Protein AF-0000000081276015 (afdb_homodimer)

Solvent-accessible surface area (backbone atoms only — not comparable to full-atom values): 34656 Å² total; per-residue (Å²): 127,83,74,73,75,74,72,57,68,90,77,46,70,68,63,41,54,57,50,50,51,34,27,65,74,57,31,23,57,62,52,21,9,62,74,68,71,44,52,52,68,58,43,51,49,40,49,52,52,48,20,60,74,66,72,40,74,43,52,42,81,52,90,97,33,41,40,67,33,74,64,36,63,61,42,46,40,56,51,32,27,49,52,47,51,48,51,44,58,66,38,69,76,47,82,76,44,51,66,76,32,69,53,72,45,29,36,27,42,53,72,72,46,42,55,56,35,43,36,53,36,52,43,51,34,60,74,50,18,65,51,44,28,42,34,45,38,78,68,55,80,91,44,43,66,56,33,32,52,24,55,76,24,60,32,34,48,40,59,89,68,95,70,56,87,57,48,42,70,44,87,59,47,74,30,49,57,25,30,39,33,18,71,85,40,75,68,72,78,50,82,53,41,57,68,60,56,49,71,40,42,24,45,40,72,37,83,56,93,66,82,77,53,72,64,48,54,44,32,45,77,70,75,42,78,70,49,68,41,31,36,32,58,45,62,53,27,50,41,52,30,20,48,67,42,84,32,33,36,70,44,41,45,72,50,46,61,61,50,28,59,76,65,58,45,44,78,38,71,54,57,61,86,55,80,49,52,49,31,25,39,33,36,34,55,82,40,71,79,32,62,60,51,43,51,50,52,53,44,54,52,50,23,43,52,48,53,51,46,52,46,54,50,47,54,52,52,58,67,73,95,127,84,75,72,75,74,72,57,67,89,76,46,70,68,64,41,54,57,51,50,50,34,27,66,74,57,32,23,57,61,53,21,10,63,74,67,72,46,51,53,67,57,44,51,50,41,48,51,52,49,21,61,74,64,70,41,74,43,51,41,80,51,91,95,31,41,41,68,34,73,64,36,63,61,42,48,37,56,51,32,28,49,51,47,50,50,50,45,57,67,38,69,76,48,81,77,45,53,66,74,32,70,55,73,45,30,36,25,42,53,72,71,46,41,56,57,36,44,36,52,37,51,44,51,34,57,74,50,16,66,52,43,29,43,34,45,39,79,69,54,79,89,44,43,66,55,32,32,54,26,54,75,24,60,32,34,46,41,58,90,67,96,69,59,86,58,47,41,70,42,87,57,45,77,31,49,57,25,30,37,30,17,70,87,39,74,68,71,78,50,84,55,40,58,67,59,57,50,72,40,42,24,44,41,71,38,83,56,93,68,83,78,53,72,65,49,53,44,32,45,77,70,75,43,77,70,49,69,42,32,38,32,56,45,63,53,28,51,43,50,30,20,50,67,40,84,31,32,37,70,44,39,46,71,51,46,62,61,51,29,60,77,64,59,43,43,77,39,72,54,56,62,86,56,81,49,52,48,30,26,40,33,36,34,54,83,38,71,80,33,60,63,51,45,53,51,52,53,43,55,54,50,23,42,50,49,53,52,47,54,46,54,49,47,52,52,53,58,67,73,96

Structure (mmCIF, N/CA/C/O backbone):
data_AF-0000000081276015-model_v1
#
loop_
_entity.id
_entity.type
_entity.pdbx_description
1 polymer 'LysR family transcriptional regulator'
#
loop_
_atom_site.group_PDB
_atom_site.id
_atom_site.type_symbol
_atom_site.label_atom_id
_atom_site.label_alt_id
_atom_site.label_comp_id
_atom_site.label_asym_id
_atom_site.label_entity_id
_atom_site.label_seq_id
_atom_site.pdbx_PDB_ins_code
_atom_site.Cartn_x
_atom_site.Cartn_y
_atom_site.Cartn_z
_atom_site.occupancy
_atom_site.B_iso_or_equiv
_atom_site.auth_seq_id
_atom_site.auth_comp_id
_atom_site.auth_asym_id
_atom_site.auth_atom_id
_atom_site.pdbx_PDB_model_num
ATOM 1 N N . MET A 1 1 ? -45.362 -15.702 2.653 1 25.21 1 MET A N 1
ATOM 2 C CA . MET A 1 1 ? -44.076 -16.394 2.668 1 25.21 1 MET A CA 1
ATOM 3 C C . MET A 1 1 ? -43.526 -16.55 1.254 1 25.21 1 MET A C 1
ATOM 5 O O . MET A 1 1 ? -44.147 -17.198 0.41 1 25.21 1 MET A O 1
ATOM 9 N N . PRO A 1 2 ? -42.978 -15.5 0.617 1 33.45 2 PRO A N 1
ATOM 10 C CA . PRO A 1 2 ? -42.654 -15.586 -0.809 1 33.45 2 PRO A CA 1
ATOM 11 C C . PRO A 1 2 ? -41.892 -16.86 -1.166 1 33.45 2 PRO A C 1
ATOM 13 O O . PRO A 1 2 ? -41.145 -17.389 -0.338 1 33.45 2 PRO A O 1
ATOM 16 N N . SER A 1 3 ? -42.501 -17.798 -1.791 1 33.56 3 SER A N 1
ATOM 17 C CA . SER A 1 3 ? -41.973 -19.067 -2.281 1 33.56 3 SER A CA 1
ATOM 18 C C . SER A 1 3 ? -40.591 -18.888 -2.902 1 33.56 3 SER A C 1
ATOM 20 O O . SER A 1 3 ? -40.435 -18.156 -3.881 1 33.56 3 SER A O 1
ATOM 22 N N . ILE A 1 4 ? -39.548 -18.787 -2.102 1 37.58 4 ILE A N 1
ATOM 23 C CA . ILE A 1 4 ? -38.206 -18.935 -2.655 1 37.58 4 ILE A CA 1
ATOM 24 C C . ILE A 1 4 ? -38.199 -20.049 -3.699 1 37.58 4 ILE A C 1
ATOM 26 O O . ILE A 1 4 ? -38.48 -21.208 -3.382 1 37.58 4 ILE A O 1
ATOM 30 N N . ASN A 1 5 ? -38.732 -19.887 -4.791 1 40.41 5 ASN A N 1
ATOM 31 C CA . ASN A 1 5 ? -38.587 -20.845 -5.882 1 40.41 5 ASN A CA 1
ATOM 32 C C . ASN A 1 5 ? -37.222 -21.527 -5.851 1 40.41 5 ASN A C 1
ATOM 34 O O . ASN A 1 5 ? -36.197 -20.886 -6.091 1 40.41 5 ASN A O 1
ATOM 38 N N . ILE A 1 6 ? -37.006 -22.489 -4.969 1 41.81 6 ILE A N 1
ATOM 39 C CA . ILE A 1 6 ? -35.841 -23.364 -4.906 1 41.81 6 ILE A CA 1
ATOM 40 C C . ILE A 1 6 ? -35.51 -23.884 -6.304 1 41.81 6 ILE A C 1
ATOM 42 O O . ILE A 1 6 ? -36.234 -24.719 -6.85 1 41.81 6 ILE A O 1
ATOM 46 N N . VAL A 1 7 ? -35.129 -23.106 -7.181 1 53.01 7 VAL A N 1
ATOM 47 C CA . VAL A 1 7 ? -34.622 -23.62 -8.449 1 53.01 7 VAL A CA 1
ATOM 48 C C . VAL A 1 7 ? -33.649 -24.767 -8.19 1 53.01 7 VAL A C 1
ATOM 50 O O . VAL A 1 7 ? -32.719 -24.632 -7.39 1 53.01 7 VAL A O 1
ATOM 53 N N . HIS A 1 8 ? -34.152 -26.016 -8.399 1 57.62 8 HIS A N 1
ATOM 54 C CA . HIS A 1 8 ? -33.285 -27.186 -8.319 1 57.62 8 HIS A CA 1
ATOM 55 C C . HIS A 1 8 ? -32.051 -27.019 -9.199 1 57.62 8 HIS A C 1
ATOM 57 O O . HIS A 1 8 ? -32.16 -26.612 -10.358 1 57.62 8 HIS A O 1
ATOM 63 N N . ILE A 1 9 ? -30.878 -27.195 -8.717 1 62.31 9 ILE A N 1
ATOM 64 C CA . ILE A 1 9 ? -29.576 -27 -9.345 1 62.31 9 ILE A CA 1
ATOM 65 C C . ILE A 1 9 ? -29.524 -27.756 -10.671 1 62.31 9 ILE A C 1
ATOM 67 O O . ILE A 1 9 ? -28.839 -27.335 -11.606 1 62.31 9 ILE A O 1
ATOM 71 N N . SER A 1 10 ? -30.286 -28.911 -10.752 1 61.94 10 SER A N 1
ATOM 72 C CA . SER A 1 10 ? -30.282 -29.722 -11.965 1 61.94 10 SER A CA 1
ATOM 73 C C . SER A 1 10 ? -30.896 -28.966 -13.138 1 61.94 10 SER A C 1
ATOM 75 O O . SER A 1 10 ? -30.69 -29.334 -14.296 1 61.94 10 SER A O 1
ATOM 77 N N . ARG A 1 11 ? -31.543 -27.985 -12.88 1 66.08 11 ARG A N 1
ATOM 78 C CA . ARG A 1 11 ? -32.232 -27.246 -13.933 1 66.08 11 ARG A CA 1
ATOM 79 C C . ARG A 1 11 ? -31.469 -25.977 -14.3 1 66.08 11 ARG A C 1
ATOM 81 O O . ARG A 1 11 ? -31.879 -25.237 -15.196 1 66.08 11 ARG A O 1
ATOM 88 N N . VAL A 1 12 ? -30.442 -25.812 -13.543 1 70.11 12 VAL A N 1
ATOM 89 C CA . VAL A 1 12 ? -29.697 -24.578 -13.769 1 70.11 12 VAL A CA 1
ATOM 90 C C . VAL A 1 12 ? -28.388 -24.889 -14.49 1 70.11 12 VAL A C 1
ATOM 92 O O . VAL A 1 12 ? -27.674 -25.824 -14.119 1 70.11 12 VAL A O 1
ATOM 95 N N . ASP A 1 13 ? -28.172 -24.295 -15.648 1 75.65 13 ASP A N 1
ATOM 96 C CA . ASP A 1 13 ? -26.86 -24.323 -16.288 1 75.65 13 ASP A CA 1
ATOM 97 C C . ASP A 1 13 ? -25.814 -23.616 -15.428 1 75.65 13 ASP A C 1
ATOM 99 O O . ASP A 1 13 ? -25.759 -22.385 -15.394 1 75.65 13 ASP A O 1
ATOM 103 N N . LEU A 1 14 ? -25.01 -24.376 -14.825 1 77.77 14 LEU A N 1
ATOM 104 C CA . LEU A 1 14 ? -24.046 -23.875 -13.851 1 77.77 14 LEU A CA 1
ATOM 105 C C . LEU A 1 14 ? -22.99 -23.008 -14.529 1 77.77 14 LEU A C 1
ATOM 107 O O . LEU A 1 14 ? -22.309 -22.221 -13.867 1 77.77 14 LEU A O 1
ATOM 111 N N . ASN A 1 15 ? -22.972 -23.125 -15.816 1 80.42 15 ASN A N 1
ATOM 112 C CA . ASN A 1 15 ? -22.012 -22.31 -16.553 1 80.42 15 ASN A CA 1
ATOM 113 C C . ASN A 1 15 ? -22.383 -20.83 -16.51 1 80.42 15 ASN A C 1
ATOM 115 O O . ASN A 1 15 ? -21.538 -19.967 -16.752 1 80.42 15 ASN A O 1
ATOM 119 N N . LEU A 1 16 ? -23.578 -20.694 -16.133 1 87.44 16 LEU A N 1
ATOM 120 C CA . LEU A 1 16 ? -24.044 -19.319 -15.997 1 87.44 16 LEU A CA 1
ATOM 121 C C . LEU A 1 16 ? -23.266 -18.586 -14.909 1 87.44 16 LEU A C 1
ATOM 123 O O . LEU A 1 16 ? -23.021 -17.383 -15.019 1 87.44 16 LEU A O 1
ATOM 127 N N . PHE A 1 17 ? -22.854 -19.377 -13.97 1 86.99 17 PHE A N 1
ATOM 128 C CA . PHE A 1 17 ? -22.176 -18.763 -12.835 1 86.99 17 PHE A CA 1
ATOM 129 C C . PHE A 1 17 ? -20.728 -18.438 -13.181 1 86.99 17 PHE A C 1
ATOM 131 O O . PHE A 1 17 ? -20.14 -17.516 -12.611 1 86.99 17 PHE A O 1
ATOM 138 N N . VAL A 1 18 ? -20.184 -19.134 -14.086 1 88.96 18 VAL A N 1
ATOM 139 C CA . VAL A 1 18 ? -18.869 -18.797 -14.624 1 88.96 18 VAL A CA 1
ATOM 140 C C . VAL A 1 18 ? -18.937 -17.457 -15.352 1 88.96 18 VAL A C 1
ATOM 142 O O . VAL A 1 18 ? -18.057 -16.608 -15.186 1 88.96 18 VAL A O 1
ATOM 145 N N . VAL A 1 19 ? -20.012 -17.282 -16.06 1 89.85 19 VAL A N 1
ATOM 146 C CA . VAL A 1 19 ? -20.241 -16.043 -16.795 1 89.85 19 VAL A CA 1
ATOM 147 C C . VAL A 1 19 ? -20.466 -14.894 -15.814 1 89.85 19 VAL A C 1
ATOM 149 O O . VAL A 1 19 ? -19.908 -13.808 -15.983 1 89.85 19 VAL A O 1
ATOM 152 N N . PHE A 1 20 ? -21.25 -15.205 -14.796 1 91.56 20 PHE A N 1
ATOM 153 C CA . PHE A 1 20 ? -21.523 -14.232 -13.744 1 91.56 20 PHE A CA 1
ATOM 154 C C . PHE A 1 20 ? -20.225 -13.713 -13.137 1 91.56 20 PHE A C 1
ATOM 156 O O . PHE A 1 20 ? -20.022 -12.502 -13.034 1 91.56 20 PHE A O 1
ATOM 163 N N . ASP A 1 21 ? -19.376 -14.588 -12.763 1 89.29 21 ASP A N 1
ATOM 164 C CA . ASP A 1 21 ? -18.116 -14.245 -12.111 1 89.29 21 ASP A CA 1
ATOM 165 C C . ASP A 1 21 ? -17.211 -13.45 -13.049 1 89.29 21 ASP A C 1
ATOM 167 O O . ASP A 1 21 ? -16.539 -12.508 -12.622 1 89.29 21 ASP A O 1
ATOM 171 N N . ALA A 1 22 ? -17.201 -13.788 -14.286 1 89.56 22 ALA A N 1
ATOM 172 C CA . ALA A 1 22 ? -16.38 -13.101 -15.28 1 89.56 22 ALA A CA 1
ATOM 173 C C . ALA A 1 22 ? -16.845 -11.661 -15.475 1 89.56 22 ALA A C 1
ATOM 175 O O . ALA A 1 22 ? -16.026 -10.741 -15.542 1 89.56 22 ALA A O 1
ATOM 176 N N . ILE A 1 23 ? -18.128 -11.505 -15.516 1 90.96 23 ILE A N 1
ATOM 177 C CA . ILE A 1 23 ? -18.661 -10.158 -15.683 1 90.96 23 ILE A CA 1
ATOM 178 C C . ILE A 1 23 ? -18.326 -9.314 -14.455 1 90.96 23 ILE A C 1
ATOM 180 O O . ILE A 1 23 ? -17.928 -8.154 -14.581 1 90.96 23 ILE A O 1
ATOM 184 N N . TYR A 1 24 ? -18.494 -9.954 -13.327 1 88.25 24 TYR A N 1
ATOM 185 C CA . TYR A 1 24 ? -18.211 -9.263 -12.074 1 88.25 24 TYR A CA 1
ATOM 186 C C . TYR A 1 24 ? -16.756 -8.813 -12.015 1 88.25 24 TYR A C 1
ATOM 188 O O . TYR A 1 24 ? -16.465 -7.686 -11.609 1 88.25 24 TYR A O 1
ATOM 196 N N . SER A 1 25 ? -15.942 -9.638 -12.4 1 85.42 25 SER A N 1
ATOM 197 C CA . SER A 1 25 ? -14.504 -9.413 -12.297 1 85.42 25 SER A CA 1
ATOM 198 C C . SER A 1 25 ? -14.023 -8.423 -13.353 1 85.42 25 SER A C 1
ATOM 200 O O . SER A 1 25 ? -13.186 -7.564 -13.069 1 85.42 25 SER A O 1
ATOM 202 N N . GLU A 1 26 ? -14.595 -8.5 -14.573 1 83.11 26 GLU A N 1
ATOM 203 C CA . GLU A 1 26 ? -14.084 -7.743 -15.711 1 83.11 26 GLU A CA 1
ATOM 204 C C . GLU A 1 26 ? -14.812 -6.41 -15.859 1 83.11 26 GLU A C 1
ATOM 206 O O . GLU A 1 26 ? -14.345 -5.517 -16.57 1 83.11 26 GLU A O 1
ATOM 211 N N . GLY A 1 27 ? -15.986 -6.344 -15.187 1 84.66 27 GLY A N 1
ATOM 212 C CA . GLY A 1 27 ? -16.742 -5.102 -15.177 1 84.66 27 GLY A CA 1
ATOM 213 C C . GLY A 1 27 ? -17.504 -4.858 -16.466 1 84.66 27 GLY A C 1
ATOM 214 O O . GLY A 1 27 ? -17.824 -3.714 -16.797 1 84.66 27 GLY A O 1
ATOM 215 N N . GLY A 1 28 ? -17.639 -5.952 -17.251 1 89.1 28 GLY A N 1
ATOM 216 C CA . GLY A 1 28 ? -18.359 -5.754 -18.498 1 89.1 28 GLY A CA 1
ATOM 217 C C . GLY A 1 28 ? -18.554 -7.037 -19.284 1 89.1 28 GLY A C 1
ATOM 218 O O . GLY A 1 28 ? -17.852 -8.024 -19.055 1 89.1 28 GLY A O 1
ATOM 219 N N . ILE A 1 29 ? -19.503 -7.011 -20.235 1 90.62 29 ILE A N 1
ATOM 220 C CA . ILE A 1 29 ? -19.885 -8.179 -21.02 1 90.62 29 ILE A CA 1
ATOM 221 C C . ILE A 1 29 ? -18.801 -8.483 -22.052 1 90.62 29 ILE A C 1
ATOM 223 O O . ILE A 1 29 ? -18.397 -9.637 -22.217 1 90.62 29 ILE A O 1
ATOM 227 N N . THR A 1 30 ? -18.283 -7.418 -22.571 1 89.04 30 THR A N 1
ATOM 228 C CA . THR A 1 30 ? -17.286 -7.593 -23.622 1 89.04 30 THR A CA 1
ATOM 229 C C . THR A 1 30 ? -15.994 -8.169 -23.051 1 89.04 30 THR A C 1
ATOM 231 O O . THR A 1 30 ? -15.429 -9.112 -23.609 1 89.04 30 THR A O 1
ATOM 234 N N . ALA A 1 31 ? -15.618 -7.644 -22.03 1 87.13 31 ALA A N 1
ATOM 235 C CA . ALA A 1 31 ? -14.398 -8.123 -21.384 1 87.13 31 ALA A CA 1
ATOM 236 C C . ALA A 1 31 ? -14.569 -9.553 -20.881 1 87.13 31 ALA A C 1
ATOM 238 O O . ALA A 1 31 ? -13.659 -10.376 -21.01 1 87.13 31 ALA A O 1
ATOM 239 N N . ALA A 1 32 ? -15.675 -9.817 -20.379 1 90.84 32 ALA A N 1
ATOM 240 C CA . ALA A 1 32 ? -15.976 -11.169 -19.917 1 90.84 32 ALA A CA 1
ATOM 241 C C . ALA A 1 32 ? -15.968 -12.16 -21.077 1 90.84 32 ALA A C 1
ATOM 243 O O . ALA A 1 32 ? -15.467 -13.279 -20.942 1 90.84 32 ALA A O 1
ATOM 244 N N . ALA A 1 33 ? -16.478 -11.734 -22.2 1 90.42 33 ALA A N 1
ATOM 245 C CA . ALA A 1 33 ? -16.508 -12.585 -23.387 1 90.42 33 ALA A CA 1
ATOM 246 C C . ALA A 1 33 ? -15.096 -12.95 -23.837 1 90.42 33 ALA A C 1
ATOM 248 O O . ALA A 1 33 ? -14.812 -14.113 -24.13 1 90.42 33 ALA A O 1
ATOM 249 N N . ARG A 1 34 ? -14.281 -12.009 -23.791 1 85.63 34 ARG A N 1
ATOM 250 C CA . ARG A 1 34 ? -12.888 -12.229 -24.165 1 85.63 34 ARG A CA 1
ATOM 251 C C . ARG A 1 34 ? -12.209 -13.2 -23.204 1 85.63 34 ARG A C 1
ATOM 253 O O . ARG A 1 34 ? -11.551 -14.149 -23.635 1 85.63 34 ARG A O 1
ATOM 260 N N . THR A 1 35 ? -12.516 -12.979 -21.973 1 83.15 35 THR A N 1
ATOM 261 C CA . THR A 1 35 ? -11.876 -13.779 -20.934 1 83.15 35 THR A CA 1
ATOM 262 C C . THR A 1 35 ? -12.352 -15.227 -20.996 1 83.15 35 THR A C 1
ATOM 264 O O . THR A 1 35 ? -11.573 -16.153 -20.759 1 83.15 35 THR A O 1
ATOM 267 N N . LEU A 1 36 ? -13.588 -15.418 -21.363 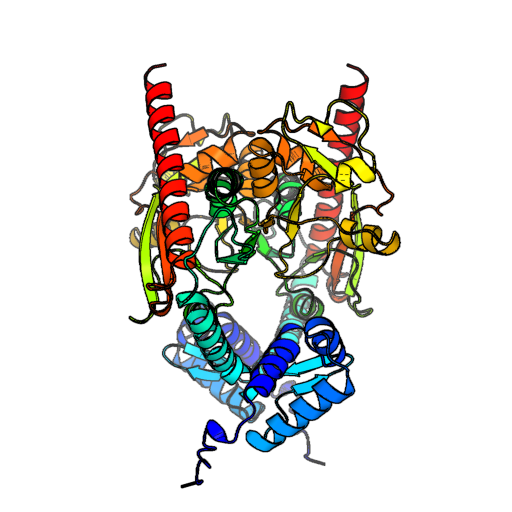1 87.37 36 LEU A N 1
ATOM 268 C CA . LEU A 1 36 ? -14.19 -16.747 -21.356 1 87.37 36 LEU A CA 1
ATOM 269 C C . LEU A 1 36 ? -14.107 -17.388 -22.738 1 87.37 36 LEU A C 1
ATOM 271 O O . LEU A 1 36 ? -14.515 -18.537 -22.919 1 87.37 36 LEU A O 1
ATOM 275 N N . ASN A 1 37 ? -13.559 -16.562 -23.653 1 86.37 37 ASN A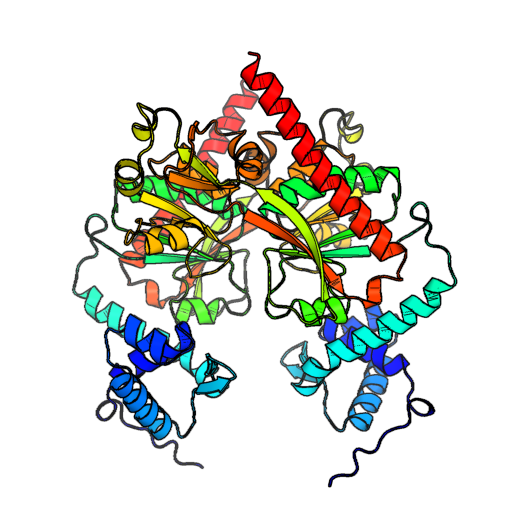 N 1
ATOM 276 C CA . ASN A 1 37 ? -13.54 -17.016 -25.04 1 86.37 37 ASN A CA 1
ATOM 277 C C . ASN A 1 37 ? -14.942 -17.36 -25.537 1 86.37 37 ASN A C 1
ATOM 279 O O . ASN A 1 37 ? -15.163 -18.443 -26.082 1 86.37 37 ASN A O 1
ATOM 283 N N . LEU A 1 38 ? -15.874 -16.548 -25.237 1 87.99 38 LEU A N 1
ATOM 284 C CA . LEU A 1 38 ? -17.257 -16.617 -25.695 1 87.99 38 LEU A CA 1
ATOM 285 C C . LEU A 1 38 ? -17.616 -15.391 -26.528 1 87.99 38 LEU A C 1
ATOM 287 O O . LEU A 1 38 ? -16.894 -14.392 -26.512 1 87.99 38 LEU A O 1
ATOM 291 N N . THR A 1 39 ? -18.609 -15.56 -27.313 1 89.02 39 THR A N 1
ATOM 292 C CA . THR A 1 39 ? -19.1 -14.39 -28.033 1 89.02 39 THR A CA 1
ATOM 293 C C . THR A 1 39 ? -19.874 -13.465 -27.098 1 89.02 39 THR A C 1
ATOM 295 O O . THR A 1 39 ? -20.401 -13.908 -26.075 1 89.02 39 THR A O 1
ATOM 298 N N . GLN A 1 40 ? -19.858 -12.2 -27.451 1 90.65 40 GLN A N 1
ATOM 299 C CA . GLN A 1 40 ? -20.584 -11.216 -26.656 1 90.65 40 GLN A CA 1
ATOM 300 C C . GLN A 1 40 ? -22.066 -11.567 -26.565 1 90.65 40 GLN A C 1
ATOM 302 O O . GLN A 1 40 ? -22.664 -11.484 -25.49 1 90.65 40 GLN A O 1
ATOM 307 N N . PRO A 1 41 ? -22.751 -12.038 -27.62 1 91.84 41 PRO A N 1
ATOM 308 C CA . PRO A 1 41 ? -24.155 -12.438 -27.497 1 91.84 41 PRO A CA 1
ATOM 309 C C . PRO A 1 41 ? -24.354 -13.605 -26.532 1 91.84 41 PRO A C 1
ATOM 311 O O . PRO A 1 41 ? -25.346 -13.642 -25.799 1 91.84 41 PRO A O 1
ATOM 314 N N . ALA A 1 42 ? -23.386 -14.533 -26.55 1 90.11 42 ALA A N 1
ATOM 315 C CA . ALA A 1 42 ? -23.473 -15.687 -25.659 1 90.11 42 ALA A CA 1
ATOM 316 C C . ALA A 1 42 ? -23.423 -15.256 -24.196 1 90.11 42 ALA A C 1
ATOM 318 O O . ALA A 1 42 ? -24.202 -15.741 -23.372 1 90.11 42 ALA A O 1
ATOM 319 N N . VAL A 1 43 ? -22.517 -14.356 -23.922 1 92.62 43 VAL A N 1
ATOM 320 C CA . VAL A 1 43 ? -22.39 -13.837 -22.564 1 92.62 43 VAL A CA 1
ATOM 321 C C . VAL A 1 43 ? -23.642 -13.044 -22.195 1 92.62 43 VAL A C 1
ATOM 323 O O . VAL A 1 43 ? -24.154 -13.165 -21.08 1 92.62 43 VAL A O 1
ATOM 326 N N . SER A 1 44 ? -24.153 -12.247 -23.068 1 92.77 44 SER A N 1
ATOM 327 C CA . SER A 1 44 ? -25.364 -11.465 -22.841 1 92.77 44 SER A CA 1
ATOM 328 C C . SER A 1 44 ? -26.564 -12.369 -22.578 1 92.77 44 SER A C 1
ATOM 330 O O . SER A 1 44 ? -27.369 -12.096 -21.685 1 92.77 44 SER A O 1
ATOM 332 N N . HIS A 1 45 ? -26.654 -13.429 -23.34 1 91.63 45 HIS A N 1
ATOM 333 C CA . HIS A 1 45 ? -27.738 -14.389 -23.167 1 91.63 45 HIS A CA 1
ATOM 334 C C . HIS A 1 45 ? -27.649 -15.083 -21.812 1 91.63 45 HIS A C 1
ATOM 336 O O . HIS A 1 45 ? -28.662 -15.255 -21.13 1 91.63 45 HIS A O 1
ATOM 342 N N . ALA A 1 46 ? -26.469 -15.486 -21.548 1 92.18 46 ALA A N 1
ATOM 343 C CA . ALA A 1 46 ? -26.246 -16.114 -20.249 1 92.18 46 ALA A CA 1
ATOM 344 C C . ALA A 1 46 ? -26.658 -15.184 -19.112 1 92.18 46 ALA A C 1
ATOM 346 O O . ALA A 1 46 ? -27.305 -15.614 -18.154 1 92.18 46 ALA A O 1
ATOM 347 N N . LEU A 1 47 ? -26.3 -13.922 -19.234 1 92.91 47 LEU A N 1
ATOM 348 C CA . LEU A 1 47 ? -26.682 -12.933 -18.232 1 92.91 47 LEU A CA 1
ATOM 349 C C . LEU A 1 47 ? -28.198 -12.788 -18.162 1 92.91 47 LEU A C 1
ATOM 351 O O . LEU A 1 47 ? -28.763 -12.643 -17.075 1 92.91 47 LEU A O 1
ATOM 355 N N . GLY A 1 48 ? -28.803 -12.768 -19.323 1 92.7 48 GLY A N 1
ATOM 356 C CA . GLY A 1 48 ? -30.257 -12.735 -19.356 1 92.7 48 GLY A CA 1
ATOM 357 C C . GLY A 1 48 ? -30.897 -13.865 -18.572 1 92.7 48 GLY A C 1
ATOM 358 O O . GLY A 1 48 ? -31.831 -13.641 -17.8 1 92.7 48 GLY A O 1
ATOM 359 N N . ARG A 1 49 ? -30.359 -15.073 -18.748 1 90.02 49 ARG A N 1
ATOM 360 C CA . ARG A 1 49 ? -30.867 -16.244 -18.039 1 90.02 49 ARG A CA 1
ATOM 361 C C . ARG A 1 49 ? -30.674 -16.099 -16.534 1 90.02 49 ARG A C 1
ATOM 363 O O . ARG A 1 49 ? -31.546 -16.483 -15.751 1 90.02 49 ARG A O 1
ATOM 370 N N . LEU A 1 50 ? -29.575 -15.583 -16.119 1 91.17 50 LEU A N 1
ATOM 371 C CA . LEU A 1 50 ? -29.293 -15.357 -14.705 1 91.17 50 LEU A CA 1
ATOM 372 C C . LEU A 1 50 ? -30.252 -14.327 -14.118 1 91.17 50 LEU A C 1
ATOM 374 O O . LEU A 1 50 ? -30.73 -14.489 -12.992 1 91.17 50 LEU A O 1
ATOM 378 N N . ARG A 1 51 ? -30.437 -13.295 -14.91 1 92.33 51 ARG A N 1
ATOM 379 C CA . ARG A 1 51 ? -31.368 -12.258 -14.474 1 92.33 51 ARG A CA 1
ATOM 380 C C . ARG A 1 51 ? -32.753 -12.84 -14.215 1 92.33 51 ARG A C 1
ATOM 382 O O . ARG A 1 51 ? -33.409 -12.483 -13.234 1 92.33 51 ARG A O 1
ATOM 389 N N . GLU A 1 52 ? -33.086 -13.727 -15.085 1 89.69 52 GLU A N 1
ATOM 390 C CA . GLU A 1 52 ? -34.378 -14.39 -14.937 1 89.69 52 GLU A CA 1
ATOM 391 C C . GLU A 1 52 ? -34.399 -15.29 -13.705 1 89.69 52 GLU A C 1
ATOM 393 O O . GLU A 1 52 ? -35.377 -15.302 -12.955 1 89.69 52 GLU A O 1
ATOM 398 N N . LEU A 1 53 ? -33.384 -15.991 -13.565 1 85.31 53 LEU A N 1
ATOM 399 C CA . LEU A 1 53 ? -33.274 -16.939 -12.462 1 85.31 53 LEU A CA 1
ATOM 400 C C . LEU A 1 53 ? -33.366 -16.223 -11.119 1 85.31 53 LEU A C 1
ATOM 402 O O . LEU A 1 53 ? -33.993 -16.725 -10.184 1 85.31 53 LEU A O 1
ATOM 406 N N . PHE A 1 54 ? -32.779 -15.036 -10.99 1 88.5 54 PHE A N 1
ATOM 407 C CA . PHE A 1 54 ? -32.682 -14.348 -9.708 1 88.5 54 PHE A CA 1
ATOM 408 C C . PHE A 1 54 ? -33.708 -13.226 -9.617 1 88.5 54 PHE A C 1
ATOM 410 O O . PHE A 1 54 ? -33.848 -12.588 -8.571 1 88.5 54 PHE A O 1
ATOM 417 N N . ASP A 1 55 ? -34.354 -12.992 -10.704 1 90.99 55 ASP A N 1
ATOM 418 C CA . ASP A 1 55 ? -35.299 -11.882 -10.771 1 90.99 55 ASP A CA 1
ATOM 419 C C . ASP A 1 55 ? -34.643 -10.575 -10.333 1 90.99 55 ASP A C 1
ATOM 421 O O . ASP A 1 55 ? -35.156 -9.881 -9.452 1 90.99 55 ASP A O 1
ATOM 425 N N . ASP A 1 56 ? -33.494 -10.315 -10.789 1 91.36 56 ASP A N 1
ATOM 426 C CA . ASP A 1 56 ? -32.642 -9.156 -10.538 1 91.36 56 ASP A CA 1
ATOM 427 C C . ASP A 1 56 ? -31.778 -8.836 -11.756 1 91.36 56 ASP A C 1
ATOM 429 O O . ASP A 1 56 ? -31.281 -9.743 -12.427 1 91.36 56 ASP A O 1
ATOM 433 N N . PRO A 1 57 ? -31.57 -7.601 -12.046 1 93.97 57 PRO A N 1
ATOM 434 C CA . PRO A 1 57 ? -30.71 -7.249 -13.178 1 93.97 57 PRO A CA 1
ATOM 435 C C . PRO A 1 57 ? -29.273 -7.735 -13.001 1 93.97 57 PRO A C 1
ATOM 437 O O . PRO A 1 57 ? -28.541 -7.879 -13.983 1 93.97 57 PRO A O 1
ATOM 440 N N . LEU A 1 58 ? -28.77 -7.966 -11.736 1 92.74 58 LEU A N 1
ATOM 441 C CA . LEU A 1 58 ? -27.451 -8.408 -11.296 1 92.74 58 LEU A CA 1
ATOM 442 C C . LEU A 1 58 ? -26.385 -7.379 -11.658 1 92.74 58 LEU A C 1
ATOM 444 O O . LEU A 1 58 ? -25.554 -7.019 -10.821 1 92.74 58 LEU A O 1
ATOM 448 N N . PHE A 1 59 ? -26.467 -6.844 -12.916 1 93.68 59 PHE A N 1
ATOM 449 C CA . PHE A 1 59 ? -25.561 -5.799 -13.377 1 93.68 59 PHE A CA 1
ATOM 450 C C . PHE A 1 59 ? -26.325 -4.71 -14.12 1 93.68 59 PHE A C 1
ATOM 452 O O . PHE A 1 59 ? -27.229 -5.003 -14.905 1 93.68 59 PHE A O 1
ATOM 459 N N . GLU A 1 60 ? -25.925 -3.488 -13.7 1 91.38 60 GLU A N 1
ATOM 460 C CA . GLU A 1 60 ? -26.534 -2.334 -14.352 1 91.38 60 GLU A CA 1
ATOM 461 C C . GLU A 1 60 ? -25.495 -1.521 -15.12 1 91.38 60 GLU A C 1
ATOM 463 O O . GLU A 1 60 ? -24.336 -1.438 -14.708 1 91.38 60 GLU A O 1
ATOM 468 N N . ARG A 1 61 ? -25.901 -0.977 -16.183 1 83.33 61 ARG A N 1
ATOM 469 C CA . ARG A 1 61 ? -25.002 -0.179 -17.011 1 83.33 61 ARG A CA 1
ATOM 470 C C . ARG A 1 61 ? -24.725 1.176 -16.369 1 83.33 61 ARG A C 1
ATOM 472 O O . ARG A 1 61 ? -25.64 1.826 -15.859 1 83.33 61 ARG A O 1
ATOM 479 N N . ARG A 1 62 ? -23.584 1.421 -16.161 1 75.34 62 ARG A N 1
ATOM 480 C CA . ARG A 1 62 ? -23.135 2.738 -15.722 1 75.34 62 ARG A CA 1
ATOM 481 C C . ARG A 1 62 ? -21.983 3.241 -16.585 1 75.34 62 ARG A C 1
ATOM 483 O O . ARG A 1 62 ? -20.856 2.755 -16.47 1 75.34 62 ARG A O 1
ATOM 490 N N . GLY A 1 63 ? -22.204 4.26 -17.407 1 7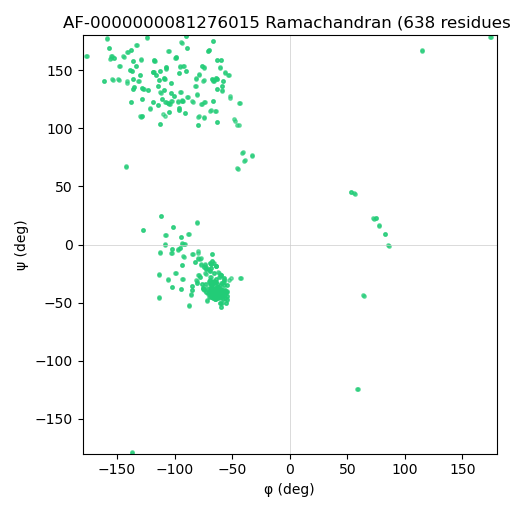0.04 63 GLY A N 1
ATOM 491 C CA . GLY A 1 63 ? -21.214 4.682 -18.385 1 70.04 63 GLY A CA 1
ATOM 492 C C . GLY A 1 63 ? -20.835 3.584 -19.361 1 70.04 63 GLY A C 1
ATOM 493 O O . GLY A 1 63 ? -21.699 3.025 -20.041 1 70.04 63 GLY A O 1
ATOM 494 N N . GLN A 1 64 ? -19.56 3.325 -19.419 1 66.46 64 GLN A N 1
ATOM 495 C CA . GLN A 1 64 ? -19.053 2.325 -20.354 1 66.46 64 GLN A CA 1
ATOM 496 C C . GLN A 1 64 ? -18.917 0.962 -19.681 1 66.46 64 GLN A C 1
ATOM 498 O O . GLN A 1 64 ? -18.521 -0.015 -20.321 1 66.46 64 GLN A O 1
ATOM 503 N N . GLY A 1 65 ? -19.412 0.921 -18.451 1 76.82 65 GLY A N 1
ATOM 504 C CA . GLY A 1 65 ? -19.223 -0.34 -17.753 1 76.82 65 GLY A CA 1
ATOM 505 C C . GLY A 1 65 ? -20.482 -0.839 -17.069 1 76.82 65 GLY A C 1
ATOM 506 O O . GLY A 1 65 ? -21.56 -0.27 -17.251 1 76.82 65 GLY A O 1
ATOM 507 N N . MET A 1 66 ? -20.35 -2.143 -16.558 1 85.6 66 MET A N 1
ATOM 508 C CA . MET A 1 66 ? -21.422 -2.753 -15.776 1 85.6 66 MET A CA 1
ATOM 509 C C . MET A 1 66 ? -21.092 -2.728 -14.287 1 85.6 66 MET A C 1
ATOM 511 O O . MET A 1 66 ? -19.968 -3.041 -13.891 1 85.6 66 MET A O 1
ATOM 515 N N . VAL A 1 67 ? -22.068 -2.25 -13.503 1 87.21 67 VAL A N 1
ATOM 516 C CA . VAL A 1 67 ? -21.903 -2.226 -12.053 1 87.21 67 VAL A CA 1
ATOM 517 C C . VAL A 1 67 ? -22.821 -3.263 -11.412 1 87.21 67 VAL A C 1
ATOM 519 O O . VAL A 1 67 ? -23.994 -3.375 -11.778 1 87.21 67 VAL A O 1
ATOM 522 N N . PRO A 1 68 ? -22.262 -4.028 -10.5 1 89.42 68 PRO A N 1
ATOM 523 C CA . PRO A 1 68 ? -23.083 -5.046 -9.84 1 89.42 68 PRO A CA 1
ATOM 524 C C . PRO A 1 68 ? -24.171 -4.445 -8.955 1 89.42 68 PRO A C 1
ATOM 526 O O . PRO A 1 68 ? -23.954 -3.408 -8.322 1 89.42 68 PRO A O 1
ATOM 529 N N . THR A 1 69 ? -25.309 -5.056 -8.971 1 87.78 69 THR A N 1
ATOM 530 C CA . THR A 1 69 ? -26.368 -4.726 -8.024 1 87.78 69 THR A CA 1
ATOM 531 C C . THR A 1 69 ? -25.998 -5.187 -6.617 1 87.78 69 THR A C 1
ATOM 533 O O . THR A 1 69 ? -25.037 -5.937 -6.437 1 87.78 69 THR A O 1
ATOM 536 N N . PRO A 1 70 ? -26.677 -4.778 -5.656 1 79.46 70 PRO A N 1
ATOM 537 C CA . PRO A 1 70 ? -26.45 -5.272 -4.296 1 79.46 70 PRO A CA 1
ATOM 538 C C . PRO A 1 70 ? -26.553 -6.793 -4.197 1 79.46 70 PRO A C 1
ATOM 540 O O . PRO A 1 70 ? -25.75 -7.425 -3.505 1 79.46 70 PRO A O 1
ATOM 543 N N . LEU A 1 71 ? -27.47 -7.317 -4.898 1 85.52 71 LEU A N 1
ATOM 544 C CA . LEU A 1 71 ? -27.609 -8.769 -4.883 1 85.52 71 LEU A CA 1
ATOM 545 C C . LEU A 1 71 ? -26.376 -9.44 -5.479 1 85.52 71 LEU A C 1
ATOM 547 O O . LEU A 1 71 ? -25.86 -10.41 -4.919 1 85.52 71 LEU A O 1
ATOM 551 N N . ALA A 1 72 ? -25.912 -8.899 -6.588 1 89.7 72 ALA A N 1
ATOM 552 C CA . ALA A 1 72 ? -24.728 -9.458 -7.237 1 89.7 72 ALA A CA 1
ATOM 553 C C . ALA A 1 72 ? -23.518 -9.405 -6.309 1 89.7 72 ALA A C 1
ATOM 555 O O . ALA A 1 72 ? -22.728 -10.351 -6.254 1 89.7 72 ALA A O 1
ATOM 556 N N . ARG A 1 73 ? -23.415 -8.438 -5.53 1 82.07 73 ARG A N 1
ATOM 557 C CA . ARG A 1 73 ? -22.306 -8.262 -4.599 1 82.07 73 ARG A CA 1
ATOM 558 C C . ARG A 1 73 ? -22.365 -9.291 -3.475 1 82.07 73 ARG A C 1
ATOM 560 O O . ARG A 1 73 ? -21.328 -9.757 -2.998 1 82.07 73 ARG A O 1
ATOM 567 N N . THR A 1 74 ? -23.53 -9.606 -3.195 1 79.64 74 THR A N 1
ATOM 568 C CA . THR A 1 74 ? -23.698 -10.589 -2.129 1 79.64 74 THR A CA 1
ATOM 569 C C . THR A 1 74 ? -23.48 -12.003 -2.659 1 79.64 74 THR A C 1
ATOM 571 O O . THR A 1 74 ? -22.926 -12.854 -1.961 1 79.64 74 THR A O 1
ATOM 574 N N . LEU A 1 75 ? -23.855 -12.177 -3.873 1 86.02 75 LEU A N 1
ATOM 575 C CA . LEU A 1 75 ? -23.848 -13.512 -4.46 1 86.02 75 LEU A CA 1
ATOM 576 C C . LEU A 1 75 ? -22.435 -13.923 -4.859 1 86.02 75 LEU A C 1
ATOM 578 O O . LEU A 1 75 ? -22.112 -15.113 -4.881 1 86.02 75 LEU A O 1
ATOM 582 N N . VAL A 1 76 ? -21.67 -12.951 -5.147 1 88.09 76 VAL A N 1
ATOM 583 C CA . VAL A 1 76 ? -20.415 -13.247 -5.829 1 88.09 76 VAL A CA 1
ATOM 584 C C . VAL A 1 76 ? -19.536 -14.122 -4.938 1 88.09 76 VAL A C 1
ATOM 586 O O . VAL A 1 76 ? -18.889 -15.055 -5.418 1 88.09 76 VAL A O 1
ATOM 589 N N . ALA A 1 77 ? -19.597 -13.852 -3.735 1 80.4 77 ALA A N 1
ATOM 590 C CA . ALA A 1 77 ? -18.763 -14.637 -2.829 1 80.4 77 ALA A CA 1
ATOM 591 C C . ALA A 1 77 ? -19.203 -16.098 -2.806 1 80.4 77 ALA A C 1
ATOM 593 O O . ALA A 1 77 ? -18.368 -17.005 -2.844 1 80.4 77 ALA A O 1
ATOM 594 N N . GLU A 1 78 ? -20.408 -16.291 -2.802 1 81.47 78 GLU A N 1
ATOM 595 C CA . GLU A 1 78 ? -20.959 -17.642 -2.755 1 81.47 78 GLU A CA 1
ATOM 596 C C . GLU A 1 78 ? -20.728 -18.378 -4.072 1 81.47 78 GLU A C 1
ATOM 598 O O . GLU A 1 78 ? -20.404 -19.568 -4.076 1 81.47 78 GLU A O 1
ATOM 603 N N . VAL A 1 79 ? -20.929 -17.678 -5.124 1 85.64 79 VAL A N 1
ATOM 604 C CA . VAL A 1 79 ? -20.733 -18.26 -6.448 1 85.64 79 VAL A CA 1
ATOM 605 C C . VAL A 1 79 ? -19.274 -18.674 -6.62 1 85.64 79 VAL A C 1
ATOM 607 O O . VAL A 1 79 ? -18.987 -19.793 -7.053 1 85.64 79 VAL A O 1
ATOM 610 N N . ARG A 1 80 ? -18.464 -17.806 -6.228 1 84.93 80 ARG A N 1
ATOM 611 C CA . ARG A 1 80 ? -17.042 -18.108 -6.348 1 84.93 80 ARG A CA 1
ATOM 612 C C . ARG A 1 80 ? -16.66 -19.303 -5.482 1 84.93 80 ARG A C 1
ATOM 614 O O . ARG A 1 80 ? -15.899 -20.172 -5.913 1 84.93 80 ARG A O 1
ATOM 621 N N . ALA A 1 81 ? -17.211 -19.342 -4.348 1 79.59 81 ALA A N 1
ATOM 622 C CA . ALA A 1 81 ? -16.947 -20.473 -3.461 1 79.59 81 ALA A CA 1
ATOM 623 C C . ALA A 1 81 ? -17.405 -21.784 -4.093 1 79.59 81 ALA A C 1
ATOM 625 O O . ALA A 1 81 ? -16.695 -22.79 -4.033 1 79.59 81 ALA A O 1
ATOM 626 N N . ALA A 1 82 ? -18.505 -21.704 -4.688 1 80.8 82 ALA A N 1
ATOM 627 C CA . ALA A 1 82 ? -19.046 -22.895 -5.338 1 80.8 82 ALA A CA 1
ATOM 628 C C . ALA A 1 82 ? -18.191 -23.303 -6.534 1 80.8 82 ALA A C 1
ATOM 630 O O . ALA A 1 82 ? -17.875 -24.483 -6.705 1 80.8 82 ALA A O 1
ATOM 631 N N . LEU A 1 83 ? -17.85 -22.346 -7.297 1 81.19 83 LEU A N 1
ATOM 632 C CA . LEU A 1 83 ? -17.019 -22.625 -8.463 1 81.19 83 LEU A CA 1
ATOM 633 C C . LEU A 1 83 ? -15.668 -23.194 -8.045 1 81.19 83 LEU A C 1
ATOM 635 O O . LEU A 1 83 ? -15.168 -24.137 -8.663 1 81.19 83 LEU A O 1
ATOM 639 N N . GLN A 1 84 ? -15.174 -22.623 -7.024 1 76.39 84 GLN A N 1
ATOM 640 C CA . GLN A 1 84 ? -13.906 -23.121 -6.5 1 76.39 84 GLN A CA 1
ATOM 641 C C . GLN A 1 84 ? -14.052 -24.542 -5.963 1 76.39 84 GLN A C 1
ATOM 643 O O . GLN A 1 84 ? -13.142 -25.361 -6.103 1 76.39 84 GLN A O 1
ATOM 648 N N . GLY A 1 85 ? -15.145 -24.732 -5.336 1 72.83 85 GLY A N 1
ATOM 649 C CA . GLY A 1 85 ? -15.428 -26.087 -4.891 1 72.83 85 GLY A CA 1
ATOM 650 C C . GLY A 1 85 ? -15.444 -27.096 -6.025 1 72.83 85 GLY A C 1
ATOM 651 O O . GLY A 1 85 ? -14.867 -28.178 -5.907 1 72.83 85 GLY A O 1
ATOM 652 N N . PHE A 1 86 ? -16.014 -26.669 -7.121 1 73.67 86 PHE A N 1
ATOM 653 C CA . PHE A 1 86 ? -16.037 -27.528 -8.299 1 73.67 86 PHE A CA 1
ATOM 654 C C . PHE A 1 86 ? -14.628 -27.743 -8.84 1 73.67 86 PHE A C 1
ATOM 656 O O . PHE A 1 86 ? -14.25 -28.868 -9.171 1 73.67 86 PHE A O 1
ATOM 663 N N . GLU A 1 87 ? -13.951 -26.692 -8.918 1 72.64 87 GLU A N 1
ATOM 664 C CA . GLU A 1 87 ? -12.584 -26.781 -9.424 1 72.64 87 GLU A CA 1
ATOM 665 C C . GLU A 1 87 ? -11.735 -27.707 -8.558 1 72.64 87 GLU A C 1
ATOM 667 O O . GLU A 1 87 ? -10.953 -28.507 -9.077 1 72.64 87 GLU A O 1
ATOM 672 N N . ARG A 1 88 ? -11.937 -27.558 -7.346 1 68.64 88 ARG A N 1
ATOM 673 C CA . ARG A 1 88 ? -11.213 -28.406 -6.405 1 68.64 88 ARG A CA 1
ATOM 674 C C . ARG A 1 88 ? -11.558 -29.877 -6.615 1 68.64 88 ARG A C 1
ATOM 676 O O . ARG A 1 88 ? -10.671 -30.733 -6.618 1 68.64 88 ARG A O 1
ATOM 683 N N . THR A 1 89 ? -12.782 -30.126 -6.759 1 65.65 89 THR A N 1
ATOM 684 C CA . THR A 1 89 ? -13.24 -31.493 -6.981 1 65.65 89 THR A CA 1
ATOM 685 C C . THR A 1 89 ? -12.636 -32.065 -8.261 1 65.65 89 THR A C 1
ATOM 687 O O . THR A 1 89 ? -12.211 -33.221 -8.29 1 65.65 89 THR A O 1
ATOM 690 N N . LEU A 1 90 ? -12.619 -31.238 -9.218 1 66.57 90 LEU A N 1
ATOM 691 C CA . LEU A 1 90 ? -12.078 -31.671 -10.502 1 66.57 90 LEU A CA 1
ATOM 692 C C . LEU A 1 90 ? -10.574 -31.902 -10.407 1 66.57 90 LEU A C 1
ATOM 694 O O . LEU A 1 90 ? -10.026 -32.753 -11.112 1 66.57 90 LEU A O 1
ATOM 698 N N . ARG A 1 91 ? -9.988 -31.167 -9.497 1 64.53 91 ARG A N 1
ATOM 699 C CA . ARG A 1 91 ? -8.544 -31.279 -9.32 1 64.53 91 ARG A CA 1
ATOM 700 C C . ARG A 1 91 ? -8.195 -32.419 -8.37 1 64.53 91 ARG A C 1
ATOM 702 O O . ARG A 1 91 ? -7.11 -32.998 -8.457 1 64.53 91 ARG A O 1
ATOM 709 N N . GLU A 1 92 ? -8.984 -32.524 -7.226 1 59.04 92 GLU A N 1
ATOM 710 C CA . GLU A 1 92 ? -8.743 -33.594 -6.262 1 59.04 92 GLU A CA 1
ATOM 711 C C . GLU A 1 92 ? -8.483 -34.923 -6.966 1 59.04 92 GLU A C 1
ATOM 713 O O . GLU A 1 92 ? -7.694 -35.741 -6.488 1 59.04 92 GLU A O 1
ATOM 718 N N . GLY A 1 93 ? -9.024 -35.111 -8.094 1 58.3 93 GLY A N 1
ATOM 719 C CA . GLY A 1 93 ? -8.678 -36.344 -8.783 1 58.3 93 GLY A CA 1
ATOM 720 C C . GLY A 1 93 ? -7.277 -36.33 -9.364 1 58.3 93 GLY A C 1
ATOM 721 O O . GLY A 1 93 ? -6.738 -37.379 -9.724 1 58.3 93 GLY A O 1
ATOM 722 N N . THR A 1 94 ? -6.712 -35.119 -9.48 1 62.81 94 THR A N 1
ATOM 723 C CA . THR A 1 94 ? -5.379 -35.065 -10.07 1 62.81 94 THR A CA 1
ATOM 724 C C . THR A 1 94 ? -4.335 -34.705 -9.016 1 62.81 94 THR A C 1
ATOM 726 O O . THR A 1 94 ? -4.589 -33.872 -8.143 1 62.81 94 THR A O 1
ATOM 729 N N . ARG A 1 95 ? -3.452 -35.611 -8.66 1 79.1 95 ARG A N 1
ATOM 730 C CA . ARG A 1 95 ? -2.335 -35.384 -7.749 1 79.1 95 ARG A CA 1
ATOM 731 C C . ARG A 1 95 ? -1.63 -34.069 -8.064 1 79.1 95 ARG A C 1
ATOM 733 O O . ARG A 1 95 ? -1.332 -33.782 -9.225 1 79.1 95 ARG A O 1
ATOM 740 N N . PHE A 1 96 ? -1.559 -33.168 -7.108 1 87.86 96 PHE A N 1
ATOM 741 C CA . PHE A 1 96 ? -0.818 -31.922 -7.263 1 87.86 96 PHE A CA 1
ATOM 742 C C . PHE A 1 96 ? 0.673 -32.195 -7.419 1 87.86 96 PHE A C 1
ATOM 744 O O . PHE A 1 96 ? 1.299 -32.774 -6.529 1 87.86 96 PHE A O 1
ATOM 751 N N . ASP A 1 97 ? 1.146 -31.871 -8.543 1 92.22 97 ASP A N 1
ATOM 752 C CA . ASP A 1 97 ? 2.575 -31.921 -8.837 1 92.22 97 ASP A CA 1
ATOM 753 C C . ASP A 1 97 ? 3.141 -30.519 -9.05 1 92.22 97 ASP A C 1
ATOM 755 O O . ASP A 1 97 ? 2.924 -29.909 -10.099 1 92.22 97 ASP A O 1
ATOM 759 N N . PRO A 1 98 ? 3.865 -30.032 -8.01 1 93.62 98 PRO A N 1
ATOM 760 C CA . PRO A 1 98 ? 4.374 -28.663 -8.118 1 93.62 98 PRO A CA 1
ATOM 761 C C . PRO A 1 98 ? 5.2 -28.439 -9.383 1 93.62 98 PRO A C 1
ATOM 763 O O . PRO A 1 98 ? 5.148 -27.358 -9.975 1 93.62 98 PRO A O 1
ATOM 766 N N . ALA A 1 99 ? 5.894 -29.422 -9.76 1 94.35 99 ALA A N 1
ATOM 767 C CA . ALA A 1 99 ? 6.785 -29.28 -10.908 1 94.35 99 ALA A CA 1
ATOM 768 C C . ALA A 1 99 ? 5.994 -29.048 -12.192 1 94.35 99 ALA A C 1
ATOM 770 O O . ALA A 1 99 ? 6.496 -28.434 -13.136 1 94.35 99 ALA A O 1
ATOM 771 N N . ALA A 1 100 ? 4.765 -29.493 -12.203 1 92.7 100 ALA A N 1
ATOM 772 C CA . ALA A 1 100 ? 3.968 -29.423 -13.425 1 92.7 100 ALA A CA 1
ATOM 773 C C . ALA A 1 100 ? 2.809 -28.444 -13.269 1 92.7 100 ALA A C 1
ATOM 775 O O . ALA A 1 100 ? 2.141 -28.101 -14.247 1 92.7 100 ALA A O 1
ATOM 776 N N . SER A 1 101 ? 2.608 -27.943 -12.091 1 92.88 101 SER A N 1
ATOM 777 C CA . SER A 1 101 ? 1.433 -27.127 -11.807 1 92.88 101 SER A CA 1
ATOM 778 C C . SER A 1 101 ? 1.567 -25.735 -12.414 1 92.88 101 SER A C 1
ATOM 780 O O . SER A 1 101 ? 2.64 -25.131 -12.365 1 92.88 101 SER A O 1
ATOM 782 N N . GLU A 1 102 ? 0.467 -25.215 -12.938 1 91.68 102 GLU A N 1
ATOM 783 C CA . GLU A 1 102 ? 0.398 -23.855 -13.465 1 91.68 102 GLU A CA 1
ATOM 784 C C . GLU A 1 102 ? -0.502 -22.975 -12.604 1 91.68 102 GLU A C 1
ATOM 786 O O . GLU A 1 102 ? -1.058 -21.985 -13.087 1 91.68 102 GLU A O 1
ATOM 791 N N . ARG A 1 103 ? -0.625 -23.37 -11.376 1 90.38 103 ARG A N 1
ATOM 792 C CA . ARG A 1 103 ? -1.481 -22.673 -10.421 1 90.38 103 ARG A CA 1
ATOM 793 C C . ARG A 1 103 ? -0.986 -21.251 -10.179 1 90.38 103 ARG A C 1
ATOM 795 O O . ARG A 1 103 ? 0.222 -21.005 -10.148 1 90.38 103 ARG A O 1
ATOM 802 N N . ARG A 1 104 ? -1.971 -20.361 -10.04 1 93.13 104 ARG A N 1
ATOM 803 C CA . ARG A 1 104 ? -1.691 -18.998 -9.6 1 93.13 104 ARG A CA 1
ATOM 804 C C . ARG A 1 104 ? -2.172 -18.775 -8.17 1 93.13 104 ARG A C 1
ATOM 806 O O . ARG A 1 104 ? -3.345 -18.996 -7.862 1 93.13 104 ARG A O 1
ATOM 813 N N . PHE A 1 105 ? -1.304 -18.401 -7.338 1 96.13 105 PHE A N 1
ATOM 814 C CA . PHE A 1 105 ? -1.659 -18.148 -5.946 1 96.13 105 PHE A CA 1
ATOM 815 C C . PHE A 1 105 ? -1.766 -16.652 -5.678 1 96.13 105 PHE A C 1
ATOM 817 O O . PHE A 1 105 ? -0.953 -15.868 -6.171 1 96.13 105 PHE A O 1
ATOM 824 N N . THR A 1 106 ? -2.764 -16.262 -4.916 1 96.72 106 THR A N 1
ATOM 825 C CA . THR A 1 106 ? -2.929 -14.895 -4.438 1 96.72 106 THR A CA 1
ATOM 826 C C . THR A 1 106 ? -2.785 -14.831 -2.92 1 96.72 106 THR A C 1
ATOM 828 O O . THR A 1 106 ? -3.543 -15.476 -2.192 1 96.72 106 THR A O 1
ATOM 831 N N . LEU A 1 107 ? -1.826 -14.07 -2.494 1 97.44 107 LEU A N 1
ATOM 832 C CA . LEU A 1 107 ? -1.557 -13.881 -1.073 1 97.44 107 LEU A CA 1
ATOM 833 C C . LEU A 1 107 ? -1.872 -12.451 -0.646 1 97.44 107 LEU A C 1
ATOM 835 O O . LEU A 1 107 ? -1.466 -11.496 -1.311 1 97.44 107 LEU A O 1
ATOM 839 N N . SER A 1 108 ? -2.616 -12.352 0.433 1 97.12 108 SER A N 1
ATOM 840 C CA . SER A 1 108 ? -2.823 -11.03 1.014 1 97.12 108 SER A CA 1
ATOM 841 C C . SER A 1 108 ? -1.8 -10.741 2.108 1 97.12 108 SER A C 1
ATOM 843 O O . SER A 1 108 ? -1.648 -11.526 3.046 1 97.12 108 SER A O 1
ATOM 845 N N . MET A 1 109 ? -1.083 -9.642 1.928 1 94.04 109 MET A N 1
ATOM 846 C CA . MET A 1 109 ? -0.097 -9.274 2.941 1 94.04 109 MET A CA 1
ATOM 847 C C . MET A 1 109 ? 0.211 -7.782 2.884 1 94.04 109 MET A C 1
ATOM 849 O O . MET A 1 109 ? -0.173 -7.1 1.932 1 94.04 109 MET A O 1
ATOM 853 N N . ARG A 1 110 ? 0.906 -7.381 3.911 1 88.69 110 ARG A N 1
ATOM 854 C CA . ARG A 1 110 ? 1.323 -5.986 4.005 1 88.69 110 ARG A CA 1
ATOM 855 C C . ARG A 1 110 ? 2.722 -5.793 3.43 1 88.69 110 ARG A C 1
ATOM 857 O O . ARG A 1 110 ? 3.4 -6.765 3.093 1 88.69 110 ARG A O 1
ATOM 864 N N . ASP A 1 111 ? 3.15 -4.589 3.337 1 84.33 111 ASP A N 1
ATOM 865 C CA . ASP A 1 111 ? 4.377 -4.21 2.642 1 84.33 111 ASP A CA 1
ATOM 866 C C . ASP A 1 111 ? 5.595 -4.883 3.271 1 84.33 111 ASP A C 1
ATOM 868 O O . ASP A 1 111 ? 6.406 -5.491 2.57 1 84.33 111 ASP A O 1
ATOM 872 N N . ALA A 1 112 ? 5.752 -4.801 4.578 1 84.49 112 ALA A N 1
ATOM 873 C CA . ALA A 1 112 ? 6.919 -5.355 5.259 1 84.49 112 ALA A CA 1
ATOM 874 C C . ALA A 1 112 ? 7.066 -6.847 4.971 1 84.49 112 ALA A C 1
ATOM 876 O O . ALA A 1 112 ? 8.184 -7.354 4.849 1 84.49 112 ALA A O 1
ATOM 877 N N . LEU A 1 113 ? 5.969 -7.462 4.741 1 90.05 113 LEU A N 1
ATOM 878 C CA . LEU A 1 113 ? 5.996 -8.905 4.527 1 90.05 113 LEU A CA 1
ATOM 879 C C . LEU A 1 113 ? 6.401 -9.235 3.095 1 90.05 113 LEU A C 1
ATOM 881 O O . LEU A 1 113 ? 7.025 -10.268 2.844 1 90.05 113 LEU A O 1
ATOM 885 N N . GLU A 1 114 ? 6.085 -8.41 2.161 1 92.04 114 GLU A N 1
ATOM 886 C CA . GLU A 1 114 ? 6.545 -8.67 0.801 1 92.04 114 GLU A CA 1
ATOM 887 C C . GLU A 1 114 ? 8.068 -8.746 0.738 1 92.04 114 GLU A C 1
ATOM 889 O O . GLU A 1 114 ? 8.625 -9.68 0.159 1 92.04 114 GLU A O 1
ATOM 894 N N . ALA A 1 115 ? 8.667 -7.81 1.422 1 88.11 115 ALA A N 1
ATOM 895 C CA . ALA A 1 115 ? 10.123 -7.712 1.356 1 88.11 115 ALA A CA 1
ATOM 896 C C . ALA A 1 115 ? 10.786 -8.852 2.123 1 88.11 115 ALA A C 1
ATOM 898 O O . ALA A 1 115 ? 11.956 -9.165 1.894 1 88.11 115 ALA A O 1
ATOM 899 N N . THR A 1 116 ? 10.062 -9.459 2.995 1 89.84 116 THR A N 1
ATOM 900 C CA . THR A 1 116 ? 10.668 -10.481 3.841 1 89.84 116 THR A CA 1
ATOM 901 C C . THR A 1 116 ? 10.308 -11.878 3.344 1 89.84 116 THR A C 1
ATOM 903 O O . THR A 1 116 ? 11.153 -12.775 3.331 1 89.84 116 THR A O 1
ATOM 906 N N . LEU A 1 117 ? 9.139 -12.04 2.881 1 94.31 117 LEU A N 1
ATOM 907 C CA . LEU A 1 117 ? 8.612 -13.366 2.574 1 94.31 117 LEU A CA 1
ATOM 908 C C . LEU A 1 117 ? 8.835 -13.713 1.106 1 94.31 117 LEU A C 1
ATOM 910 O O . LEU A 1 117 ? 9.161 -14.856 0.777 1 94.31 117 LEU A O 1
ATOM 914 N N . LEU A 1 118 ? 8.704 -12.798 0.211 1 95.95 118 LEU A N 1
ATOM 915 C CA . LEU A 1 118 ? 8.647 -13.111 -1.212 1 95.95 118 LEU A CA 1
ATOM 916 C C . LEU A 1 118 ? 9.992 -13.63 -1.709 1 95.95 118 LEU A C 1
ATOM 918 O O . LEU A 1 118 ? 10.044 -14.577 -2.498 1 95.95 118 LEU A O 1
ATOM 922 N N . PRO A 1 119 ? 11.084 -13.023 -1.23 1 94.3 119 PRO A N 1
ATOM 923 C CA . PRO A 1 119 ? 12.358 -13.485 -1.786 1 94.3 119 PRO A CA 1
ATOM 924 C C . PRO A 1 119 ? 12.603 -14.972 -1.543 1 94.3 119 PRO A C 1
ATOM 926 O O . PRO A 1 119 ? 12.771 -15.738 -2.495 1 94.3 119 PRO A O 1
ATOM 929 N N . PRO A 1 120 ? 12.527 -15.42 -0.335 1 94.6 120 PRO A N 1
ATOM 930 C CA . PRO A 1 120 ? 12.739 -16.857 -0.149 1 94.6 120 PRO A CA 1
ATOM 931 C C . PRO A 1 120 ? 11.622 -17.702 -0.758 1 94.6 120 PRO A C 1
ATOM 933 O O . PRO A 1 120 ? 11.87 -18.818 -1.223 1 94.6 120 PRO A O 1
ATOM 936 N N . LEU A 1 121 ? 10.438 -17.236 -0.769 1 96.74 121 LEU A N 1
ATOM 937 C CA . LEU A 1 121 ? 9.322 -17.974 -1.352 1 96.74 121 LEU A CA 1
ATOM 938 C C . LEU A 1 121 ? 9.51 -18.143 -2.856 1 96.74 121 LEU A C 1
ATOM 940 O O . LEU A 1 121 ? 9.361 -19.247 -3.384 1 96.74 121 LEU A O 1
ATOM 944 N N . MET A 1 122 ? 9.853 -17.079 -3.528 1 97.03 122 MET A N 1
ATOM 945 C CA . MET A 1 122 ? 10.019 -17.122 -4.978 1 97.03 122 MET A CA 1
ATOM 946 C C . MET A 1 122 ? 11.232 -17.962 -5.363 1 97.03 122 MET A C 1
ATOM 948 O O . MET A 1 122 ? 11.232 -18.621 -6.404 1 97.03 122 MET A O 1
ATOM 952 N N . ALA A 1 123 ? 12.244 -17.917 -4.522 1 94.02 123 ALA A N 1
ATOM 953 C CA . ALA A 1 123 ? 13.397 -18.781 -4.763 1 94.02 123 ALA A CA 1
ATOM 954 C C . ALA A 1 123 ? 13 -20.254 -4.703 1 94.02 123 ALA A C 1
ATOM 956 O O . ALA A 1 123 ? 13.398 -21.046 -5.56 1 94.02 123 ALA A O 1
ATOM 957 N N . ALA A 1 124 ? 12.233 -20.6 -3.722 1 94.65 124 ALA A N 1
ATOM 958 C CA . ALA A 1 124 ? 11.772 -21.978 -3.572 1 94.65 124 ALA A CA 1
ATOM 959 C C . ALA A 1 124 ? 10.873 -22.385 -4.735 1 94.65 124 ALA A C 1
ATOM 961 O O . ALA A 1 124 ? 11.002 -23.488 -5.271 1 94.65 124 ALA A O 1
ATOM 962 N N . ILE A 1 125 ? 10.005 -21.532 -5.112 1 95.7 125 ILE A N 1
ATOM 963 C CA . ILE A 1 125 ? 9.067 -21.817 -6.192 1 95.7 125 ILE A CA 1
ATOM 964 C C . ILE A 1 125 ? 9.828 -21.992 -7.504 1 95.7 125 ILE A C 1
ATOM 966 O O . ILE A 1 125 ? 9.509 -22.879 -8.301 1 95.7 125 ILE A O 1
ATOM 970 N N . ALA A 1 126 ? 10.808 -21.144 -7.717 1 93.57 126 ALA A N 1
ATOM 971 C CA . ALA A 1 126 ? 11.615 -21.248 -8.93 1 93.57 126 ALA A CA 1
ATOM 972 C C . ALA A 1 126 ? 12.259 -22.627 -9.044 1 93.57 126 ALA A C 1
ATOM 974 O O . ALA A 1 126 ? 12.395 -23.165 -10.145 1 93.57 126 ALA A O 1
ATOM 975 N N . ARG A 1 127 ? 12.575 -23.224 -7.965 1 93.95 127 ARG A N 1
ATOM 976 C CA . ARG A 1 127 ? 13.255 -24.515 -7.932 1 93.95 127 ARG A CA 1
ATOM 977 C C . ARG A 1 127 ? 12.257 -25.663 -8.046 1 93.95 127 ARG A C 1
ATOM 979 O O . ARG A 1 127 ? 12.482 -26.615 -8.795 1 93.95 127 ARG A O 1
ATOM 986 N N . GLU A 1 128 ? 11.133 -25.52 -7.401 1 95.82 128 GLU A N 1
ATOM 987 C CA . GLU A 1 128 ? 10.261 -26.672 -7.196 1 95.82 128 GLU A CA 1
ATOM 988 C C . GLU A 1 128 ? 9.039 -26.608 -8.109 1 95.82 128 GLU A C 1
ATOM 990 O O . GLU A 1 128 ? 8.462 -27.641 -8.455 1 95.82 128 GLU A O 1
ATOM 995 N N . ALA A 1 129 ? 8.618 -25.421 -8.429 1 96.1 129 ALA A N 1
ATOM 996 C CA . ALA A 1 129 ? 7.36 -25.209 -9.14 1 96.1 129 ALA A CA 1
ATOM 997 C C . ALA A 1 129 ? 7.485 -24.072 -10.15 1 96.1 129 ALA A C 1
ATOM 999 O O . ALA A 1 129 ? 6.777 -23.067 -10.054 1 96.1 129 ALA A O 1
ATOM 1000 N N . PRO A 1 130 ? 8.25 -24.307 -11.11 1 94.33 130 PRO A N 1
ATOM 1001 C CA . PRO A 1 130 ? 8.693 -23.223 -11.989 1 94.33 130 PRO A CA 1
ATOM 1002 C C . PRO A 1 130 ? 7.555 -22.638 -12.823 1 94.33 130 PRO A C 1
ATOM 1004 O O . PRO A 1 130 ? 7.72 -21.588 -13.449 1 94.33 130 PRO A O 1
ATOM 1007 N N . ARG A 1 131 ? 6.39 -23.223 -12.803 1 95.17 131 ARG A N 1
ATOM 1008 C CA . ARG A 1 131 ? 5.295 -22.711 -13.62 1 95.17 131 ARG A CA 1
ATOM 1009 C C . ARG A 1 131 ? 4.234 -22.038 -12.755 1 95.17 131 ARG A C 1
ATOM 1011 O O . ARG A 1 131 ? 3.234 -21.533 -13.27 1 95.17 131 ARG A O 1
ATOM 1018 N N . ILE A 1 132 ? 4.407 -21.999 -11.478 1 95.89 132 ILE A N 1
ATOM 1019 C CA . ILE A 1 132 ? 3.47 -21.373 -10.551 1 95.89 132 ILE A CA 1
ATOM 1020 C C . ILE A 1 132 ? 3.709 -19.866 -10.515 1 95.89 132 ILE A C 1
ATOM 1022 O O . ILE A 1 132 ? 4.856 -19.413 -10.491 1 95.89 132 ILE A O 1
ATOM 1026 N N . ASP A 1 133 ? 2.604 -19.136 -10.538 1 96.71 133 ASP A N 1
ATOM 1027 C CA . ASP A 1 133 ? 2.649 -17.682 -10.413 1 96.71 133 ASP A CA 1
ATOM 1028 C C . ASP A 1 133 ? 2.134 -17.233 -9.048 1 96.71 133 ASP A C 1
ATOM 1030 O O . ASP A 1 133 ? 1.282 -17.895 -8.451 1 96.71 133 ASP A O 1
ATOM 1034 N N . VAL A 1 134 ? 2.641 -16.11 -8.604 1 97.76 134 VAL A N 1
ATOM 1035 C CA . VAL A 1 134 ? 2.235 -15.568 -7.312 1 97.76 134 VAL A CA 1
ATOM 1036 C C . VAL A 1 134 ? 1.809 -14.111 -7.473 1 97.76 134 VAL A C 1
ATOM 1038 O O . VAL A 1 134 ? 2.464 -13.34 -8.179 1 97.76 134 VAL A O 1
ATOM 1041 N N . THR A 1 135 ? 0.723 -13.75 -6.877 1 97.6 135 THR A N 1
ATOM 1042 C CA . THR A 1 135 ? 0.253 -12.374 -6.764 1 97.6 135 THR A CA 1
ATOM 1043 C C . THR A 1 135 ? 0.052 -11.989 -5.301 1 97.6 135 THR A C 1
ATOM 1045 O O . THR A 1 135 ? -0.489 -12.772 -4.517 1 97.6 135 THR A O 1
ATOM 1048 N N . THR A 1 136 ? 0.557 -10.826 -4.94 1 97.03 136 THR A N 1
ATOM 1049 C CA . THR A 1 136 ? 0.26 -10.308 -3.609 1 97.03 136 THR A CA 1
ATOM 1050 C C . THR A 1 136 ? -0.675 -9.105 -3.694 1 97.03 136 THR A C 1
ATOM 1052 O O . THR A 1 136 ? -0.564 -8.289 -4.611 1 97.03 136 THR A O 1
ATOM 1055 N N . VAL A 1 137 ? -1.574 -9.036 -2.714 1 94.75 137 VAL A N 1
ATOM 1056 C CA . VAL A 1 137 ? -2.544 -7.947 -2.668 1 94.75 137 VAL A CA 1
ATOM 1057 C C . VAL A 1 137 ? -2.659 -7.416 -1.241 1 94.75 137 VAL A C 1
ATOM 1059 O O . VAL A 1 137 ? -2.273 -8.095 -0.286 1 94.75 137 VAL A O 1
ATOM 1062 N N . ARG A 1 138 ? -3.122 -6.193 -1.217 1 89.84 138 ARG A N 1
ATOM 1063 C CA . ARG A 1 138 ? -3.524 -5.661 0.081 1 89.84 138 ARG A CA 1
ATOM 1064 C C . ARG A 1 138 ? -5 -5.934 0.352 1 89.84 138 ARG A C 1
ATOM 1066 O O . ARG A 1 138 ? -5.873 -5.341 -0.284 1 89.84 138 ARG A O 1
ATOM 1073 N N . GLY A 1 139 ? -5.272 -6.711 1.253 1 87.01 139 GLY A N 1
ATOM 1074 C CA . GLY A 1 139 ? -6.648 -7.055 1.575 1 87.01 139 GLY A CA 1
ATOM 1075 C C . GLY A 1 139 ? -7.25 -6.167 2.648 1 87.01 139 GLY A C 1
ATOM 1076 O O . GLY A 1 139 ? -6.525 -5.573 3.448 1 87.01 139 GLY A O 1
ATOM 1077 N N . ASP A 1 140 ? -8.522 -6.056 2.585 1 86.99 140 ASP A N 1
ATOM 1078 C CA . ASP A 1 140 ? -9.293 -5.451 3.667 1 86.99 140 ASP A CA 1
ATOM 1079 C C . ASP A 1 140 ? -9.595 -6.471 4.762 1 86.99 140 ASP A C 1
ATOM 1081 O O . ASP A 1 140 ? -10.256 -7.481 4.512 1 86.99 140 ASP A O 1
ATOM 1085 N N . ARG A 1 141 ? -9.207 -6.183 5.92 1 89.3 141 ARG A N 1
ATOM 1086 C CA . ARG A 1 141 ? -9.395 -7.098 7.042 1 89.3 141 ARG A CA 1
ATOM 1087 C C . ARG A 1 141 ? -10.868 -7.447 7.222 1 89.3 141 ARG A C 1
ATOM 1089 O O . ARG A 1 141 ? -11.203 -8.57 7.607 1 89.3 141 ARG A O 1
ATOM 1096 N N . ARG A 1 142 ? -11.708 -6.531 6.879 1 85.95 142 ARG A N 1
ATOM 1097 C CA . ARG A 1 142 ? -13.143 -6.736 7.051 1 85.95 142 ARG A CA 1
ATOM 1098 C C . ARG A 1 142 ? -13.681 -7.728 6.024 1 85.95 142 ARG A C 1
ATOM 1100 O O . ARG A 1 142 ? -14.755 -8.302 6.212 1 85.95 142 ARG A O 1
ATOM 1107 N N . GLN A 1 143 ? -12.943 -7.885 4.966 1 89.39 143 GLN A N 1
ATOM 1108 C CA . GLN A 1 143 ? -13.4 -8.753 3.886 1 89.39 143 GLN A CA 1
ATOM 1109 C C . GLN A 1 143 ? -12.583 -10.041 3.832 1 89.39 143 GLN A C 1
ATOM 1111 O O . GLN A 1 143 ? -12.728 -10.836 2.901 1 89.39 143 GLN A O 1
ATOM 1116 N N . LEU A 1 144 ? -11.784 -10.253 4.771 1 93.31 144 LEU A N 1
ATOM 1117 C CA . LEU A 1 144 ? -10.83 -11.356 4.729 1 93.31 144 LEU A CA 1
ATOM 1118 C C . LEU A 1 144 ? -11.549 -12.691 4.572 1 93.31 144 LEU A C 1
ATOM 1120 O O . LEU A 1 144 ? -11.212 -13.483 3.689 1 93.31 144 LEU A O 1
ATOM 1124 N N . GLU A 1 145 ? -12.567 -12.895 5.359 1 92.3 145 GLU A N 1
ATOM 1125 C CA . GLU A 1 145 ? -13.274 -14.172 5.339 1 92.3 145 GLU A CA 1
ATOM 1126 C C . GLU A 1 145 ? -13.973 -14.395 4.001 1 92.3 145 GLU A C 1
ATOM 1128 O O . GLU A 1 145 ? -13.886 -15.48 3.423 1 92.3 145 GLU A O 1
ATOM 1133 N N . ALA A 1 146 ? -14.604 -13.383 3.569 1 88.1 146 ALA A N 1
ATOM 1134 C CA . ALA A 1 146 ? -15.321 -13.474 2.3 1 88.1 146 ALA A CA 1
ATOM 1135 C C . ALA A 1 146 ? -14.362 -13.749 1.146 1 88.1 146 ALA A C 1
ATOM 1137 O O . ALA A 1 146 ? -14.669 -14.539 0.25 1 88.1 146 ALA A O 1
ATOM 1138 N N . GLU A 1 147 ? -13.211 -13.136 1.162 1 92.31 147 GLU A N 1
ATOM 1139 C CA . GLU A 1 147 ? -12.235 -13.3 0.089 1 92.31 147 GLU A CA 1
ATOM 1140 C C . GLU A 1 147 ? -11.599 -14.686 0.128 1 92.31 147 GLU A C 1
ATOM 1142 O O . GLU A 1 147 ? -11.363 -15.297 -0.916 1 92.31 147 GLU A O 1
ATOM 1147 N N . LEU A 1 148 ? -11.361 -15.174 1.308 1 93.17 148 LEU A N 1
ATOM 1148 C CA . LEU A 1 148 ? -10.816 -16.519 1.457 1 93.17 148 LEU A CA 1
ATOM 1149 C C . LEU A 1 148 ? -11.834 -17.568 1.021 1 93.17 148 LEU A C 1
ATOM 1151 O O . LEU A 1 148 ? -11.48 -18.542 0.352 1 93.17 148 LEU A O 1
ATOM 1155 N N . LEU A 1 149 ? -13.047 -17.321 1.38 1 87.8 149 LEU A N 1
ATOM 1156 C CA . LEU A 1 149 ? -14.117 -18.228 0.98 1 87.8 149 LEU A CA 1
ATOM 1157 C C . LEU A 1 149 ? -14.275 -18.247 -0.537 1 87.8 149 LEU A C 1
ATOM 1159 O O . LEU A 1 149 ? -14.388 -19.317 -1.14 1 87.8 149 LEU A O 1
ATOM 1163 N N . ALA A 1 150 ? -14.216 -17.034 -1.093 1 83.63 150 ALA A N 1
ATOM 1164 C CA . ALA A 1 150 ? -14.43 -16.875 -2.529 1 83.63 150 ALA A CA 1
ATOM 1165 C C . ALA A 1 150 ? -13.217 -17.354 -3.321 1 83.63 150 ALA A C 1
ATOM 1167 O O . ALA A 1 150 ? -13.296 -17.541 -4.538 1 83.63 150 ALA A O 1
ATOM 1168 N N . GLY A 1 151 ? -12.088 -17.455 -2.674 1 85.89 151 GLY A N 1
ATOM 1169 C CA . GLY A 1 151 ? -10.874 -17.896 -3.343 1 85.89 151 GLY A CA 1
ATOM 1170 C C . GLY A 1 151 ? -10.169 -16.783 -4.095 1 85.89 151 GLY A C 1
ATOM 1171 O O . GLY A 1 151 ? -9.264 -17.041 -4.891 1 85.89 151 GLY A O 1
ATOM 1172 N N . THR A 1 152 ? -10.65 -15.566 -3.881 1 89.96 152 THR A N 1
ATOM 1173 C CA . THR A 1 152 ? -9.945 -14.44 -4.484 1 89.96 152 THR A CA 1
ATOM 1174 C C . THR A 1 152 ? -8.6 -14.216 -3.799 1 89.96 152 THR A C 1
ATOM 1176 O O . THR A 1 152 ? -7.711 -13.573 -4.361 1 89.96 152 THR A O 1
ATOM 1179 N N . ILE A 1 153 ? -8.499 -14.726 -2.597 1 94.49 153 ILE A N 1
ATOM 1180 C CA . ILE A 1 153 ? -7.235 -14.873 -1.883 1 94.49 153 ILE A CA 1
ATOM 1181 C C . ILE A 1 153 ? -7.078 -16.314 -1.403 1 94.49 153 ILE A C 1
ATOM 1183 O O . ILE A 1 153 ? -8.03 -16.915 -0.901 1 94.49 153 ILE A O 1
ATOM 1187 N N . ASP A 1 154 ? -5.915 -16.868 -1.616 1 94.59 154 ASP A N 1
ATOM 1188 C CA . ASP A 1 154 ? -5.664 -18.244 -1.199 1 94.59 154 ASP A CA 1
ATOM 1189 C C . ASP A 1 154 ? -5.231 -18.304 0.264 1 94.59 154 ASP A C 1
ATOM 1191 O O . ASP A 1 154 ? -5.505 -19.286 0.957 1 94.59 154 ASP A O 1
ATOM 1195 N N . ALA A 1 155 ? -4.479 -17.31 0.668 1 97.16 155 ALA A N 1
ATOM 1196 C CA . ALA A 1 155 ? -4.007 -17.166 2.043 1 97.16 155 ALA A CA 1
ATOM 1197 C C . ALA A 1 155 ? -3.699 -15.708 2.368 1 97.16 155 ALA A C 1
ATOM 1199 O O . ALA A 1 155 ? -3.553 -14.881 1.464 1 97.16 155 ALA A O 1
ATOM 1200 N N . ALA A 1 156 ? -3.671 -15.434 3.646 1 97.66 156 ALA A N 1
ATOM 1201 C CA . ALA A 1 156 ? -3.389 -14.071 4.088 1 97.66 156 ALA A CA 1
ATOM 1202 C C . ALA A 1 156 ? -2.453 -14.067 5.293 1 97.66 156 ALA A C 1
ATOM 1204 O O . ALA A 1 156 ? -2.44 -15.017 6.08 1 97.66 156 ALA A O 1
ATOM 1205 N N . VAL A 1 157 ? -1.702 -13.067 5.396 1 96.62 157 VAL A N 1
ATOM 1206 C CA . VAL A 1 157 ? -0.87 -12.836 6.572 1 96.62 157 VAL A CA 1
ATOM 1207 C C . VAL A 1 157 ? -1.269 -11.52 7.238 1 96.62 157 VAL A C 1
ATOM 1209 O O . VAL A 1 157 ? -1.239 -10.463 6.604 1 96.62 157 VAL A O 1
ATOM 1212 N N . ASP A 1 158 ? -1.626 -11.636 8.493 1 94.8 158 ASP A N 1
ATOM 1213 C CA . ASP A 1 158 ? -2.048 -10.452 9.235 1 94.8 158 ASP A CA 1
ATOM 1214 C C . ASP A 1 158 ? -1.911 -10.67 10.74 1 94.8 158 ASP A C 1
ATOM 1216 O O . ASP A 1 158 ? -1.473 -11.734 11.181 1 94.8 158 ASP A O 1
ATOM 1220 N N . ILE A 1 159 ? -2.205 -9.649 11.48 1 93.15 159 ILE A N 1
ATOM 1221 C CA . ILE A 1 159 ? -2.275 -9.772 12.932 1 93.15 159 ILE A CA 1
ATOM 1222 C C . ILE A 1 159 ? -3.441 -10.679 13.319 1 93.15 159 ILE A C 1
ATOM 1224 O O . ILE A 1 159 ? -4.19 -11.14 12.454 1 93.15 159 ILE A O 1
ATOM 1228 N N . LEU A 1 160 ? -3.528 -10.936 14.588 1 94.03 160 LEU A N 1
ATOM 1229 C CA . LEU A 1 160 ? -4.639 -11.772 15.027 1 94.03 160 LEU A CA 1
ATOM 1230 C C . LEU A 1 160 ? -5.971 -11.055 14.83 1 94.03 160 LEU A C 1
ATOM 1232 O O . LEU A 1 160 ? -6.16 -9.942 15.327 1 94.03 160 LEU A O 1
ATOM 1236 N N . LEU A 1 161 ? -6.834 -11.652 14.125 1 94 161 LEU A N 1
ATOM 1237 C CA . LEU A 1 161 ? -8.145 -11.102 13.797 1 94 161 LEU A CA 1
ATOM 1238 C C . LEU A 1 161 ? -9.258 -11.994 14.337 1 94 161 LEU A C 1
ATOM 1240 O O . LEU A 1 161 ? -9.085 -13.209 14.452 1 94 161 LEU A O 1
ATOM 1244 N N . PRO A 1 162 ? -10.312 -11.337 14.659 1 93.56 162 PRO A N 1
ATOM 1245 C CA . PRO A 1 162 ? -11.484 -12.154 14.98 1 93.56 162 PRO A CA 1
ATOM 1246 C C . PRO A 1 162 ? -12.132 -12.769 13.741 1 93.56 162 PRO A C 1
ATOM 1248 O O . PRO A 1 162 ? -12.701 -12.05 12.916 1 93.56 162 PRO A O 1
ATOM 1251 N N . VAL A 1 163 ? -11.991 -14.04 13.601 1 93.88 163 VAL A N 1
ATOM 1252 C CA . VAL A 1 163 ? -12.511 -14.724 12.422 1 93.88 163 VAL A CA 1
ATOM 1253 C C . VAL A 1 163 ? -13.358 -15.92 12.85 1 93.88 163 VAL A C 1
ATOM 1255 O O . VAL A 1 163 ? -13.257 -16.385 13.987 1 93.88 163 VAL A O 1
ATOM 1258 N N . SER A 1 164 ? -14.222 -16.389 12.003 1 94.55 164 SER A N 1
ATOM 1259 C CA . SER A 1 164 ? -15.065 -17.55 12.265 1 94.55 164 SER A CA 1
ATOM 1260 C C . SER A 1 164 ? -14.247 -18.837 12.273 1 94.55 164 SER A C 1
ATOM 1262 O O . SER A 1 164 ? -13.11 -18.859 11.798 1 94.55 164 SER A O 1
ATOM 1264 N N . PRO A 1 165 ? -14.798 -19.878 12.749 1 94.28 165 PRO A N 1
ATOM 1265 C CA . PRO A 1 165 ? -14.101 -21.166 12.781 1 94.28 165 PRO A CA 1
ATOM 1266 C C . PRO A 1 165 ? -13.795 -21.707 11.386 1 94.28 165 PRO A C 1
ATOM 1268 O O . PRO A 1 165 ? -12.991 -22.631 11.241 1 94.28 165 PRO A O 1
ATOM 1271 N N . ALA A 1 166 ? -14.483 -21.178 10.462 1 93.58 166 ALA A N 1
ATOM 1272 C CA . ALA A 1 166 ? -14.244 -21.609 9.087 1 93.58 166 ALA A CA 1
ATOM 1273 C C . ALA A 1 166 ? -12.881 -21.135 8.592 1 93.58 166 ALA A C 1
ATOM 1275 O O . ALA A 1 166 ? -12.364 -21.644 7.595 1 93.58 166 ALA A O 1
ATOM 1276 N N . ILE A 1 167 ? -12.417 -20.098 9.255 1 96.55 167 ILE A N 1
ATOM 1277 C CA . ILE A 1 167 ? -11.1 -19.573 8.915 1 96.55 167 ILE A CA 1
ATOM 1278 C C . ILE A 1 167 ? -10.056 -20.134 9.878 1 96.55 167 ILE A C 1
ATOM 1280 O O . ILE A 1 167 ? -10.184 -19.987 11.096 1 96.55 167 ILE A O 1
ATOM 1284 N N . ARG A 1 168 ? -9.103 -20.751 9.319 1 97.07 168 ARG A N 1
ATOM 1285 C CA . ARG A 1 168 ? -7.985 -21.278 10.095 1 97.07 168 ARG A CA 1
ATOM 1286 C C . ARG A 1 168 ? -6.819 -20.295 10.113 1 97.07 168 ARG A C 1
ATOM 1288 O O . ARG A 1 168 ? -6.704 -19.445 9.228 1 97.07 168 ARG A O 1
ATOM 1295 N N . HIS A 1 169 ? -6.067 -20.371 11.105 1 96.76 169 HIS A N 1
ATOM 1296 C CA . HIS A 1 169 ? -4.863 -19.549 11.156 1 96.76 169 HIS A CA 1
ATOM 1297 C C . HIS A 1 169 ? -3.748 -20.251 11.923 1 96.76 169 HIS A C 1
ATOM 1299 O O . HIS A 1 169 ? -4.013 -21.131 12.746 1 96.76 169 HIS A O 1
ATOM 1305 N N . ALA A 1 170 ? -2.526 -19.966 11.665 1 96.54 170 ALA A N 1
ATOM 1306 C CA . ALA A 1 170 ? -1.326 -20.461 12.334 1 96.54 170 ALA A CA 1
ATOM 1307 C C . ALA A 1 170 ? -0.331 -19.33 12.584 1 96.54 170 ALA A C 1
ATOM 1309 O O . ALA A 1 170 ? -0.221 -18.403 11.779 1 96.54 170 ALA A O 1
ATOM 1310 N N . PRO A 1 171 ? 0.337 -19.408 13.747 1 96.33 171 PRO A N 1
ATOM 1311 C CA . PRO A 1 171 ? 1.374 -18.399 13.973 1 96.33 171 PRO A CA 1
ATOM 1312 C C . PRO A 1 171 ? 2.462 -18.42 12.902 1 96.33 171 PRO A C 1
ATOM 1314 O O . PRO A 1 171 ? 2.903 -19.494 12.485 1 96.33 171 PRO A O 1
ATOM 1317 N N . LEU A 1 172 ? 2.825 -17.29 12.482 1 95.09 172 LEU A N 1
ATOM 1318 C CA . LEU A 1 172 ? 3.827 -17.178 11.428 1 95.09 172 LEU A CA 1
ATOM 1319 C C . LEU A 1 172 ? 5.102 -16.53 11.956 1 95.09 172 LEU A C 1
ATOM 1321 O O . LEU A 1 172 ? 6.207 -16.984 11.65 1 95.09 172 LEU A O 1
ATOM 1325 N N . LEU A 1 173 ? 4.894 -15.447 12.71 1 91.76 173 LEU A N 1
ATOM 1326 C CA . LEU A 1 173 ? 6.044 -14.648 13.118 1 91.76 173 LEU A CA 1
ATOM 1327 C C . LEU A 1 173 ? 5.748 -13.886 14.405 1 91.76 173 LEU A C 1
ATOM 1329 O O . LEU A 1 173 ? 4.611 -13.468 14.637 1 91.76 173 LEU A O 1
ATOM 1333 N N . SER A 1 174 ? 6.642 -13.749 15.273 1 93.09 174 SER A N 1
ATOM 1334 C CA . SER A 1 174 ? 6.688 -12.86 16.429 1 93.09 174 SER A CA 1
ATOM 1335 C C . SER A 1 174 ? 7.899 -11.935 16.368 1 93.09 174 SER A C 1
ATOM 1337 O O . SER A 1 174 ? 9.041 -12.397 16.394 1 93.09 174 SER A O 1
ATOM 1339 N N . ASP A 1 175 ? 7.636 -10.692 16.292 1 92.41 175 ASP A N 1
ATOM 1340 C CA . ASP A 1 175 ? 8.69 -9.742 15.951 1 92.41 175 ASP A CA 1
ATOM 1341 C C . ASP A 1 175 ? 8.75 -8.6 16.962 1 92.41 175 ASP A C 1
ATOM 1343 O O . ASP A 1 175 ? 7.891 -7.715 16.959 1 92.41 175 ASP A O 1
ATOM 1347 N N . PRO A 1 176 ? 9.8 -8.552 17.773 1 94.92 176 PRO A N 1
ATOM 1348 C CA . PRO A 1 176 ? 9.923 -7.452 18.732 1 94.92 176 PRO A CA 1
ATOM 1349 C C . PRO A 1 176 ? 10.044 -6.089 18.055 1 94.92 176 PRO A C 1
ATOM 1351 O O . PRO A 1 176 ? 10.449 -6.006 16.893 1 94.92 176 PRO A O 1
ATOM 1354 N N . MET A 1 177 ? 9.691 -5.064 18.882 1 96.1 177 MET A N 1
ATOM 1355 C CA . MET A 1 177 ? 9.747 -3.699 18.365 1 96.1 177 MET A CA 1
ATOM 1356 C C . MET A 1 177 ? 11.064 -3.029 18.739 1 96.1 177 MET A C 1
ATOM 1358 O O . MET A 1 177 ? 11.601 -3.267 19.823 1 96.1 177 MET A O 1
ATOM 1362 N N . VAL A 1 178 ? 11.553 -2.147 17.887 1 97.27 178 VAL A N 1
ATOM 1363 C CA . VAL A 1 178 ? 12.76 -1.359 18.119 1 97.27 178 VAL A CA 1
ATOM 1364 C C . VAL A 1 178 ? 12.534 0.079 17.659 1 97.27 178 VAL A C 1
ATOM 1366 O O . VAL A 1 178 ? 11.532 0.379 17.005 1 97.27 178 VAL A O 1
ATOM 1369 N N . VAL A 1 179 ? 13.422 0.918 18.047 1 98.51 179 VAL A N 1
ATOM 1370 C CA . VAL A 1 179 ? 13.38 2.324 17.66 1 98.51 179 VAL A CA 1
ATOM 1371 C C . VAL A 1 179 ? 14.577 2.652 16.771 1 98.51 179 VAL A C 1
ATOM 1373 O O . VAL A 1 179 ? 15.699 2.219 17.045 1 98.51 179 VAL A O 1
ATOM 1376 N N . LEU A 1 180 ? 14.336 3.395 15.71 1 98.4 180 LEU A N 1
ATOM 1377 C CA . LEU A 1 180 ? 15.43 3.866 14.868 1 98.4 180 LEU A CA 1
ATOM 1378 C C . LEU A 1 180 ? 15.634 5.368 15.032 1 98.4 180 LEU A C 1
ATOM 1380 O O . LEU A 1 180 ? 14.664 6.123 15.131 1 98.4 180 LEU A O 1
ATOM 1384 N N . ALA A 1 181 ? 16.834 5.746 15.019 1 98.62 181 ALA A N 1
ATOM 1385 C CA . ALA A 1 181 ? 17.281 7.135 14.98 1 98.62 181 ALA A CA 1
ATOM 1386 C C . ALA A 1 181 ? 18.434 7.313 13.996 1 98.62 181 ALA A C 1
ATOM 1388 O O . ALA A 1 181 ? 19.22 6.387 13.777 1 98.62 181 ALA A O 1
ATOM 1389 N N . ARG A 1 182 ? 18.505 8.507 13.406 1 97.65 182 ARG A N 1
ATOM 1390 C CA . ARG A 1 182 ? 19.585 8.746 12.454 1 97.65 182 ARG A CA 1
ATOM 1391 C C . ARG A 1 182 ? 20.948 8.579 13.118 1 97.65 182 ARG A C 1
ATOM 1393 O O . ARG A 1 182 ? 21.069 8.704 14.339 1 97.65 182 ARG A O 1
ATOM 1400 N N . PRO A 1 183 ? 22.012 8.33 12.295 1 95.92 183 PRO A N 1
ATOM 1401 C CA . PRO A 1 183 ? 23.363 8.374 12.859 1 95.92 183 PRO A CA 1
ATOM 1402 C C . PRO A 1 183 ? 23.701 9.73 13.474 1 95.92 183 PRO A C 1
ATOM 1404 O O . PRO A 1 183 ? 23.367 10.772 12.904 1 95.92 183 PRO A O 1
ATOM 1407 N N . GLY A 1 184 ? 24.258 9.708 14.679 1 96.36 184 GLY A N 1
ATOM 1408 C CA . GLY A 1 184 ? 24.668 10.944 15.327 1 96.36 184 GLY A CA 1
ATOM 1409 C C . GLY A 1 184 ? 23.543 11.624 16.083 1 96.36 184 GLY A C 1
ATOM 1410 O O . GLY A 1 184 ? 23.736 12.692 16.666 1 96.36 184 GLY A O 1
ATOM 1411 N N . HIS A 1 185 ? 22.41 11.062 16.05 1 97.27 185 HIS A N 1
ATOM 1412 C CA . HIS A 1 185 ? 21.281 11.619 16.786 1 97.27 185 HIS A CA 1
ATOM 1413 C C . HIS A 1 185 ? 21.594 11.727 18.275 1 97.27 185 HIS A C 1
ATOM 1415 O O . HIS A 1 185 ? 22.134 10.792 18.87 1 97.27 185 HIS A O 1
ATOM 1421 N N . PRO A 1 186 ? 21.181 12.76 18.912 1 96.86 186 PRO A N 1
ATOM 1422 C CA . PRO A 1 186 ? 21.462 12.945 20.337 1 96.86 186 PRO A CA 1
ATOM 1423 C C . PRO A 1 186 ? 20.89 11.824 21.203 1 96.86 186 PRO A C 1
ATOM 1425 O O . PRO A 1 186 ? 21.448 11.507 22.256 1 96.86 186 PRO A O 1
ATOM 1428 N N . VAL A 1 187 ? 19.904 11.236 20.736 1 96.95 187 VAL A N 1
ATOM 1429 C CA . VAL A 1 187 ? 19.22 10.209 21.515 1 96.95 187 VAL A CA 1
ATOM 1430 C C . VAL A 1 187 ? 20.123 8.988 21.667 1 96.95 187 VAL A C 1
ATOM 1432 O O . VAL A 1 187 ? 19.911 8.158 22.555 1 96.95 187 VAL A O 1
ATOM 1435 N N . THR A 1 188 ? 21.091 8.894 20.793 1 95.62 188 THR A N 1
ATOM 1436 C CA . THR A 1 188 ? 21.957 7.72 20.782 1 95.62 188 THR A CA 1
ATOM 1437 C C . THR A 1 188 ? 23.088 7.872 21.795 1 95.62 188 THR A C 1
ATOM 1439 O O . THR A 1 188 ? 23.85 6.932 22.028 1 95.62 188 THR A O 1
ATOM 1442 N N . GLN A 1 189 ? 23.217 9.036 22.373 1 94.6 189 GLN A N 1
ATOM 1443 C CA . GLN A 1 189 ? 24.297 9.328 23.311 1 94.6 189 GLN A CA 1
ATOM 1444 C C . GLN A 1 189 ? 23.978 8.786 24.702 1 94.6 189 GLN A C 1
ATOM 1446 O O . GLN A 1 189 ? 24.685 9.084 25.666 1 94.6 189 GLN A O 1
ATOM 1451 N N . GLY A 1 190 ? 23.136 7.927 24.912 1 92.58 190 GLY A N 1
ATOM 1452 C CA . GLY A 1 190 ? 22.724 7.3 26.158 1 92.58 190 GLY A CA 1
ATOM 1453 C C . GLY A 1 190 ? 21.546 6.359 25.992 1 92.58 190 GLY A C 1
ATOM 1454 O O . GLY A 1 190 ? 21.022 6.201 24.887 1 92.58 190 GLY A O 1
ATOM 1455 N N . PRO A 1 191 ? 21.225 5.801 27.123 1 95.48 191 PRO A N 1
ATOM 1456 C CA . PRO A 1 191 ? 20.081 4.892 27.032 1 95.48 191 PRO A CA 1
ATOM 1457 C C . PRO A 1 191 ? 18.781 5.612 26.682 1 95.48 191 PRO A C 1
ATOM 1459 O O . PRO A 1 191 ? 18.555 6.738 27.133 1 95.48 191 PRO A O 1
ATOM 1462 N N . LEU A 1 192 ? 18.014 5.027 25.904 1 97.68 192 LEU A N 1
ATOM 1463 C CA . LEU A 1 192 ? 16.704 5.573 25.569 1 97.68 192 LEU A CA 1
ATOM 1464 C C . LEU A 1 192 ? 15.695 5.283 26.675 1 97.68 192 LEU A C 1
ATOM 1466 O O . LEU A 1 192 ? 15.218 4.154 26.806 1 97.68 192 LEU A O 1
ATOM 1470 N N . THR A 1 193 ? 15.383 6.222 27.468 1 97.92 193 THR A N 1
ATOM 1471 C CA . THR A 1 193 ? 14.339 6.117 28.482 1 97.92 193 THR A CA 1
ATOM 1472 C C . THR A 1 193 ? 12.988 6.54 27.913 1 97.92 193 THR A C 1
ATOM 1474 O O . THR A 1 193 ? 12.918 7.105 26.819 1 97.92 193 THR A O 1
ATOM 1477 N N . LEU A 1 194 ? 11.955 6.249 28.707 1 98.19 194 LEU A N 1
ATOM 1478 C CA . LEU A 1 194 ? 10.618 6.653 28.286 1 98.19 194 LEU A CA 1
ATOM 1479 C C . LEU A 1 194 ? 10.531 8.167 28.131 1 98.19 194 LEU A C 1
ATOM 1481 O O . LEU A 1 194 ? 9.952 8.665 27.163 1 98.19 194 LEU A O 1
ATOM 1485 N N . GLU A 1 195 ? 11.102 8.888 29.019 1 97.63 195 GLU A N 1
ATOM 1486 C CA . GLU A 1 195 ? 11.082 10.347 29 1 97.63 195 GLU A CA 1
ATOM 1487 C C . GLU A 1 195 ? 11.789 10.893 27.763 1 97.63 195 GLU A C 1
ATOM 1489 O O . GLU A 1 195 ? 11.286 11.808 27.107 1 97.63 195 GLU A O 1
ATOM 1494 N N . ARG A 1 196 ? 12.974 10.288 27.477 1 97.77 196 ARG A N 1
ATOM 1495 C CA . ARG A 1 196 ? 13.725 10.725 26.305 1 97.77 196 ARG A CA 1
ATOM 1496 C C . ARG A 1 196 ? 12.985 10.373 25.018 1 97.77 196 ARG A C 1
ATOM 1498 O O . ARG A 1 196 ? 12.971 11.159 24.069 1 97.77 196 ARG A O 1
ATOM 1505 N N . TYR A 1 197 ? 12.346 9.229 24.993 1 98.38 197 TYR A N 1
ATOM 1506 C CA . TYR A 1 197 ? 11.538 8.786 23.862 1 98.38 197 TYR A CA 1
ATOM 1507 C C . TYR A 1 197 ? 10.411 9.772 23.579 1 98.38 197 TYR A C 1
ATOM 1509 O O . TYR A 1 197 ? 10.158 10.121 22.424 1 98.38 197 TYR A O 1
ATOM 1517 N N . LEU A 1 198 ? 9.786 10.26 24.653 1 98.33 198 LEU A N 1
ATOM 1518 C CA . LEU A 1 198 ? 8.614 11.121 24.53 1 98.33 198 LEU A CA 1
ATOM 1519 C C . LEU A 1 198 ? 9.026 12.564 24.259 1 98.33 198 LEU A C 1
ATOM 1521 O O . LEU A 1 198 ? 8.197 13.386 23.86 1 98.33 198 LEU A O 1
ATOM 1525 N N . ALA A 1 199 ? 10.306 12.865 24.477 1 97.82 199 ALA A N 1
ATOM 1526 C CA . ALA A 1 199 ? 10.811 14.217 24.253 1 97.82 199 ALA A CA 1
ATOM 1527 C C . ALA A 1 199 ? 11.01 14.49 22.765 1 97.82 199 ALA A C 1
ATOM 1529 O O . ALA A 1 199 ? 11.123 15.645 22.349 1 97.82 199 ALA A O 1
ATOM 1530 N N . TYR A 1 200 ? 11.043 13.427 21.98 1 97.55 200 TYR A N 1
ATOM 1531 C CA . TYR A 1 200 ? 11.237 13.566 20.541 1 97.55 200 TYR A CA 1
ATOM 1532 C C . TYR A 1 200 ? 9.934 13.323 19.789 1 97.55 200 TYR A C 1
ATOM 1534 O O . TYR A 1 200 ? 8.951 12.86 20.372 1 97.55 200 TYR A O 1
ATOM 1542 N N . GLU A 1 201 ? 9.954 13.706 18.514 1 97.92 201 GLU A N 1
ATOM 1543 C CA . GLU A 1 201 ? 8.813 13.517 17.623 1 97.92 201 GLU A CA 1
ATOM 1544 C C . GLU A 1 201 ? 8.99 12.274 16.755 1 97.92 201 GLU A C 1
ATOM 1546 O O . GLU A 1 201 ? 10.106 11.777 16.594 1 97.92 201 GLU A O 1
ATOM 1551 N N . HIS A 1 202 ? 7.829 11.802 16.197 1 98.42 202 HIS A N 1
ATOM 1552 C CA . HIS A 1 202 ? 7.877 10.436 15.686 1 98.42 202 HIS A CA 1
ATOM 1553 C C . HIS A 1 202 ? 7.264 10.347 14.293 1 98.42 202 HIS A C 1
ATOM 1555 O O . HIS A 1 202 ? 6.402 11.154 13.936 1 98.42 202 HIS A O 1
ATOM 1561 N N . VAL A 1 203 ? 7.742 9.346 13.585 1 98.4 203 VAL A N 1
ATOM 1562 C CA . VAL A 1 203 ? 7.061 8.819 12.407 1 98.4 203 VAL A CA 1
ATOM 1563 C C . VAL A 1 203 ? 6.2 7.621 12.8 1 98.4 203 VAL A C 1
ATOM 1565 O O . VAL A 1 203 ? 6.648 6.744 13.543 1 98.4 203 VAL A O 1
ATOM 1568 N N . HIS A 1 204 ? 4.971 7.632 12.367 1 98.12 204 HIS A N 1
ATOM 1569 C CA . HIS A 1 204 ? 4.069 6.498 12.537 1 98.12 204 HIS A CA 1
ATOM 1570 C C . HIS A 1 204 ? 3.772 5.825 11.201 1 98.12 204 HIS A C 1
ATOM 1572 O O . HIS A 1 204 ? 3.328 6.481 10.255 1 98.12 204 HIS A O 1
ATOM 1578 N N . VAL A 1 205 ? 4.038 4.501 11.157 1 96.34 205 VAL A N 1
ATOM 1579 C CA . VAL A 1 205 ? 3.816 3.781 9.907 1 96.34 205 VAL A CA 1
ATOM 1580 C C . VAL A 1 205 ? 2.54 2.949 10.009 1 96.34 205 VAL A C 1
ATOM 1582 O O . VAL A 1 205 ? 2.425 2.081 10.878 1 96.34 205 VAL A O 1
ATOM 1585 N N . SER A 1 206 ? 1.631 3.283 9.079 1 92.53 206 SER A N 1
ATOM 1586 C CA . SER A 1 206 ? 0.38 2.534 9.039 1 92.53 206 SER A CA 1
ATOM 1587 C C . SER A 1 206 ? -0.323 2.702 7.696 1 92.53 206 SER A C 1
ATOM 1589 O O . SER A 1 206 ? -0.344 3.799 7.134 1 92.53 206 SER A O 1
ATOM 1591 N N . SER A 1 207 ? -0.866 1.619 7.266 1 87.48 207 SER A N 1
ATOM 1592 C CA . SER A 1 207 ? -1.682 1.717 6.06 1 87.48 207 SER A CA 1
ATOM 1593 C C . SER A 1 207 ? -3.07 2.264 6.375 1 87.48 207 SER A C 1
ATOM 1595 O O . SER A 1 207 ? -3.823 2.621 5.467 1 87.48 207 SER A O 1
ATOM 1597 N N . ARG A 1 208 ? -3.418 2.328 7.644 1 86.1 208 ARG A N 1
ATOM 1598 C CA . ARG A 1 208 ? -4.679 2.933 8.061 1 86.1 208 ARG A CA 1
ATOM 1599 C C . ARG A 1 208 ? -4.563 4.452 8.124 1 86.1 208 ARG A C 1
ATOM 1601 O O . ARG A 1 208 ? -3.538 4.985 8.553 1 86.1 208 ARG A O 1
ATOM 1608 N N . ARG A 1 209 ? -5.591 5.028 7.744 1 85.45 209 ARG A N 1
ATOM 1609 C CA . ARG A 1 209 ? -5.57 6.486 7.701 1 85.45 209 ARG A CA 1
ATOM 1610 C C . ARG A 1 209 ? -5.517 7.075 9.107 1 85.45 209 ARG A C 1
ATOM 1612 O O . ARG A 1 209 ? -5.034 8.193 9.3 1 85.45 209 ARG A O 1
ATOM 1619 N N . ARG A 1 210 ? -6.104 6.345 10.027 1 84.54 210 ARG A N 1
ATOM 1620 C CA . ARG A 1 210 ? -6.156 6.792 11.415 1 84.54 210 ARG A CA 1
ATOM 1621 C C . ARG A 1 210 ? -5.948 5.626 12.374 1 84.54 210 ARG A C 1
ATOM 1623 O O . ARG A 1 210 ? -5.975 4.464 11.962 1 84.54 210 ARG A O 1
ATOM 1630 N N . GLY A 1 211 ? -5.695 6.025 13.564 1 87.78 211 GLY A N 1
ATOM 1631 C CA . GLY A 1 211 ? -5.616 5.001 14.593 1 87.78 211 GLY A CA 1
ATOM 1632 C C . GLY A 1 211 ? -4.229 4.859 15.189 1 87.78 211 GLY A C 1
ATOM 1633 O O . GLY A 1 211 ? -3.239 5.262 14.574 1 87.78 211 GLY A O 1
ATOM 1634 N N . ALA A 1 212 ? -4.209 4.15 16.269 1 91.01 212 ALA A N 1
ATOM 1635 C CA . ALA A 1 212 ? -2.995 3.961 17.059 1 91.01 212 ALA A CA 1
ATOM 1636 C C . ALA A 1 212 ? -2.228 2.725 16.598 1 91.01 212 ALA A C 1
ATOM 1638 O O . ALA A 1 212 ? -2.81 1.808 16.012 1 91.01 212 ALA A O 1
ATOM 1639 N N . GLY A 1 213 ? -0.914 2.771 16.744 1 92.93 213 GLY A N 1
ATOM 1640 C CA . GLY A 1 213 ? -0.09 1.579 16.621 1 92.93 213 GLY A CA 1
ATOM 1641 C C . GLY A 1 213 ? 0.101 0.848 17.936 1 92.93 213 GLY A C 1
ATOM 1642 O O . GLY A 1 213 ? -0.451 1.25 18.962 1 92.93 213 GLY A O 1
ATOM 1643 N N . LEU A 1 214 ? 0.822 -0.249 17.913 1 93.9 214 LEU A N 1
ATOM 1644 C CA . LEU A 1 214 ? 1.077 -1.067 19.094 1 93.9 214 LEU A CA 1
ATOM 1645 C C . LEU A 1 214 ? 1.708 -0.235 20.205 1 93.9 214 LEU A C 1
ATOM 1647 O O . LEU A 1 214 ? 1.302 -0.331 21.366 1 93.9 214 LEU A O 1
ATOM 1651 N N . GLU A 1 215 ? 2.682 0.547 19.825 1 96.61 215 GLU A N 1
ATOM 1652 C CA . GLU A 1 215 ? 3.374 1.363 20.818 1 96.61 215 GLU A CA 1
ATOM 1653 C C . GLU A 1 215 ? 2.45 2.433 21.394 1 96.61 215 GLU A C 1
ATOM 1655 O O . GLU A 1 215 ? 2.579 2.809 22.561 1 96.61 215 GLU A O 1
ATOM 1660 N N . ASP A 1 216 ? 1.556 2.906 20.602 1 96.87 216 ASP A N 1
ATOM 1661 C CA . ASP A 1 216 ? 0.614 3.913 21.08 1 96.87 216 ASP A CA 1
ATOM 1662 C C . ASP A 1 216 ? -0.356 3.318 22.098 1 96.87 216 ASP A C 1
ATOM 1664 O O . ASP A 1 216 ? -0.721 3.977 23.074 1 96.87 216 ASP A O 1
ATOM 1668 N N . VAL A 1 217 ? -0.784 2.133 21.87 1 95.14 217 VAL A N 1
ATOM 1669 C CA . VAL A 1 217 ? -1.686 1.438 22.783 1 95.14 217 VAL A CA 1
ATOM 1670 C C . VAL A 1 217 ? -1.02 1.283 24.149 1 95.14 217 VAL A C 1
ATOM 1672 O O . VAL A 1 217 ? -1.629 1.577 25.18 1 95.14 217 VAL A O 1
ATOM 1675 N N . GLU A 1 218 ? 0.153 0.896 24.123 1 96.62 218 GLU A N 1
ATOM 1676 C CA . GLU A 1 218 ? 0.872 0.677 25.374 1 96.62 218 GLU A CA 1
ATOM 1677 C C . GLU A 1 218 ? 1.172 1.998 26.077 1 96.62 218 GLU A C 1
ATOM 1679 O O . GLU A 1 218 ? 1.112 2.081 27.305 1 96.62 218 GLU A O 1
ATOM 1684 N N . LEU A 1 219 ? 1.554 3.007 25.33 1 97.8 219 LEU A N 1
ATOM 1685 C CA . LEU A 1 219 ? 1.797 4.323 25.911 1 97.8 219 LEU A CA 1
ATOM 1686 C C . LEU A 1 219 ? 0.546 4.849 26.608 1 97.8 219 LEU A C 1
ATOM 1688 O O . LEU A 1 219 ? 0.63 5.418 27.698 1 97.8 219 LEU A O 1
ATOM 1692 N N . ARG A 1 220 ? -0.542 4.623 25.99 1 95.85 220 ARG A N 1
ATOM 1693 C CA . ARG A 1 220 ? -1.804 5.058 26.58 1 95.85 220 ARG A CA 1
ATOM 1694 C C . ARG A 1 220 ? -2.053 4.362 27.914 1 95.85 220 ARG A C 1
ATOM 1696 O O . ARG A 1 220 ? -2.569 4.974 28.852 1 95.85 220 ARG A O 1
ATOM 1703 N N . ARG A 1 221 ? -1.738 3.111 27.972 1 95.73 221 ARG A N 1
ATOM 1704 C CA . ARG A 1 221 ? -1.872 2.352 29.212 1 95.73 221 ARG A CA 1
ATOM 1705 C C . ARG A 1 221 ? -1.023 2.963 30.322 1 95.73 221 ARG A C 1
ATOM 1707 O O . ARG A 1 221 ? -1.369 2.864 31.501 1 95.73 221 ARG A O 1
ATOM 1714 N N . LEU A 1 222 ? 0.044 3.661 29.957 1 96.68 222 LEU A N 1
ATOM 1715 C CA . LEU A 1 222 ? 0.943 4.317 30.9 1 96.68 222 LEU A CA 1
ATOM 1716 C C . LEU A 1 222 ? 0.54 5.772 31.114 1 96.68 222 LEU A C 1
ATOM 1718 O O . LEU A 1 222 ? 1.251 6.526 31.782 1 96.68 222 LEU A O 1
ATOM 1722 N N . GLY A 1 223 ? -0.539 6.16 30.436 1 97.19 223 GLY A N 1
ATOM 1723 C CA . GLY A 1 223 ? -1.003 7.534 30.54 1 97.19 223 GLY A CA 1
ATOM 1724 C C . GLY A 1 223 ? -0.137 8.516 29.773 1 97.19 223 GLY A C 1
ATOM 1725 O O . GLY A 1 223 ? -0.022 9.681 30.157 1 97.19 223 GLY A O 1
ATOM 1726 N N . ARG A 1 224 ? 0.573 7.961 28.777 1 97.81 224 ARG A N 1
ATOM 1727 C CA . ARG A 1 224 ? 1.492 8.783 27.997 1 97.81 224 ARG A CA 1
ATOM 1728 C C . ARG A 1 224 ? 1.071 8.835 26.532 1 97.81 224 ARG A C 1
ATOM 1730 O O . ARG A 1 224 ? 0.25 8.03 26.088 1 97.81 224 ARG A O 1
ATOM 1737 N N . GLU A 1 225 ? 1.534 9.856 25.843 1 97.05 225 GLU A N 1
ATOM 1738 C CA . GLU A 1 225 ? 1.29 10.029 24.415 1 97.05 225 GLU A CA 1
ATOM 1739 C C . GLU A 1 225 ? 2.521 10.59 23.708 1 97.05 225 GLU A C 1
ATOM 1741 O O . GLU A 1 225 ? 3.206 11.464 24.244 1 97.05 225 GLU A O 1
ATOM 1746 N N . ARG A 1 226 ? 2.78 10.098 22.597 1 97.44 226 ARG A N 1
ATOM 1747 C CA . ARG A 1 226 ? 3.878 10.637 21.801 1 97.44 226 ARG A CA 1
ATOM 1748 C C . ARG A 1 226 ? 3.36 11.595 20.733 1 97.44 226 ARG A C 1
ATOM 1750 O O . ARG A 1 226 ? 2.186 11.542 20.36 1 97.44 226 ARG A O 1
ATOM 1757 N N . ARG A 1 227 ? 4.232 12.406 20.249 1 96.79 227 ARG A N 1
ATOM 1758 C CA . ARG A 1 227 ? 3.884 13.34 19.182 1 96.79 227 ARG A CA 1
ATOM 1759 C C . ARG A 1 227 ? 4.256 12.774 17.816 1 96.79 227 ARG A C 1
ATOM 1761 O O . ARG A 1 227 ? 5.437 12.582 17.519 1 96.79 227 ARG A O 1
ATOM 1768 N N . VAL A 1 228 ? 3.275 12.536 16.988 1 97.35 228 VAL A N 1
ATOM 1769 C CA . VAL A 1 228 ? 3.495 12.023 15.64 1 97.35 228 VAL A CA 1
ATOM 1770 C C . VAL A 1 228 ? 3.519 13.18 14.644 1 97.35 228 VAL A C 1
ATOM 1772 O O . VAL A 1 228 ? 2.508 13.858 14.446 1 97.35 228 VAL A O 1
ATOM 1775 N N . ARG A 1 229 ? 4.641 13.359 13.997 1 97.48 229 ARG A N 1
ATOM 1776 C CA . ARG A 1 229 ? 4.823 14.436 13.03 1 97.48 229 ARG A CA 1
ATOM 1777 C C . ARG A 1 229 ? 4.503 13.963 11.616 1 97.48 229 ARG A C 1
ATOM 1779 O O . ARG A 1 229 ? 4.123 14.763 10.759 1 97.48 229 ARG A O 1
ATOM 1786 N N . LEU A 1 230 ? 4.734 12.687 11.404 1 98.19 230 LEU A N 1
ATOM 1787 C CA . LEU A 1 230 ? 4.515 12.076 10.097 1 98.19 230 LEU A CA 1
ATOM 1788 C C . LEU A 1 230 ? 3.846 10.713 10.24 1 98.19 230 LEU A C 1
ATOM 1790 O O . LEU A 1 230 ? 4.35 9.84 10.951 1 98.19 230 LEU A O 1
ATOM 1794 N N . ARG A 1 231 ? 2.735 10.554 9.624 1 97.82 231 ARG A N 1
ATOM 1795 C CA . ARG A 1 231 ? 2.135 9.245 9.389 1 97.82 231 ARG A CA 1
ATOM 1796 C C . ARG A 1 231 ? 2.299 8.821 7.933 1 97.82 231 ARG A C 1
ATOM 1798 O O . ARG A 1 231 ? 1.826 9.507 7.025 1 97.82 231 ARG A O 1
ATOM 1805 N N . CYS A 1 232 ? 3.063 7.791 7.715 1 96.77 232 CYS A N 1
ATOM 1806 C CA . CYS A 1 232 ? 3.232 7.303 6.351 1 96.77 232 CYS A CA 1
ATOM 1807 C C . CYS A 1 232 ? 2.857 5.83 6.248 1 96.77 232 CYS A C 1
ATOM 1809 O O . CYS A 1 232 ? 2.542 5.193 7.255 1 96.77 232 CYS A O 1
ATOM 1811 N N . GLN A 1 233 ? 2.933 5.307 5.066 1 93.41 233 GLN A N 1
ATOM 1812 C CA . GLN A 1 233 ? 2.319 4.007 4.817 1 93.41 233 GLN A CA 1
ATOM 1813 C C . GLN A 1 233 ? 3.355 2.889 4.878 1 93.41 233 GLN A C 1
ATOM 1815 O O . GLN A 1 233 ? 3.011 1.73 5.121 1 93.41 233 GLN A O 1
ATOM 1820 N N . HIS A 1 234 ? 4.643 3.308 4.612 1 92.68 234 HIS A N 1
ATOM 1821 C CA . HIS A 1 234 ? 5.627 2.261 4.357 1 92.68 234 HIS A CA 1
ATOM 1822 C C . HIS A 1 234 ? 6.891 2.481 5.181 1 92.68 234 HIS A C 1
ATOM 1824 O O . HIS A 1 234 ? 7.398 3.602 5.261 1 92.68 234 HIS A O 1
ATOM 1830 N N . TYR A 1 235 ? 7.442 1.418 5.675 1 92.83 235 TYR A N 1
ATOM 1831 C CA . TYR A 1 235 ? 8.603 1.495 6.555 1 92.83 235 TYR A CA 1
ATOM 1832 C C . TYR A 1 235 ? 9.834 1.97 5.792 1 92.83 235 TYR A C 1
ATOM 1834 O O . TYR A 1 235 ? 10.663 2.705 6.335 1 92.83 235 TYR A O 1
ATOM 1842 N N . PRO A 1 236 ? 10.021 1.557 4.537 1 91.2 236 PRO A N 1
ATOM 1843 C CA . PRO A 1 236 ? 11.204 2.069 3.842 1 91.2 236 PRO A CA 1
ATOM 1844 C C . PRO A 1 236 ? 11.239 3.594 3.782 1 91.2 236 PRO A C 1
ATOM 1846 O O . PRO A 1 236 ? 12.302 4.198 3.95 1 91.2 236 PRO A O 1
ATOM 1849 N N . ALA A 1 237 ? 10.121 4.163 3.551 1 93.11 237 ALA A N 1
ATOM 1850 C CA . ALA A 1 237 ? 10.045 5.621 3.547 1 93.11 237 ALA A CA 1
ATOM 1851 C C . ALA A 1 237 ? 10.355 6.191 4.928 1 93.11 237 ALA A C 1
ATOM 1853 O O . ALA A 1 237 ? 11.086 7.176 5.05 1 93.11 237 ALA A O 1
ATOM 1854 N N . ALA A 1 238 ? 9.803 5.585 5.915 1 96.43 238 ALA A N 1
ATOM 1855 C CA . ALA A 1 238 ? 10.033 6.033 7.286 1 96.43 238 ALA A CA 1
ATOM 1856 C C . ALA A 1 238 ? 11.517 5.982 7.639 1 96.43 238 ALA A C 1
ATOM 1858 O O . ALA A 1 238 ? 12.052 6.92 8.235 1 96.43 238 ALA A O 1
ATOM 1859 N N . CYS A 1 239 ? 12.159 4.903 7.269 1 95.36 239 CYS A N 1
ATOM 1860 C CA . CYS A 1 239 ? 13.579 4.749 7.563 1 95.36 239 CYS A CA 1
ATOM 1861 C C . CYS A 1 239 ? 14.399 5.836 6.878 1 95.36 239 CYS A C 1
ATOM 1863 O O . CYS A 1 239 ? 15.348 6.364 7.461 1 95.36 239 CYS A O 1
ATOM 1865 N N . ARG A 1 240 ? 14.021 6.115 5.711 1 94.26 240 ARG A N 1
ATOM 1866 C CA . ARG A 1 240 ? 14.74 7.153 4.98 1 94.26 240 ARG A CA 1
ATOM 1867 C C . ARG A 1 240 ? 14.501 8.526 5.601 1 94.26 240 ARG A C 1
ATOM 1869 O O . ARG A 1 240 ? 15.435 9.317 5.75 1 94.26 240 ARG A O 1
ATOM 1876 N N . VAL A 1 241 ? 13.269 8.843 5.965 1 96.66 241 VAL A N 1
ATOM 1877 C CA . VAL A 1 241 ? 12.954 10.11 6.615 1 96.66 241 VAL A CA 1
ATOM 1878 C C . VAL A 1 241 ? 13.759 10.242 7.906 1 96.66 241 VAL A C 1
ATOM 1880 O O . VAL A 1 241 ? 14.36 11.288 8.167 1 96.66 241 VAL A O 1
ATOM 1883 N N . VAL A 1 242 ? 13.839 9.189 8.652 1 97.54 242 VAL A N 1
ATOM 1884 C CA . VAL A 1 242 ? 14.549 9.182 9.927 1 97.54 242 VAL A CA 1
ATOM 1885 C C . VAL A 1 242 ? 16.036 9.437 9.692 1 97.54 242 VAL A C 1
ATOM 1887 O O . VAL A 1 242 ? 16.691 10.11 10.491 1 97.54 242 VAL A O 1
ATOM 1890 N N . SER A 1 243 ? 16.542 8.977 8.592 1 95.49 243 SER A N 1
ATOM 1891 C CA . SER A 1 243 ? 17.97 9.097 8.316 1 95.49 243 SER A CA 1
ATOM 1892 C C . SER A 1 243 ? 18.369 10.551 8.089 1 95.49 243 SER A C 1
ATOM 1894 O O . SER A 1 243 ? 19.547 10.9 8.191 1 95.49 243 SER A O 1
ATOM 1896 N N . CYS A 1 244 ? 17.379 11.403 7.835 1 93.54 244 CYS A N 1
ATOM 1897 C CA . CYS A 1 244 ? 17.743 12.774 7.493 1 93.54 244 CYS A CA 1
ATOM 1898 C C . CYS A 1 244 ? 16.997 13.771 8.373 1 93.54 244 CYS A C 1
ATOM 1900 O O . CYS A 1 244 ? 16.914 14.955 8.042 1 93.54 244 CYS A O 1
ATOM 1902 N N . THR A 1 245 ? 16.38 13.36 9.399 1 95.74 245 THR A N 1
ATOM 1903 C CA . THR A 1 245 ? 15.674 14.212 10.348 1 95.74 245 THR A CA 1
ATOM 1904 C C . THR A 1 245 ? 15.959 13.777 11.783 1 95.74 245 THR A C 1
ATOM 1906 O O . THR A 1 245 ? 16.653 12.784 12.009 1 95.74 245 THR A O 1
ATOM 1909 N N . ASP A 1 246 ? 15.373 14.453 12.697 1 96.38 246 ASP A N 1
ATOM 1910 C CA . ASP A 1 246 ? 15.543 14.091 14.101 1 96.38 246 ASP A CA 1
ATOM 1911 C C . ASP A 1 246 ? 14.334 13.316 14.619 1 96.38 246 ASP A C 1
ATOM 1913 O O . ASP A 1 246 ? 14.13 13.21 15.83 1 96.38 246 ASP A O 1
ATOM 1917 N N . LEU A 1 247 ? 13.53 12.838 13.731 1 98.09 247 LEU A N 1
ATOM 1918 C CA . LEU A 1 247 ? 12.383 12.021 14.112 1 98.09 247 LEU A CA 1
ATOM 1919 C C . LEU A 1 247 ? 12.822 10.607 14.479 1 98.09 247 LEU A C 1
ATOM 1921 O O . LEU A 1 247 ? 13.845 10.123 13.99 1 98.09 247 LEU A O 1
ATOM 1925 N N . LEU A 1 248 ? 12.021 9.979 15.314 1 98.61 248 LEU A N 1
ATOM 1926 C CA . LEU A 1 248 ? 12.18 8.569 15.652 1 98.61 248 LEU A CA 1
ATOM 1927 C C . LEU A 1 248 ? 11.092 7.727 14.993 1 98.61 248 LEU A C 1
ATOM 1929 O O . LEU A 1 248 ? 9.993 8.22 14.731 1 98.61 248 LEU A O 1
ATOM 1933 N N . VAL A 1 249 ? 11.396 6.458 14.74 1 98.56 249 VAL A N 1
ATOM 1934 C CA . VAL A 1 249 ? 10.373 5.531 14.265 1 98.56 249 VAL A CA 1
ATOM 1935 C C . VAL A 1 249 ? 10.484 4.208 15.019 1 98.56 249 VAL A C 1
ATOM 1937 O O . VAL A 1 249 ? 11.589 3.73 15.288 1 98.56 249 VAL A O 1
ATOM 1940 N N . THR A 1 250 ? 9.35 3.703 15.429 1 97.92 250 THR A N 1
ATOM 1941 C CA . THR A 1 250 ? 9.243 2.385 16.044 1 97.92 250 THR A CA 1
ATOM 1942 C C . THR A 1 250 ? 8.746 1.355 15.034 1 97.92 250 THR A C 1
ATOM 1944 O O . THR A 1 250 ? 7.762 1.593 14.33 1 97.92 250 THR A O 1
ATOM 1947 N N . LEU A 1 251 ? 9.474 0.256 14.915 1 95.93 251 LEU A N 1
ATOM 1948 C CA . LEU A 1 251 ? 9.098 -0.76 13.938 1 95.93 251 LEU A CA 1
ATOM 1949 C C . LEU A 1 251 ? 9.627 -2.13 14.348 1 95.93 251 LEU A C 1
ATOM 1951 O O . LEU A 1 251 ? 10.494 -2.231 15.219 1 95.93 251 LEU A O 1
ATOM 1955 N N . PRO A 1 252 ? 9.074 -3.199 13.769 1 93.8 252 PRO A N 1
ATOM 1956 C CA . PRO A 1 252 ? 9.556 -4.545 14.088 1 93.8 252 PRO A CA 1
ATOM 1957 C C . PRO A 1 252 ? 11.005 -4.769 13.664 1 93.8 252 PRO A C 1
ATOM 1959 O O . PRO A 1 252 ? 11.412 -4.326 12.586 1 93.8 252 PRO A O 1
ATOM 1962 N N . VAL A 1 253 ? 11.745 -5.485 14.43 1 92.85 253 VAL A N 1
ATOM 1963 C CA . VAL A 1 253 ? 13.194 -5.59 14.298 1 92.85 253 VAL A CA 1
ATOM 1964 C C . VAL A 1 253 ? 13.546 -6.256 12.97 1 92.85 253 VAL A C 1
ATOM 1966 O O . VAL A 1 253 ? 14.529 -5.886 12.324 1 92.85 253 VAL A O 1
ATOM 1969 N N . ARG A 1 254 ? 12.825 -7.232 12.535 1 88.22 254 ARG A N 1
ATOM 1970 C CA . ARG A 1 254 ? 13.152 -7.944 11.304 1 88.22 254 ARG A CA 1
ATOM 1971 C C . ARG A 1 254 ? 13.039 -7.024 10.093 1 88.22 254 ARG A C 1
ATOM 1973 O O . ARG A 1 254 ? 13.871 -7.08 9.185 1 88.22 254 ARG A O 1
ATOM 1980 N N . TYR A 1 255 ? 12.033 -6.175 10.176 1 87.77 255 TYR A N 1
ATOM 1981 C CA . TYR A 1 255 ? 11.889 -5.233 9.072 1 87.77 255 TYR A CA 1
ATOM 1982 C C . TYR A 1 255 ? 12.932 -4.125 9.161 1 87.77 255 TYR A C 1
ATOM 1984 O O . TYR A 1 255 ? 13.405 -3.626 8.137 1 87.77 255 TYR A O 1
ATOM 1992 N N . ALA A 1 256 ? 13.187 -3.74 10.352 1 92.52 256 ALA A N 1
ATOM 1993 C CA . ALA A 1 256 ? 14.214 -2.72 10.547 1 92.52 256 ALA A CA 1
ATOM 1994 C C . ALA A 1 256 ? 15.531 -3.137 9.898 1 92.52 256 ALA A C 1
ATOM 1996 O O . ALA A 1 256 ? 16.193 -2.326 9.247 1 92.52 256 ALA A O 1
ATOM 1997 N N . ARG A 1 257 ? 15.889 -4.341 9.995 1 88.88 257 ARG A N 1
ATOM 1998 C CA . ARG A 1 257 ? 17.156 -4.845 9.473 1 88.88 257 ARG A CA 1
ATOM 1999 C C . ARG A 1 257 ? 17.192 -4.762 7.951 1 88.88 257 ARG A C 1
ATOM 2001 O O . ARG A 1 257 ? 18.241 -4.487 7.364 1 88.88 257 ARG A O 1
ATOM 2008 N N . ILE A 1 258 ? 16.094 -4.897 7.395 1 86.5 258 ILE A N 1
ATOM 2009 C CA . ILE A 1 258 ? 16.015 -4.9 5.938 1 86.5 258 ILE A CA 1
ATOM 2010 C C . ILE A 1 258 ? 15.873 -3.469 5.426 1 86.5 258 ILE A C 1
ATOM 2012 O O . ILE A 1 258 ? 16.683 -3.009 4.617 1 86.5 258 ILE A O 1
ATOM 2016 N N . ALA A 1 259 ? 14.931 -2.781 5.949 1 88.42 259 ALA A N 1
ATOM 2017 C CA . ALA A 1 259 ? 14.56 -1.468 5.427 1 88.42 259 ALA A CA 1
ATOM 2018 C C . ALA A 1 259 ? 15.607 -0.418 5.789 1 88.42 259 ALA A C 1
ATOM 2020 O O . ALA A 1 259 ? 15.761 0.583 5.085 1 88.42 259 ALA A O 1
ATOM 2021 N N . ASN A 1 260 ? 16.33 -0.63 6.818 1 91.54 260 ASN A N 1
ATOM 2022 C CA . ASN A 1 260 ? 17.284 0.342 7.34 1 91.54 260 ASN A CA 1
ATOM 2023 C C . ASN A 1 260 ? 18.679 0.125 6.761 1 91.54 260 ASN A C 1
ATOM 2025 O O . ASN A 1 260 ? 19.569 0.957 6.946 1 91.54 260 ASN A O 1
ATOM 2029 N N . ALA A 1 261 ? 18.928 -0.949 6.073 1 85.8 261 ALA A N 1
ATOM 2030 C CA . ALA A 1 261 ? 20.247 -1.389 5.625 1 85.8 261 ALA A CA 1
ATOM 2031 C C . ALA A 1 261 ? 20.945 -0.298 4.819 1 85.8 261 ALA A C 1
ATOM 2033 O O . ALA A 1 261 ? 22.132 -0.032 5.021 1 85.8 261 ALA A O 1
ATOM 2034 N N . PRO A 1 262 ? 20.242 0.387 3.984 1 85.7 262 PRO A N 1
ATOM 2035 C CA . PRO A 1 262 ? 20.941 1.384 3.17 1 85.7 262 PRO A CA 1
ATOM 2036 C C . PRO A 1 262 ? 21.256 2.662 3.944 1 85.7 262 PRO A C 1
ATOM 2038 O O . PRO A 1 262 ? 22.037 3.494 3.477 1 85.7 262 PRO A O 1
ATOM 2041 N N . TYR A 1 263 ? 20.712 2.874 5.099 1 90.7 263 TYR A N 1
ATOM 2042 C CA . TYR A 1 263 ? 20.737 4.201 5.703 1 90.7 263 TYR A CA 1
ATOM 2043 C C . TYR A 1 263 ? 21.6 4.213 6.959 1 90.7 263 TYR A C 1
ATOM 2045 O O . TYR A 1 263 ? 22.031 5.275 7.414 1 90.7 263 TYR A O 1
ATOM 2053 N N . GLY A 1 264 ? 21.733 3.066 7.577 1 90.83 264 GLY A N 1
ATOM 2054 C CA . GLY A 1 264 ? 22.623 2.948 8.722 1 90.83 264 GLY A CA 1
ATOM 2055 C C . GLY A 1 264 ? 22.083 3.621 9.969 1 90.83 264 GLY A C 1
ATOM 2056 O O . GLY A 1 264 ? 22.852 4.07 10.821 1 90.83 264 GLY A O 1
ATOM 2057 N N . ASN A 1 265 ? 20.787 3.83 10.062 1 97.07 265 ASN A N 1
ATOM 2058 C CA . ASN A 1 265 ? 20.194 4.344 11.292 1 97.07 265 ASN A CA 1
ATOM 2059 C C . ASN A 1 265 ? 20.525 3.455 12.488 1 97.07 265 ASN A C 1
ATOM 2061 O O . ASN A 1 265 ? 20.648 2.237 12.346 1 97.07 265 ASN A O 1
ATOM 2065 N N . VAL A 1 266 ? 20.646 4.073 13.624 1 97.82 266 VAL A N 1
ATOM 2066 C CA . VAL A 1 266 ? 20.958 3.35 14.852 1 97.82 266 VAL A CA 1
ATOM 2067 C C . VAL A 1 266 ? 19.69 2.71 15.412 1 97.82 266 VAL A C 1
ATOM 2069 O O . VAL A 1 266 ? 18.655 3.37 15.534 1 97.82 266 VAL A O 1
ATOM 2072 N N . MET A 1 267 ? 19.768 1.459 15.697 1 97.19 267 MET A N 1
ATOM 2073 C CA . MET A 1 267 ? 18.655 0.719 16.285 1 97.19 267 MET A CA 1
ATOM 2074 C C . MET A 1 267 ? 18.767 0.686 17.806 1 97.19 267 MET A C 1
ATOM 2076 O O . MET A 1 267 ? 19.792 0.272 18.349 1 97.19 267 MET A O 1
ATOM 2080 N N . LEU A 1 268 ? 17.776 1.132 18.471 1 97.96 268 LEU A N 1
ATOM 2081 C CA . LEU A 1 268 ? 17.725 1.188 19.928 1 97.96 268 LEU A CA 1
ATOM 2082 C C . LEU A 1 268 ? 16.593 0.319 20.466 1 97.96 268 LEU A C 1
ATOM 2084 O O . LEU A 1 268 ? 15.546 0.19 19.828 1 97.96 268 LEU A O 1
ATOM 2088 N N . PRO A 1 269 ? 16.802 -0.244 21.659 1 96.87 269 PRO A N 1
ATOM 2089 C CA . PRO A 1 269 ? 15.679 -0.948 22.281 1 96.87 269 PRO A CA 1
ATOM 2090 C C . PRO A 1 269 ? 14.545 -0.008 22.686 1 96.87 269 PRO A C 1
ATOM 2092 O O . PRO A 1 269 ? 14.797 1.124 23.107 1 96.87 269 PRO A O 1
ATOM 2095 N N . LEU A 1 270 ? 13.339 -0.452 22.517 1 96.65 270 LEU A N 1
ATOM 2096 C CA . LEU A 1 270 ? 12.189 0.301 23.007 1 96.65 270 LEU A CA 1
ATOM 2097 C C . LEU A 1 270 ? 12.229 0.426 24.526 1 96.65 270 LEU A C 1
ATOM 2099 O O . LEU A 1 270 ? 12.458 -0.562 25.229 1 96.65 270 LEU A O 1
ATOM 2103 N N . PRO A 1 271 ? 12.017 1.551 25.085 1 97.08 271 PRO A N 1
ATOM 2104 C CA . PRO A 1 271 ? 12.259 1.786 26.51 1 97.08 271 PRO A CA 1
ATOM 2105 C C . PRO A 1 271 ? 11.057 1.428 27.381 1 97.08 271 PRO A C 1
ATOM 2107 O O . PRO A 1 271 ? 11.024 1.77 28.566 1 97.08 271 PRO A O 1
ATOM 2110 N N . PHE A 1 272 ? 10.034 0.816 26.891 1 96.81 272 PHE A N 1
ATOM 2111 C CA . PHE A 1 272 ? 8.871 0.301 27.605 1 96.81 272 PHE A CA 1
ATOM 2112 C C . PHE A 1 272 ? 8.379 -0.995 26.974 1 96.81 272 PHE A C 1
ATOM 2114 O O . PHE A 1 272 ? 8.768 -1.334 25.855 1 96.81 272 PHE A O 1
ATOM 2121 N N . LYS A 1 273 ? 7.639 -1.699 27.693 1 95.01 273 LYS A N 1
ATOM 2122 C CA . LYS A 1 273 ? 7.212 -3.019 27.238 1 95.01 273 LYS A CA 1
ATOM 2123 C C . LYS A 1 273 ? 6.105 -2.909 26.193 1 95.01 273 LYS A C 1
ATOM 2125 O O . LYS A 1 273 ? 5.078 -2.272 26.434 1 95.01 273 LYS A O 1
ATOM 2130 N N . VAL A 1 274 ? 6.336 -3.419 25.057 1 95.35 274 VAL A N 1
ATOM 2131 C CA . VAL A 1 274 ? 5.363 -3.584 23.983 1 95.35 274 VAL A CA 1
ATOM 2132 C C . VAL A 1 274 ? 5.37 -5.031 23.496 1 95.35 274 VAL A C 1
ATOM 2134 O O . VAL A 1 274 ? 6.434 -5.603 23.244 1 95.35 274 VAL A O 1
ATOM 2137 N N . PRO A 1 275 ? 4.204 -5.655 23.497 1 93.92 275 PRO A N 1
ATOM 2138 C CA . PRO A 1 275 ? 4.21 -7.003 22.925 1 93.92 275 PRO A CA 1
ATOM 2139 C C . PRO A 1 275 ? 4.797 -7.043 21.516 1 93.92 275 PRO A C 1
ATOM 2141 O O . PRO A 1 275 ? 4.7 -6.062 20.774 1 93.92 275 PRO A O 1
ATOM 2144 N N . PRO A 1 276 ? 5.469 -8.171 21.228 1 94.68 276 PRO A N 1
ATOM 2145 C CA . PRO A 1 276 ? 5.935 -8.301 19.845 1 94.68 276 PRO A CA 1
ATOM 2146 C C . PRO A 1 276 ? 4.79 -8.291 18.834 1 94.68 276 PRO A C 1
ATOM 2148 O O . PRO A 1 276 ? 3.643 -8.569 19.191 1 94.68 276 PRO A O 1
ATOM 2151 N N . LEU A 1 277 ? 5.105 -7.841 17.643 1 93.21 277 LEU A N 1
ATOM 2152 C CA . LEU A 1 277 ? 4.14 -7.977 16.557 1 93.21 277 LEU A CA 1
ATOM 2153 C C . LEU A 1 277 ? 3.967 -9.441 16.164 1 93.21 277 LEU A C 1
ATOM 2155 O O . LEU A 1 277 ? 4.909 -10.075 15.684 1 93.21 277 LEU A O 1
ATOM 2159 N N . GLU A 1 278 ? 2.786 -9.957 16.368 1 94.31 278 GLU A N 1
ATOM 2160 C CA . GLU A 1 278 ? 2.482 -11.342 16.02 1 94.31 278 GLU A CA 1
ATOM 2161 C C . GLU A 1 278 ? 1.668 -11.421 14.732 1 94.31 278 GLU A C 1
ATOM 2163 O O . GLU A 1 278 ? 0.6 -10.812 14.628 1 94.31 278 GLU A O 1
ATOM 2168 N N . LEU A 1 279 ? 2.197 -12.13 13.827 1 95.12 279 LEU A N 1
ATOM 2169 C CA . LEU A 1 279 ? 1.509 -12.323 12.555 1 95.12 279 LEU A CA 1
ATOM 2170 C C . LEU A 1 279 ? 1.077 -13.776 12.386 1 95.12 279 LEU A C 1
ATOM 2172 O O . LEU A 1 279 ? 1.771 -14.691 12.836 1 95.12 279 LEU A O 1
ATOM 2176 N N . TYR A 1 280 ? 0.023 -13.918 11.696 1 97.2 280 TYR A N 1
ATOM 2177 C CA . TYR A 1 280 ? -0.579 -15.229 11.477 1 97.2 280 TYR A CA 1
ATOM 2178 C C . TYR A 1 280 ? -0.861 -15.459 9.997 1 97.2 280 TYR A C 1
ATOM 2180 O O . TYR A 1 280 ? -1.137 -14.512 9.257 1 97.2 280 TYR A O 1
ATOM 2188 N N . LEU A 1 281 ? -0.703 -16.709 9.629 1 97.74 281 LEU A N 1
ATOM 2189 C CA . LEU A 1 281 ? -1.158 -17.16 8.318 1 97.74 281 LEU A CA 1
ATOM 2190 C C . LEU A 1 281 ? -2.609 -17.623 8.376 1 97.74 281 LEU A C 1
ATOM 2192 O O . LEU A 1 281 ? -2.968 -18.45 9.217 1 97.74 281 LEU A O 1
ATOM 2196 N N . TYR A 1 282 ? -3.478 -17.074 7.487 1 98.15 282 TYR A N 1
ATOM 2197 C CA . TYR A 1 282 ? -4.9 -17.397 7.44 1 98.15 282 TYR A CA 1
ATOM 2198 C C . TYR A 1 282 ? -5.25 -18.132 6.152 1 98.15 282 TYR A C 1
ATOM 2200 O O . TYR A 1 282 ? -4.75 -17.789 5.078 1 98.15 282 TYR A O 1
ATOM 2208 N N . TRP A 1 283 ? -6.106 -19.086 6.251 1 97.13 283 TRP A N 1
ATOM 2209 C CA . TRP A 1 283 ? -6.691 -19.757 5.095 1 97.13 283 TRP A CA 1
ATOM 2210 C C . TRP A 1 283 ? -8.072 -20.311 5.428 1 97.13 283 TRP A C 1
ATOM 2212 O O . TRP A 1 283 ? -8.443 -20.407 6.6 1 97.13 283 TRP A O 1
ATOM 2222 N N . HIS A 1 284 ? -8.838 -20.567 4.459 1 94.27 284 HIS A N 1
ATOM 2223 C CA . HIS A 1 284 ? -10.157 -21.149 4.678 1 94.27 284 HIS A CA 1
ATOM 2224 C C . HIS A 1 284 ? -10.062 -22.649 4.933 1 94.27 284 HIS A C 1
ATOM 2226 O O . HIS A 1 284 ? -9.286 -23.347 4.275 1 94.27 284 HIS A O 1
ATOM 2232 N N . ALA A 1 285 ? -10.899 -23.179 5.738 1 91.83 285 ALA A N 1
ATOM 2233 C CA . ALA A 1 285 ? -10.906 -24.591 6.111 1 91.83 285 ALA A CA 1
ATOM 2234 C C . ALA A 1 285 ? -11.111 -25.48 4.887 1 91.83 285 ALA A C 1
ATOM 2236 O O . ALA A 1 285 ? -10.607 -26.605 4.838 1 91.83 285 ALA A O 1
ATOM 2237 N N . ASN A 1 286 ? -11.759 -24.981 3.925 1 81.86 286 ASN A N 1
ATOM 2238 C CA . ASN A 1 286 ? -12.012 -25.723 2.695 1 81.86 286 ASN A CA 1
ATOM 2239 C C . ASN A 1 286 ? -10.715 -26.049 1.96 1 81.86 286 ASN A C 1
ATOM 2241 O O . ASN A 1 286 ? -10.688 -26.93 1.099 1 81.86 286 ASN A O 1
ATOM 2245 N N . SER A 1 287 ? -9.708 -25.325 2.304 1 83 287 SER A N 1
ATOM 2246 C CA . SER A 1 287 ? -8.44 -25.51 1.606 1 83 287 SER A CA 1
ATOM 2247 C C . SER A 1 287 ? -7.565 -26.54 2.312 1 83 287 SER A C 1
ATOM 2249 O O . SER A 1 287 ? -6.477 -26.869 1.834 1 83 287 SER A O 1
ATOM 2251 N N . ASP A 1 288 ? -8.02 -27.1 3.373 1 84.68 288 ASP A N 1
ATOM 2252 C CA . ASP A 1 288 ? -7.227 -28.07 4.122 1 84.68 288 ASP A CA 1
ATOM 2253 C C . ASP A 1 288 ? -6.95 -29.317 3.284 1 84.68 288 ASP A C 1
ATOM 2255 O O . ASP A 1 288 ? -5.877 -29.915 3.386 1 84.68 288 ASP A O 1
ATOM 2259 N N . GLN A 1 289 ? -7.897 -29.631 2.441 1 78.79 289 GLN A N 1
ATOM 2260 C CA . GLN A 1 289 ? -7.729 -30.847 1.653 1 78.79 289 GLN A CA 1
ATOM 2261 C C . GLN A 1 289 ? -7.171 -30.532 0.268 1 78.79 289 GLN A C 1
ATOM 2263 O O . GLN A 1 289 ? -6.936 -31.439 -0.533 1 78.79 289 GLN A O 1
ATOM 2268 N N . ASP A 1 290 ? -7.029 -29.244 0.001 1 83.71 290 ASP A N 1
ATOM 2269 C CA . ASP A 1 290 ? -6.431 -28.827 -1.264 1 83.71 290 ASP A CA 1
ATOM 2270 C C . ASP A 1 290 ? -4.91 -28.96 -1.222 1 83.71 290 ASP A C 1
ATOM 2272 O O . ASP A 1 290 ? -4.234 -28.197 -0.529 1 83.71 290 ASP A O 1
ATOM 2276 N N . ALA A 1 291 ? -4.352 -29.913 -1.968 1 88.41 291 ALA A N 1
ATOM 2277 C CA . ALA A 1 291 ? -2.921 -30.208 -1.947 1 88.41 291 ALA A CA 1
ATOM 2278 C C . ALA A 1 291 ? -2.103 -28.98 -2.337 1 88.41 291 ALA A C 1
ATOM 2280 O O . ALA A 1 291 ? -1.033 -28.735 -1.774 1 88.41 291 ALA A O 1
ATOM 2281 N N . ALA A 1 292 ? -2.599 -28.225 -3.307 1 91.24 292 ALA A N 1
ATOM 2282 C CA . ALA A 1 292 ? -1.894 -27.021 -3.739 1 91.24 292 ALA A CA 1
ATOM 2283 C C . ALA A 1 292 ? -1.877 -25.969 -2.634 1 91.24 292 ALA A C 1
ATOM 2285 O O . ALA A 1 292 ? -0.858 -25.312 -2.41 1 91.24 292 ALA A O 1
ATOM 2286 N N . GLY A 1 293 ? -3.001 -25.805 -1.992 1 92.11 293 GLY A N 1
ATOM 2287 C CA . GLY A 1 293 ? -3.073 -24.894 -0.861 1 92.11 293 GLY A CA 1
ATOM 2288 C C . GLY A 1 293 ? -2.139 -25.275 0.272 1 92.11 293 GLY A C 1
ATOM 2289 O O . GLY A 1 293 ? -1.488 -24.412 0.865 1 92.11 293 GLY A O 1
ATOM 2290 N N . ARG A 1 294 ? -2.119 -26.527 0.558 1 92.96 294 ARG A N 1
ATOM 2291 C CA . ARG A 1 294 ? -1.22 -27.012 1.6 1 92.96 294 ARG A CA 1
ATOM 2292 C C . ARG A 1 294 ? 0.238 -26.767 1.223 1 92.96 294 ARG A C 1
ATOM 2294 O O . ARG A 1 294 ? 1.035 -26.329 2.055 1 92.96 294 ARG A O 1
ATOM 2301 N N . TRP A 1 295 ? 0.502 -27.101 0.016 1 94.97 295 TRP A N 1
ATOM 2302 C CA . TRP A 1 295 ? 1.85 -26.861 -0.487 1 94.97 295 TRP A CA 1
ATOM 2303 C C . TRP A 1 295 ? 2.25 -25.401 -0.302 1 94.97 295 TRP A C 1
ATOM 2305 O O . TRP A 1 295 ? 3.338 -25.108 0.198 1 94.97 295 TRP A O 1
ATOM 2315 N N . LEU A 1 296 ? 1.383 -24.463 -0.678 1 95.84 296 LEU A N 1
ATOM 2316 C CA . LEU A 1 296 ? 1.631 -23.033 -0.528 1 95.84 296 LEU A CA 1
ATOM 2317 C C . LEU A 1 296 ? 1.87 -22.673 0.934 1 95.84 296 LEU A C 1
ATOM 2319 O O . LEU A 1 296 ? 2.838 -21.981 1.257 1 95.84 296 LEU A O 1
ATOM 2323 N N . ARG A 1 297 ? 1.008 -23.101 1.792 1 96.58 297 ARG A N 1
ATOM 2324 C CA . ARG A 1 297 ? 1.102 -22.772 3.211 1 96.58 297 ARG A CA 1
ATOM 2325 C C . ARG A 1 297 ? 2.411 -23.281 3.806 1 96.58 297 ARG A C 1
ATOM 2327 O O . ARG A 1 297 ? 3.069 -22.573 4.57 1 96.58 297 ARG A O 1
ATOM 2334 N N . ASP A 1 298 ? 2.781 -24.468 3.467 1 96.22 298 ASP A N 1
ATOM 2335 C CA . ASP A 1 298 ? 4.032 -25.043 3.952 1 96.22 298 ASP A CA 1
ATOM 2336 C C . ASP A 1 298 ? 5.229 -24.199 3.521 1 96.22 298 ASP A C 1
ATOM 2338 O O . ASP A 1 298 ? 6.155 -23.98 4.304 1 96.22 298 ASP A O 1
ATOM 2342 N N . HIS A 1 299 ? 5.19 -23.709 2.348 1 96.51 299 HIS A N 1
ATOM 2343 C CA . HIS A 1 299 ? 6.309 -22.936 1.821 1 96.51 299 HIS A CA 1
ATOM 2344 C C . HIS A 1 299 ? 6.332 -21.529 2.41 1 96.51 299 HIS A C 1
ATOM 2346 O O . HIS A 1 299 ? 7.403 -20.943 2.587 1 96.51 299 HIS A O 1
ATOM 2352 N N . VAL A 1 300 ? 5.18 -20.949 2.684 1 96.83 300 VAL A N 1
ATOM 2353 C CA . VAL A 1 300 ? 5.114 -19.657 3.359 1 96.83 300 VAL A CA 1
ATOM 2354 C C . VAL A 1 300 ? 5.696 -19.779 4.766 1 96.83 300 VAL A C 1
ATOM 2356 O O . VAL A 1 300 ? 6.516 -18.956 5.179 1 96.83 300 VAL A O 1
ATOM 2359 N N . LEU A 1 301 ? 5.289 -20.835 5.449 1 95.83 301 LEU A N 1
ATOM 2360 C CA . LEU A 1 301 ? 5.785 -21.067 6.801 1 95.83 301 LEU A CA 1
ATOM 2361 C C . LEU A 1 301 ? 7.29 -21.312 6.793 1 95.83 301 LEU A C 1
ATOM 2363 O O . LEU A 1 301 ? 8.016 -20.77 7.63 1 95.83 301 LEU A O 1
ATOM 2367 N N . ALA A 1 302 ? 7.782 -22.034 5.838 1 94.2 302 ALA A N 1
ATOM 2368 C CA . ALA A 1 302 ? 9.206 -22.337 5.726 1 94.2 302 ALA A CA 1
ATOM 2369 C C . ALA A 1 302 ? 10.01 -21.081 5.399 1 94.2 302 ALA A C 1
ATOM 2371 O O . ALA A 1 302 ? 11.1 -20.876 5.939 1 94.2 302 ALA A O 1
ATOM 2372 N N . ALA A 1 303 ? 9.467 -20.275 4.515 1 92.71 303 ALA A N 1
ATOM 2373 C CA . ALA A 1 303 ? 10.144 -19.044 4.115 1 92.71 303 ALA A CA 1
ATOM 2374 C C . ALA A 1 303 ? 10.339 -18.113 5.308 1 92.71 303 ALA A C 1
ATOM 2376 O O . ALA A 1 303 ? 11.39 -17.481 5.445 1 92.71 303 ALA A O 1
ATOM 2377 N N . MET A 1 304 ? 9.352 -18.029 6.117 1 89.31 304 MET A N 1
ATOM 2378 C CA . MET A 1 304 ? 9.44 -17.132 7.266 1 89.31 304 MET A CA 1
ATOM 2379 C C . MET A 1 304 ? 10.378 -17.697 8.327 1 89.31 304 MET A C 1
ATOM 2381 O O . MET A 1 304 ? 11.056 -16.943 9.027 1 89.31 304 MET A O 1
ATOM 2385 N N . ALA A 1 305 ? 10.402 -18.959 8.453 1 84.32 305 ALA A N 1
ATOM 2386 C CA . ALA A 1 305 ? 11.326 -19.597 9.387 1 84.32 305 ALA A CA 1
ATOM 2387 C C . ALA A 1 305 ? 12.776 -19.336 8.989 1 84.32 305 ALA A C 1
ATOM 2389 O O . ALA A 1 305 ? 13.637 -19.139 9.85 1 84.32 305 ALA A O 1
ATOM 2390 N N . GLY A 1 306 ? 13.019 -19.316 7.696 1 74.53 306 GLY A N 1
ATOM 2391 C CA . GLY A 1 306 ? 14.357 -19.051 7.19 1 74.53 306 GLY A CA 1
ATOM 2392 C C . GLY A 1 306 ? 14.827 -17.634 7.46 1 74.53 306 GLY A C 1
ATOM 2393 O O . GLY A 1 306 ? 15.999 -17.413 7.774 1 74.53 306 GLY A O 1
ATOM 2394 N N . VAL A 1 307 ? 13.94 -16.753 7.411 1 70.65 307 VAL A N 1
ATOM 2395 C CA . VAL A 1 307 ? 14.262 -15.357 7.687 1 70.65 307 VAL A CA 1
ATOM 2396 C C . VAL A 1 307 ? 14.659 -15.198 9.153 1 70.65 307 VAL A C 1
ATOM 2398 O O . VAL A 1 307 ? 15.595 -14.461 9.472 1 70.65 307 VAL A O 1
ATOM 2401 N N . ALA A 1 308 ? 13.983 -15.899 9.963 1 63.66 308 ALA A N 1
ATOM 2402 C CA . ALA A 1 308 ? 14.277 -15.865 11.393 1 63.66 308 ALA A CA 1
ATOM 2403 C C . ALA A 1 308 ? 15.659 -16.444 11.684 1 63.66 308 ALA A C 1
ATOM 2405 O O . ALA A 1 308 ? 16.389 -15.929 12.534 1 63.66 308 ALA A O 1
ATOM 2406 N N . GLU A 1 309 ? 15.901 -17.447 10.958 1 55.35 309 GLU A N 1
ATOM 2407 C CA . GLU A 1 309 ? 17.181 -18.123 11.149 1 55.35 309 GLU A CA 1
ATOM 2408 C C . GLU A 1 309 ? 18.341 -17.251 10.678 1 55.35 309 GLU A C 1
ATOM 2410 O O . GLU A 1 309 ? 19.386 -17.194 11.329 1 55.35 309 GLU A O 1
ATOM 2415 N N . ASP A 1 310 ? 18.202 -16.637 9.581 1 59.28 310 ASP A N 1
ATOM 2416 C CA . ASP A 1 310 ? 19.242 -15.752 9.065 1 59.28 310 ASP A CA 1
ATOM 2417 C C . ASP A 1 310 ? 19.547 -14.628 10.053 1 59.28 310 ASP A C 1
ATOM 2419 O O . ASP A 1 310 ? 20.705 -14.242 10.224 1 59.28 310 ASP A O 1
ATOM 2423 N N . GLU A 1 311 ? 18.587 -14.252 10.71 1 55.58 311 GLU A N 1
ATOM 2424 C CA . GLU A 1 311 ? 18.703 -13.197 11.712 1 55.58 311 GLU A CA 1
ATOM 2425 C C . GLU A 1 311 ? 19.467 -13.683 12.94 1 55.58 311 GLU A C 1
ATOM 2427 O O . GLU A 1 311 ? 20.295 -12.955 13.491 1 55.58 311 GLU A O 1
ATOM 2432 N N . ALA A 1 312 ? 18.96 -14.896 13.356 1 46.84 312 ALA A N 1
ATOM 2433 C CA . ALA A 1 312 ? 19.646 -15.498 14.496 1 46.84 312 ALA A CA 1
ATOM 2434 C C . ALA A 1 312 ? 21.131 -15.691 14.202 1 46.84 312 ALA A C 1
ATOM 2436 O O . ALA A 1 312 ? 21.979 -15.415 15.054 1 46.84 312 ALA A O 1
ATOM 2437 N N . ALA A 1 313 ? 21.315 -15.989 12.96 1 44.14 313 ALA A N 1
ATOM 2438 C CA . ALA A 1 313 ? 22.709 -16.187 12.57 1 44.14 313 ALA A CA 1
ATOM 2439 C C . ALA A 1 313 ? 23.457 -14.858 12.515 1 44.14 313 ALA A C 1
ATOM 2441 O O . ALA A 1 313 ? 24.6 -14.763 12.969 1 44.14 313 ALA A O 1
ATOM 2442 N N . ALA A 1 314 ? 22.865 -13.901 12.041 1 50.51 314 ALA A N 1
ATOM 2443 C CA . ALA A 1 314 ? 23.483 -12.58 11.952 1 50.51 314 ALA A CA 1
ATOM 2444 C C . ALA A 1 314 ? 23.709 -11.985 13.338 1 50.51 314 ALA A C 1
ATOM 2446 O O . ALA A 1 314 ? 24.748 -11.373 13.596 1 50.51 314 ALA A O 1
ATOM 2447 N N . ALA A 1 315 ? 22.729 -12.116 14.181 1 49.38 315 ALA A N 1
ATOM 2448 C CA . ALA A 1 315 ? 22.837 -11.644 15.559 1 49.38 315 ALA A CA 1
ATOM 2449 C C . ALA A 1 315 ? 23.988 -12.332 16.286 1 49.38 315 ALA A C 1
ATOM 2451 O O . ALA A 1 315 ? 24.707 -11.699 17.063 1 49.38 315 ALA A O 1
ATOM 2452 N N . LEU A 1 316 ? 24.059 -13.53 16 1 38.28 316 LEU A N 1
ATOM 2453 C CA . LEU A 1 316 ? 25.145 -14.318 16.573 1 38.28 316 LEU A CA 1
ATOM 2454 C C . LEU A 1 316 ? 26.491 -13.882 16.004 1 38.28 316 LEU A C 1
ATOM 2456 O O . LEU A 1 316 ? 27.484 -13.809 16.732 1 38.28 316 LEU A O 1
ATOM 2460 N N . ALA A 1 317 ? 26.506 -13.661 14.816 1 47.19 317 ALA A N 1
ATOM 2461 C CA . ALA A 1 317 ? 27.751 -13.232 14.185 1 47.19 317 ALA A CA 1
ATOM 2462 C C . ALA A 1 317 ? 28.147 -11.832 14.648 1 47.19 317 ALA A C 1
ATOM 2464 O O . ALA A 1 317 ? 29.335 -11.522 14.763 1 47.19 317 ALA A O 1
ATOM 2465 N N . GLY A 1 318 ? 27.206 -10.872 14.812 1 41.12 318 GLY A N 1
ATOM 2466 C CA . GLY A 1 318 ? 27.453 -9.528 15.307 1 41.12 318 GLY A CA 1
ATOM 2467 C C . GLY A 1 318 ? 27.91 -9.5 16.754 1 41.12 318 GLY A C 1
ATOM 2468 O O . GLY A 1 318 ? 28.559 -8.545 17.187 1 41.12 318 GLY A O 1
ATOM 2469 N N . ARG A 1 319 ? 27.48 -10.381 17.58 1 42.29 319 ARG A N 1
ATOM 2470 C CA . ARG A 1 319 ? 27.989 -10.5 18.942 1 42.29 319 ARG A CA 1
ATOM 2471 C C . ARG A 1 319 ? 29.431 -10.997 18.947 1 42.29 319 ARG A C 1
ATOM 2473 O O . ARG A 1 319 ? 30.205 -10.666 19.848 1 42.29 319 ARG A O 1
ATOM 2480 N N . ASN A 1 320 ? 29.736 -11.806 18.125 1 32.3 320 ASN A N 1
ATOM 2481 C CA . ASN A 1 320 ? 31.072 -12.388 18.071 1 32.3 320 ASN A CA 1
ATOM 2482 C C . ASN A 1 320 ? 32.066 -11.449 17.393 1 32.3 320 ASN A C 1
ATOM 2484 O O . ASN A 1 320 ? 33.252 -11.765 17.288 1 32.3 320 ASN A O 1
ATOM 2488 N N . ALA A 1 321 ? 31.567 -10.417 16.902 1 32.13 321 ALA A N 1
ATOM 2489 C CA . ALA A 1 321 ? 32.573 -9.458 16.453 1 32.13 321 ALA A CA 1
ATOM 2490 C C . ALA A 1 321 ? 32.792 -8.365 17.495 1 32.13 321 ALA A C 1
ATOM 2492 O O . ALA A 1 321 ? 31.835 -7.863 18.088 1 32.13 321 ALA A O 1
ATOM 2493 N N . MET B 1 1 ? -44.179 17.244 -8.455 1 25.4 1 MET B N 1
ATOM 2494 C CA . MET B 1 1 ? -42.864 17.862 -8.305 1 25.4 1 MET B CA 1
ATOM 2495 C C . MET B 1 1 ? -42.509 18.035 -6.832 1 25.4 1 MET B C 1
ATOM 2497 O O . MET B 1 1 ? -43.188 18.763 -6.107 1 25.4 1 MET B O 1
ATOM 2501 N N . PRO B 1 2 ? -42.151 16.964 -6.089 1 33.07 2 PRO B N 1
ATOM 2502 C CA . PRO B 1 2 ? -42.046 17.07 -4.632 1 33.07 2 PRO B CA 1
ATOM 2503 C C . PRO B 1 2 ? -41.243 18.291 -4.186 1 33.07 2 PRO B C 1
ATOM 2505 O O . PRO B 1 2 ? -40.351 18.745 -4.908 1 33.07 2 PRO B O 1
ATOM 2508 N N . SER B 1 3 ? -41.845 19.286 -3.654 1 33.01 3 SER B N 1
ATOM 2509 C CA . SER B 1 3 ? -41.298 20.524 -3.108 1 33.01 3 SER B CA 1
ATOM 2510 C C . SER B 1 3 ? -40.025 20.262 -2.311 1 33.01 3 SER B C 1
ATOM 2512 O O . SER B 1 3 ? -40.045 19.526 -1.323 1 33.01 3 SER B O 1
ATOM 2514 N N . ILE B 1 4 ? -38.901 20.087 -2.967 1 37.25 4 ILE B N 1
ATOM 2515 C CA . ILE B 1 4 ? -37.637 20.159 -2.243 1 37.25 4 ILE B CA 1
ATOM 2516 C C . ILE B 1 4 ? -37.704 21.271 -1.198 1 37.25 4 ILE B C 1
ATOM 2518 O O . ILE B 1 4 ? -37.872 22.444 -1.54 1 37.25 4 ILE B O 1
ATOM 2522 N N . ASN B 1 5 ? -38.369 21.143 -0.176 1 39.74 5 ASN B N 1
ATOM 2523 C CA . ASN B 1 5 ? -38.317 22.093 0.929 1 39.74 5 ASN B CA 1
ATOM 2524 C C . ASN B 1 5 ? -36.93 22.714 1.071 1 39.74 5 ASN B C 1
ATOM 2526 O O . ASN B 1 5 ? -35.973 22.027 1.433 1 39.74 5 ASN B O 1
ATOM 2530 N N . ILE B 1 6 ? -36.55 23.656 0.224 1 41.44 6 ILE B N 1
ATOM 2531 C CA . ILE B 1 6 ? -35.35 24.481 0.308 1 41.44 6 ILE B CA 1
ATOM 2532 C C . ILE B 1 6 ? -35.173 24.99 1.737 1 41.44 6 ILE B C 1
ATOM 2534 O O . ILE B 1 6 ? -35.919 25.862 2.19 1 41.44 6 ILE B O 1
ATOM 2538 N N . VAL B 1 7 ? -34.952 24.21 2.661 1 52.56 7 VAL B N 1
ATOM 2539 C CA . VAL B 1 7 ? -34.586 24.71 3.982 1 52.56 7 VAL B CA 1
ATOM 2540 C C . VAL B 1 7 ? -33.547 25.821 3.844 1 52.56 7 VAL B C 1
ATOM 2542 O O . VAL B 1 7 ? -32.533 25.65 3.163 1 52.56 7 VAL B O 1
ATOM 2545 N N . HIS B 1 8 ? -34.023 27.088 3.994 1 57.34 8 HIS B N 1
ATOM 2546 C CA . HIS B 1 8 ? -33.113 28.227 4.025 1 57.34 8 HIS B CA 1
ATOM 2547 C C . HIS B 1 8 ? -32.004 28.018 5.051 1 57.34 8 HIS B C 1
ATOM 2549 O O . HIS B 1 8 ? -32.272 27.621 6.188 1 57.34 8 HIS B O 1
ATOM 2555 N N . ILE B 1 9 ? -30.776 28.128 4.711 1 62.04 9 ILE B N 1
ATOM 2556 C CA . ILE B 1 9 ? -29.569 27.893 5.496 1 62.04 9 ILE B CA 1
ATOM 2557 C C . ILE B 1 9 ? -29.654 28.657 6.815 1 62.04 9 ILE B C 1
ATOM 2559 O O . ILE B 1 9 ? -29.102 28.223 7.828 1 62.04 9 ILE B O 1
ATOM 2563 N N . SER B 1 10 ? -30.404 29.818 6.808 1 62.2 10 SER B N 1
ATOM 2564 C CA . SER B 1 10 ? -30.521 30.636 8.01 1 62.2 10 SER B CA 1
ATOM 2565 C C . SER B 1 10 ? -31.297 29.908 9.102 1 62.2 10 SER B C 1
ATOM 2567 O O . SER B 1 10 ? -31.219 30.274 10.276 1 62.2 10 SER B O 1
ATOM 2569 N N . ARG B 1 11 ? -31.923 28.959 8.762 1 66.15 11 ARG B N 1
ATOM 2570 C CA . ARG B 1 11 ? -32.758 28.249 9.726 1 66.15 11 ARG B CA 1
ATOM 2571 C C . ARG B 1 11 ? -32.086 26.959 10.186 1 66.15 11 ARG B C 1
ATOM 2573 O O . ARG B 1 11 ? -32.625 26.239 11.029 1 66.15 11 ARG B O 1
ATOM 2580 N N . VAL B 1 12 ? -30.973 26.753 9.548 1 70.03 12 VAL B N 1
ATOM 2581 C CA . VAL B 1 12 ? -30.301 25.497 9.868 1 70.03 12 VAL B CA 1
ATOM 2582 C C . VAL B 1 12 ? -29.085 25.772 10.75 1 70.03 12 VAL B C 1
ATOM 2584 O O . VAL B 1 12 ? -28.304 26.685 10.473 1 70.03 12 VAL B O 1
ATOM 2587 N N . ASP B 1 13 ? -29.036 25.175 11.935 1 75.75 13 ASP B N 1
ATOM 2588 C CA . ASP B 1 13 ? -27.816 25.165 12.736 1 75.75 13 ASP B CA 1
ATOM 2589 C C . ASP B 1 13 ? -26.693 24.421 12.017 1 75.75 13 ASP B C 1
ATOM 2591 O O . ASP B 1 13 ? -26.673 23.188 11.994 1 75.75 13 ASP B O 1
ATOM 2595 N N . LEU B 1 14 ? -25.786 25.144 11.52 1 77.76 14 LEU B N 1
ATOM 2596 C CA . LEU B 1 14 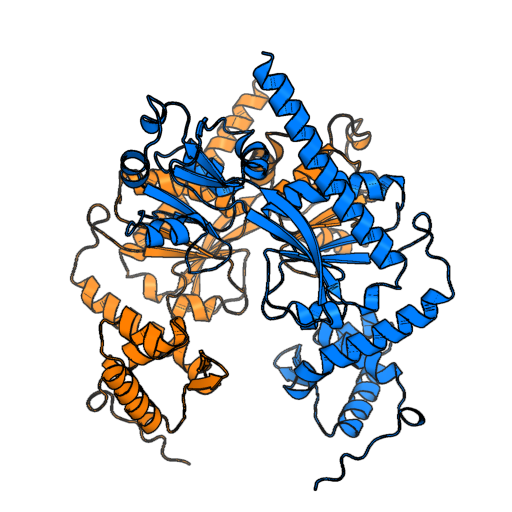? -24.721 24.609 10.678 1 77.76 14 LEU B CA 1
ATOM 2597 C C . LEU B 1 14 ? -23.792 23.708 11.485 1 77.76 14 LEU B C 1
ATOM 2599 O O . LEU B 1 14 ? -23.058 22.897 10.915 1 77.76 14 LEU B O 1
ATOM 2603 N N . ASN B 1 15 ? -23.949 23.836 12.768 1 80.35 15 ASN B N 1
ATOM 2604 C CA . ASN B 1 15 ? -23.121 22.99 13.622 1 80.35 15 ASN B CA 1
ATOM 2605 C C . ASN B 1 15 ? -23.531 21.524 13.525 1 80.35 15 ASN B C 1
ATOM 2607 O O . ASN B 1 15 ? -22.752 20.633 13.869 1 80.35 15 ASN B O 1
ATOM 2611 N N . LEU B 1 16 ? -24.659 21.435 12.993 1 87.35 16 LEU B N 1
ATOM 2612 C CA . LEU B 1 16 ? -25.148 20.075 12.794 1 87.35 16 LEU B CA 1
ATOM 2613 C C . LEU B 1 16 ? -24.259 19.315 11.815 1 87.35 16 LEU B C 1
ATOM 2615 O O . LEU B 1 16 ? -24.07 18.105 11.953 1 87.35 16 LEU B O 1
ATOM 2619 N N . PHE B 1 17 ? -23.705 20.09 10.94 1 86.99 17 PHE B N 1
ATOM 2620 C CA . PHE B 1 17 ? -22.903 19.454 9.901 1 86.99 17 PHE B CA 1
ATOM 2621 C C . PHE B 1 17 ? -21.524 19.082 10.433 1 86.99 17 PHE B C 1
ATOM 2623 O O . PHE B 1 17 ? -20.901 18.135 9.948 1 86.99 17 PHE B O 1
ATOM 2630 N N . VAL B 1 18 ? -21.078 19.759 11.399 1 88.9 18 VAL B N 1
ATOM 2631 C CA . VAL B 1 18 ? -19.856 19.384 12.102 1 88.9 18 VAL B CA 1
ATOM 2632 C C . VAL B 1 18 ? -20.059 18.049 12.815 1 88.9 18 VAL B C 1
ATOM 2634 O O . VAL B 1 18 ? -19.193 17.172 12.764 1 88.9 18 VAL B O 1
ATOM 2637 N N . VAL B 1 19 ? -21.218 17.912 13.379 1 89.84 19 VAL B N 1
ATOM 2638 C CA . VAL B 1 19 ? -21.578 16.684 14.08 1 89.84 19 VAL B CA 1
ATOM 2639 C C . VAL B 1 19 ? -21.713 15.538 13.08 1 89.84 19 VAL B C 1
ATOM 2641 O O . VAL B 1 19 ? -21.218 14.434 13.32 1 89.84 19 VAL B O 1
ATOM 2644 N N . PHE B 1 20 ? -22.352 15.86 11.971 1 91.56 20 PHE B N 1
ATOM 2645 C CA . PHE B 1 20 ? -22.516 14.891 10.894 1 91.56 20 PHE B CA 1
ATOM 2646 C C . PHE B 1 20 ? -21.167 14.331 10.459 1 91.56 20 PHE B C 1
ATOM 2648 O O . PHE B 1 20 ? -20.991 13.114 10.381 1 91.56 20 PHE B O 1
ATOM 2655 N N . ASP B 1 21 ? -20.249 15.181 10.195 1 89.35 21 ASP B N 1
ATOM 2656 C CA . ASP B 1 21 ? -18.928 14.795 9.71 1 89.35 21 ASP B CA 1
ATOM 2657 C C . ASP B 1 21 ? -18.177 13.975 10.757 1 89.35 21 ASP B C 1
ATOM 2659 O O . ASP B 1 21 ? -17.491 13.007 10.419 1 89.35 21 ASP B O 1
ATOM 2663 N N . ALA B 1 22 ? -18.317 14.327 11.985 1 89.57 22 ALA B N 1
ATOM 2664 C CA . ALA B 1 22 ? -17.651 13.619 13.076 1 89.57 22 ALA B CA 1
ATOM 2665 C C . ALA B 1 22 ? -18.182 12.195 13.21 1 89.57 22 ALA B C 1
ATOM 2667 O O . ALA B 1 22 ? -17.407 11.251 13.381 1 89.57 22 ALA B O 1
ATOM 2668 N N . ILE B 1 23 ? -19.464 12.077 13.08 1 90.97 23 ILE B N 1
ATOM 2669 C CA . ILE B 1 23 ? -20.055 10.747 13.177 1 90.97 23 ILE B CA 1
ATOM 2670 C C . ILE B 1 23 ? -19.592 9.89 12.002 1 90.97 23 ILE B C 1
ATOM 2672 O O . ILE B 1 23 ? -19.25 8.718 12.177 1 90.97 23 ILE B O 1
ATOM 2676 N N . TYR B 1 24 ? -19.592 10.526 10.864 1 88.25 24 TYR B N 1
ATOM 2677 C CA . TYR B 1 24 ? -19.173 9.822 9.657 1 88.25 24 TYR B CA 1
ATOM 2678 C C . TYR B 1 24 ? -17.738 9.325 9.786 1 88.25 24 TYR B C 1
ATOM 2680 O O . TYR B 1 24 ? -17.433 8.187 9.421 1 88.25 24 TYR B O 1
ATOM 2688 N N . SER B 1 25 ? -16.95 10.134 10.272 1 85.49 25 SER B N 1
ATOM 2689 C CA . SER B 1 25 ? -15.519 9.863 10.355 1 85.49 25 SER B CA 1
ATOM 2690 C C . SER B 1 25 ? -15.21 8.863 11.464 1 85.49 25 SER B C 1
ATOM 2692 O O . SER B 1 25 ? -14.372 7.975 11.29 1 85.49 25 SER B O 1
ATOM 2694 N N . GLU B 1 26 ? -15.934 8.961 12.605 1 83.49 26 GLU B N 1
ATOM 2695 C CA . GLU B 1 26 ? -15.596 8.193 13.799 1 83.49 26 GLU B CA 1
ATOM 2696 C C . GLU B 1 26 ? -16.379 6.885 13.855 1 83.49 26 GLU B C 1
ATOM 2698 O O . GLU B 1 26 ? -16.035 5.982 14.621 1 83.49 26 GLU B O 1
ATOM 2703 N N . GLY B 1 27 ? -17.458 6.855 13.041 1 84.93 27 GLY B N 1
ATOM 2704 C CA . GLY B 1 27 ? -18.245 5.637 12.935 1 84.93 27 GLY B CA 1
ATOM 2705 C C . GLY B 1 27 ? -19.172 5.42 14.115 1 84.93 27 GLY B C 1
ATOM 2706 O O . GLY B 1 27 ? -19.564 4.287 14.403 1 84.93 27 GLY B O 1
ATOM 2707 N N . GLY B 1 28 ? -19.38 6.51 14.871 1 89.11 28 GLY B N 1
ATOM 2708 C CA . GLY B 1 28 ? -20.261 6.339 16.016 1 89.11 28 GLY B CA 1
ATOM 2709 C C . GLY B 1 28 ? -20.513 7.63 16.772 1 89.11 28 GLY B C 1
ATOM 2710 O O . 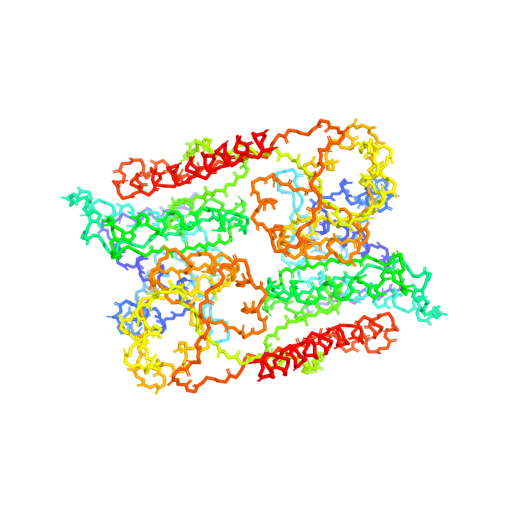GLY B 1 28 ? -19.756 8.593 16.637 1 89.11 28 GLY B O 1
ATOM 2711 N N . ILE B 1 29 ? -21.574 7.631 17.587 1 90.74 29 ILE B N 1
ATOM 2712 C CA . ILE B 1 29 ? -22.014 8.815 18.317 1 90.74 29 ILE B CA 1
ATOM 2713 C C . ILE B 1 29 ? -21.061 9.089 19.479 1 90.74 29 ILE B C 1
ATOM 2715 O O . ILE B 1 29 ? -20.642 10.229 19.691 1 90.74 29 ILE B O 1
ATOM 2719 N N . THR B 1 30 ? -20.655 8.015 20.069 1 89.1 30 THR B N 1
ATOM 2720 C CA . THR B 1 30 ? -19.796 8.163 21.238 1 89.1 30 THR B CA 1
ATOM 2721 C C . THR B 1 30 ? -18.423 8.695 20.836 1 89.1 30 THR B C 1
ATOM 2723 O O . THR B 1 30 ? -17.902 9.621 21.461 1 89.1 30 THR B O 1
ATOM 2726 N N . ALA B 1 31 ? -17.931 8.157 19.861 1 87.32 31 ALA B N 1
ATOM 2727 C CA . ALA B 1 31 ? -16.625 8.595 19.376 1 87.32 31 ALA B CA 1
ATOM 2728 C C . ALA B 1 31 ? -16.684 10.028 18.856 1 87.32 31 ALA B C 1
ATOM 2730 O O . ALA B 1 31 ? -15.773 10.822 19.1 1 87.32 31 ALA B O 1
ATOM 2731 N N . ALA B 1 32 ? -17.71 10.329 18.219 1 91.02 32 ALA B N 1
ATOM 2732 C CA . ALA B 1 32 ? -17.908 11.688 17.723 1 91.02 32 ALA B CA 1
ATOM 2733 C C . ALA B 1 32 ? -18.016 12.683 18.875 1 91.02 32 ALA B C 1
ATOM 2735 O O . ALA B 1 32 ? -17.467 13.785 18.805 1 91.02 32 ALA B O 1
ATOM 2736 N N . ALA B 1 33 ? -18.671 12.273 19.929 1 90.5 33 ALA B N 1
ATOM 2737 C CA . ALA B 1 33 ? -18.826 13.132 21.101 1 90.5 33 ALA B CA 1
ATOM 2738 C C . ALA B 1 33 ? -17.472 13.455 21.727 1 90.5 33 ALA B C 1
ATOM 2740 O O . ALA B 1 33 ? -17.192 14.61 22.053 1 90.5 33 ALA B O 1
ATOM 2741 N N . ARG B 1 34 ? -16.682 12.488 21.786 1 85.86 34 ARG B N 1
ATOM 2742 C CA . ARG B 1 34 ? -15.341 12.667 22.335 1 85.86 34 ARG B CA 1
ATOM 2743 C C . ARG B 1 34 ? -14.517 13.613 21.468 1 85.86 34 ARG B C 1
ATOM 2745 O O . ARG B 1 34 ? -13.888 14.542 21.978 1 85.86 34 ARG B O 1
ATOM 2752 N N . THR B 1 35 ? -14.675 13.4 20.209 1 83.62 35 THR B N 1
ATOM 2753 C CA . THR B 1 35 ? -13.883 14.175 19.26 1 83.62 35 THR B CA 1
ATOM 2754 C C . THR B 1 35 ? -14.318 15.638 19.262 1 83.62 35 THR B C 1
ATOM 2756 O O . THR B 1 35 ? -13.486 16.538 19.127 1 83.62 35 THR B O 1
ATOM 2759 N N . LEU B 1 36 ? -15.59 15.868 19.466 1 87.6 36 LEU B N 1
ATOM 2760 C CA . LEU B 1 36 ? -16.145 17.214 19.385 1 87.6 36 LEU B CA 1
ATOM 2761 C C . LEU B 1 36 ? -16.217 17.857 20.765 1 87.6 36 LEU B C 1
ATOM 2763 O O . LEU B 1 36 ? -16.605 19.021 20.893 1 87.6 36 LEU B O 1
ATOM 2767 N N . ASN B 1 37 ? -15.808 17.015 21.746 1 86.77 37 ASN B N 1
ATOM 2768 C CA . ASN B 1 37 ? -15.951 17.472 23.124 1 86.77 37 ASN B CA 1
ATOM 2769 C C . ASN B 1 37 ? -17.392 17.862 23.439 1 86.77 37 ASN B C 1
ATOM 2771 O O . ASN B 1 37 ? -17.647 18.954 23.95 1 86.77 37 ASN B O 1
ATOM 2775 N N . LEU B 1 38 ? -18.318 17.073 23.024 1 88.19 38 LEU B N 1
ATOM 2776 C CA . LEU B 1 38 ? -19.746 17.19 23.3 1 88.19 38 LEU B CA 1
ATOM 2777 C C . LEU B 1 38 ? -20.25 15.979 24.077 1 88.19 38 LEU B C 1
ATOM 2779 O O . LEU B 1 38 ? -19.564 14.957 24.155 1 88.19 38 LEU B O 1
ATOM 2783 N N . THR B 1 39 ? -21.32 16.171 24.722 1 89.17 39 THR B N 1
ATOM 2784 C CA . THR B 1 39 ? -21.94 15.021 25.371 1 89.17 39 THR B CA 1
ATOM 2785 C C . THR B 1 39 ? -22.619 14.121 24.342 1 89.17 39 THR B C 1
ATOM 2787 O O . THR B 1 39 ? -22.997 14.578 23.262 1 89.17 39 THR B O 1
ATOM 2790 N N . GLN B 1 40 ? -22.683 12.864 24.7 1 90.66 40 GLN B N 1
ATOM 2791 C CA . GLN B 1 40 ? -23.333 11.903 23.815 1 90.66 40 GLN B CA 1
ATOM 2792 C C . GLN B 1 40 ? -24.779 12.305 23.534 1 90.66 40 GLN B C 1
ATOM 2794 O O . GLN B 1 40 ? -25.235 12.239 22.391 1 90.66 40 GLN B O 1
ATOM 2799 N N . PRO B 1 41 ? -25.576 12.809 24.471 1 92.08 41 PRO B N 1
ATOM 2800 C CA . PRO B 1 41 ? -26.938 13.255 24.17 1 92.08 41 PRO B CA 1
ATOM 2801 C C . PRO B 1 41 ? -26.973 14.427 23.192 1 92.08 41 PRO B C 1
ATOM 2803 O O . PRO B 1 41 ? -27.862 14.499 22.34 1 92.08 41 PRO B O 1
ATOM 2806 N N . ALA B 1 42 ? -25.987 15.313 23.348 1 90.11 42 ALA B N 1
ATOM 2807 C CA . ALA B 1 42 ? -25.919 16.464 22.453 1 90.11 42 ALA B CA 1
ATOM 2808 C C . ALA B 1 42 ? -25.695 16.024 21.009 1 90.11 42 ALA B C 1
ATOM 2810 O O . ALA B 1 42 ? -26.345 16.53 20.091 1 90.11 42 ALA B O 1
ATOM 2811 N N . VAL B 1 43 ? -24.794 15.084 20.85 1 92.68 43 VAL B N 1
ATOM 2812 C CA . VAL B 1 43 ? -24.511 14.554 19.521 1 92.68 43 VAL B CA 1
ATOM 2813 C C . VAL B 1 43 ? -25.73 13.8 18.994 1 92.68 43 VAL B C 1
ATOM 2815 O O . VAL B 1 43 ? -26.091 13.932 17.822 1 92.68 43 VAL B O 1
ATOM 2818 N N . SER B 1 44 ? -26.375 13.023 19.79 1 92.85 44 SER B N 1
ATOM 2819 C CA . SER B 1 44 ? -27.571 12.278 19.411 1 92.85 44 SER B CA 1
ATOM 2820 C C . SER B 1 44 ? -28.699 13.217 18.999 1 92.85 44 SER B C 1
ATOM 2822 O O . SER B 1 44 ? -29.393 12.966 18.011 1 92.85 44 SER B O 1
ATOM 2824 N N . HIS B 1 45 ? -28.853 14.281 19.758 1 91.68 45 HIS B N 1
ATOM 2825 C CA . HIS B 1 45 ? -29.876 15.274 19.449 1 91.68 45 HIS B CA 1
ATOM 2826 C C . HIS B 1 45 ? -29.594 15.959 18.115 1 91.68 45 HIS B C 1
ATOM 2828 O O . HIS B 1 45 ? -30.507 16.161 17.311 1 91.68 45 HIS B O 1
ATOM 2834 N N . ALA B 1 46 ? -28.376 16.331 17.997 1 92.23 46 ALA B N 1
ATOM 2835 C CA . ALA B 1 46 ? -27.969 16.947 16.736 1 92.23 46 ALA B CA 1
ATOM 2836 C C . ALA B 1 46 ? -28.262 16.025 15.556 1 92.23 46 ALA B C 1
ATOM 2838 O O . ALA B 1 46 ? -28.767 16.47 14.523 1 92.23 46 ALA B O 1
ATOM 2839 N N . LEU B 1 47 ? -27.959 14.752 15.725 1 92.98 47 LEU B N 1
ATOM 2840 C CA . LEU B 1 47 ? -28.241 13.773 14.682 1 92.98 47 LEU B CA 1
ATOM 2841 C C . LEU B 1 47 ? -29.74 13.675 14.42 1 92.98 47 LEU B C 1
ATOM 2843 O O . LEU B 1 47 ? -30.167 13.542 13.271 1 92.98 47 LEU B O 1
ATOM 2847 N N . GLY B 1 48 ? -30.491 13.677 15.495 1 92.75 48 GLY B N 1
ATOM 2848 C CA . GLY B 1 48 ? -31.937 13.689 15.343 1 92.75 48 GLY B CA 1
ATOM 2849 C C . GLY B 1 48 ? -32.437 14.835 14.483 1 92.75 48 GLY B C 1
ATOM 2850 O O . GLY B 1 48 ? -33.272 14.635 13.599 1 92.75 48 GLY B O 1
ATOM 2851 N N . ARG B 1 49 ? -31.889 16.029 14.712 1 90.14 49 ARG B N 1
ATOM 2852 C CA . ARG B 1 49 ? -32.266 17.212 13.945 1 90.14 49 ARG B CA 1
ATOM 2853 C C . ARG B 1 49 ? -31.888 17.055 12.476 1 90.14 49 ARG B C 1
ATOM 2855 O O . ARG B 1 49 ? -32.638 17.466 11.588 1 90.14 49 ARG B O 1
ATOM 2862 N N . LEU B 1 50 ? -30.761 16.506 12.205 1 91.15 50 LEU B N 1
ATOM 2863 C CA . LEU B 1 50 ? -30.306 16.268 10.839 1 91.15 50 LEU B CA 1
ATOM 2864 C C . LEU B 1 50 ? -31.211 15.265 10.132 1 91.15 50 LEU B C 1
ATOM 2866 O O . LEU B 1 50 ? -31.532 15.436 8.954 1 91.15 50 LEU B O 1
ATOM 2870 N N . ARG B 1 51 ? -31.527 14.24 10.909 1 92.37 51 ARG B N 1
ATOM 2871 C CA . ARG B 1 51 ? -32.425 13.231 10.356 1 92.37 51 ARG B CA 1
ATOM 2872 C C . ARG B 1 51 ? -33.747 13.855 9.92 1 92.37 51 ARG B C 1
ATOM 2874 O O . ARG B 1 51 ? -34.282 13.512 8.864 1 92.37 51 ARG B O 1
ATOM 2881 N N . GLU B 1 52 ? -34.169 14.751 10.737 1 89.76 52 GLU B N 1
ATOM 2882 C CA . GLU B 1 52 ? -35.411 15.453 10.425 1 89.76 52 GLU B CA 1
ATOM 2883 C C . GLU B 1 52 ? -35.245 16.349 9.2 1 89.76 52 GLU B C 1
ATOM 2885 O O . GLU B 1 52 ? -36.119 16.389 8.332 1 89.76 52 GLU B O 1
ATOM 2890 N N . LEU B 1 53 ? -34.209 17.029 9.19 1 85.48 53 LEU B N 1
ATOM 2891 C CA . LEU B 1 53 ? -33.929 17.969 8.11 1 85.48 53 LEU B CA 1
ATOM 2892 C C . LEU B 1 53 ? -33.868 17.25 6.766 1 85.48 53 LEU B C 1
ATOM 2894 O O . LEU B 1 53 ? -34.351 17.769 5.757 1 85.48 53 LEU B O 1
ATOM 2898 N N . PHE B 1 54 ? -33.298 16.043 6.713 1 88.54 54 PHE B N 1
ATOM 2899 C CA . PHE B 1 54 ? -33.06 15.346 5.454 1 88.54 54 PHE B CA 1
ATOM 2900 C C . PHE B 1 54 ? -34.102 14.257 5.232 1 88.54 54 PHE B C 1
ATOM 2902 O O . PHE B 1 54 ? -34.129 13.622 4.176 1 88.54 54 PHE B O 1
ATOM 2909 N N . ASP B 1 55 ? -34.891 14.041 6.225 1 91.12 55 ASP B N 1
ATOM 2910 C CA . ASP B 1 55 ? -35.872 12.961 6.171 1 91.12 55 ASP B CA 1
ATOM 2911 C C . ASP B 1 55 ? -35.206 11.631 5.823 1 91.12 55 ASP B C 1
ATOM 2913 O O . ASP B 1 55 ? -35.619 10.951 4.882 1 91.12 55 ASP B O 1
ATOM 2917 N N . ASP B 1 56 ? -34.127 11.338 6.421 1 91.54 56 ASP B N 1
ATOM 2918 C CA . ASP B 1 56 ? -33.288 10.152 6.282 1 91.54 56 ASP B CA 1
ATOM 2919 C C . ASP B 1 56 ? -32.598 9.81 7.601 1 91.54 56 ASP B C 1
ATOM 2921 O O . ASP B 1 56 ? -32.165 10.703 8.331 1 91.54 56 ASP B O 1
ATOM 2925 N N . PRO B 1 57 ? -32.476 8.571 7.922 1 93.94 57 PRO B N 1
ATOM 2926 C CA . PRO B 1 57 ? -31.78 8.198 9.156 1 93.94 57 PRO B CA 1
ATOM 2927 C C . PRO B 1 57 ? -30.317 8.637 9.164 1 93.94 57 PRO B C 1
ATOM 2929 O O . PRO B 1 57 ? -29.712 8.76 10.232 1 93.94 57 PRO B O 1
ATOM 2932 N N . LEU B 1 58 ? -29.646 8.838 7.974 1 92.83 58 LEU B N 1
ATOM 2933 C CA . LEU B 1 58 ? -28.268 9.236 7.707 1 92.83 58 LEU B CA 1
ATOM 2934 C C . LEU B 1 58 ? -27.29 8.177 8.204 1 92.83 58 LEU B C 1
ATOM 2936 O O . LEU B 1 58 ? -26.372 7.785 7.479 1 92.83 58 LEU B O 1
ATOM 2940 N N . PHE B 1 59 ? -27.543 7.651 9.438 1 93.73 59 PHE B N 1
ATOM 2941 C CA . PHE B 1 59 ? -26.734 6.582 10.012 1 93.73 59 PHE B CA 1
ATOM 2942 C C . PHE B 1 59 ? -27.618 5.518 10.651 1 93.73 59 PHE B C 1
ATOM 2944 O O . PHE B 1 59 ? -28.602 5.84 11.32 1 93.73 59 PHE B O 1
ATOM 2951 N N . GLU B 1 60 ? -27.206 4.281 10.291 1 91.37 60 GLU B N 1
ATOM 2952 C CA . GLU B 1 60 ? -27.93 3.148 10.858 1 91.37 60 GLU B CA 1
ATOM 2953 C C . GLU B 1 60 ? -27.025 2.307 11.754 1 91.37 60 GLU B C 1
ATOM 2955 O O . GLU B 1 60 ? -25.825 2.188 11.497 1 91.37 60 GLU B O 1
ATOM 2960 N N . ARG B 1 61 ? -27.579 1.783 12.76 1 83.35 61 ARG B N 1
ATOM 2961 C CA . ARG B 1 61 ? -26.82 0.963 13.698 1 83.35 61 ARG B CA 1
ATOM 2962 C C . ARG B 1 61 ? -26.5 -0.402 13.098 1 83.35 61 ARG B C 1
ATOM 2964 O O . ARG B 1 61 ? -27.358 -1.026 12.47 1 83.35 61 ARG B O 1
ATOM 2971 N N . ARG B 1 62 ? -25.35 -0.674 13.043 1 75.37 62 ARG B N 1
ATOM 2972 C CA . ARG B 1 62 ? -24.887 -2.006 12.667 1 75.37 62 ARG B CA 1
ATOM 2973 C C . ARG B 1 62 ? -23.875 -2.538 13.677 1 75.37 62 ARG B C 1
ATOM 2975 O O . ARG B 1 62 ? -22.729 -2.086 13.712 1 75.37 62 ARG B O 1
ATOM 2982 N N . GLY B 1 63 ? -24.236 -3.547 14.47 1 70.28 63 GLY B N 1
ATOM 2983 C CA . GLY B 1 63 ? -23.395 -3.989 15.57 1 70.28 63 GLY B CA 1
ATOM 2984 C C . GLY B 1 63 ? -23.113 -2.896 16.583 1 70.28 63 GLY B C 1
ATOM 2985 O O . GLY B 1 63 ? -24.04 -2.305 17.141 1 70.28 63 GLY B O 1
ATOM 2986 N N . GLN B 1 64 ? -21.843 -2.67 16.8 1 66.69 64 GLN B N 1
ATOM 2987 C CA . GLN B 1 64 ? -21.432 -1.677 17.787 1 66.69 64 GLN B CA 1
ATOM 2988 C C . GLN B 1 64 ? -21.17 -0.325 17.13 1 66.69 64 GLN B C 1
ATOM 2990 O O . GLN B 1 64 ? -20.831 0.646 17.809 1 66.69 64 GLN B O 1
ATOM 2995 N N . GLY B 1 65 ? -21.499 -0.281 15.84 1 76.86 65 GLY B N 1
ATOM 2996 C CA . GLY B 1 65 ? -21.181 0.968 15.166 1 76.86 65 GLY B CA 1
ATOM 2997 C C . GLY B 1 65 ? -22.327 1.503 14.329 1 76.86 65 GLY B C 1
ATOM 2998 O O . GLY B 1 65 ? -23.439 0.973 14.38 1 76.86 65 GLY B O 1
ATOM 2999 N N . MET B 1 66 ? -22.098 2.792 13.838 1 85.69 66 MET B N 1
ATOM 3000 C CA . MET B 1 66 ? -23.041 3.432 12.926 1 85.69 66 MET B CA 1
ATOM 3001 C C . MET B 1 66 ? -22.524 3.392 11.492 1 85.69 66 MET B C 1
ATOM 3003 O O . MET B 1 66 ? -21.35 3.675 11.242 1 85.69 66 MET B O 1
ATOM 3007 N N . VAL B 1 67 ? -23.402 2.936 10.59 1 87.39 67 VAL B N 1
ATOM 3008 C CA . VAL B 1 67 ? -23.052 2.901 9.174 1 87.39 67 VAL B CA 1
ATOM 3009 C C . VAL B 1 67 ? -23.847 3.964 8.419 1 87.39 67 VAL B C 1
ATOM 3011 O O . VAL B 1 67 ? -25.052 4.116 8.633 1 87.39 67 VAL B O 1
ATOM 3014 N N . PRO B 1 68 ? -23.15 4.71 7.584 1 89.53 68 PRO B N 1
ATOM 3015 C CA . PRO B 1 68 ? -23.846 5.75 6.822 1 89.53 68 PRO B CA 1
ATOM 3016 C C . PRO B 1 68 ? -24.83 5.177 5.805 1 89.53 68 PRO B C 1
ATOM 3018 O O . PRO B 1 68 ? -24.567 4.13 5.208 1 89.53 68 PRO B O 1
ATOM 3021 N N . THR B 1 69 ? -25.945 5.819 5.68 1 87.88 69 THR B N 1
ATOM 3022 C CA . THR B 1 69 ? -26.882 5.517 4.604 1 87.88 69 THR B CA 1
ATOM 3023 C C . THR B 1 69 ? -26.32 5.961 3.256 1 87.88 69 THR B C 1
ATOM 3025 O O . THR B 1 69 ? -25.322 6.682 3.201 1 87.88 69 THR B O 1
ATOM 3028 N N . PRO B 1 70 ? -26.887 5.566 2.213 1 79.7 70 PRO B N 1
ATOM 3029 C CA . PRO B 1 70 ? -26.47 6.046 0.894 1 79.7 70 PRO B CA 1
ATOM 3030 C C . PRO B 1 70 ? -26.513 7.568 0.779 1 79.7 70 PRO B C 1
ATOM 3032 O O . PRO B 1 70 ? -25.608 8.173 0.197 1 79.7 70 PRO B O 1
ATOM 3035 N N . LEU B 1 71 ? -27.503 8.127 1.361 1 85.67 71 LEU B N 1
ATOM 3036 C CA . LEU B 1 71 ? -27.595 9.582 1.326 1 85.67 71 LEU B CA 1
ATOM 3037 C C . LEU B 1 71 ? -26.429 10.219 2.074 1 85.67 71 LEU B C 1
ATOM 3039 O O . LEU B 1 71 ? -25.817 11.171 1.583 1 85.67 71 LEU B O 1
ATOM 3043 N N . ALA B 1 72 ? -26.127 9.672 3.228 1 89.82 72 ALA B N 1
ATOM 3044 C CA . ALA B 1 72 ? -25.02 10.199 4.023 1 89.82 72 ALA B CA 1
ATOM 3045 C C . ALA B 1 72 ? -23.703 10.107 3.259 1 89.82 72 ALA B C 1
ATOM 3047 O O . ALA B 1 72 ? -22.885 11.03 3.304 1 89.82 72 ALA B O 1
ATOM 3048 N N . ARG B 1 73 ? -23.529 9.132 2.498 1 82.26 73 ARG B N 1
ATOM 3049 C CA . ARG B 1 73 ? -22.314 8.918 1.718 1 82.26 73 ARG B CA 1
ATOM 3050 C C . ARG B 1 73 ? -22.196 9.943 0.595 1 82.26 73 ARG B C 1
ATOM 3052 O O . ARG B 1 73 ? -21.093 10.373 0.253 1 82.26 73 ARG B O 1
ATOM 3059 N N . THR B 1 74 ? -23.305 10.291 0.157 1 79.57 74 THR B N 1
ATOM 3060 C CA . THR B 1 74 ? -23.305 11.275 -0.92 1 79.57 74 THR B CA 1
ATOM 3061 C C . THR B 1 74 ? -23.114 12.684 -0.366 1 79.57 74 THR B C 1
ATOM 3063 O O . THR B 1 74 ? -22.451 13.517 -0.987 1 79.57 74 THR B O 1
ATOM 3066 N N . LEU B 1 75 ? -23.635 12.873 0.793 1 86.12 75 LEU B N 1
ATOM 3067 C CA . LEU B 1 75 ? -23.662 14.209 1.377 1 86.12 75 LEU B CA 1
ATOM 3068 C C . LEU B 1 75 ? -22.3 14.578 1.955 1 86.12 75 LEU B C 1
ATOM 3070 O O . LEU B 1 75 ? -21.948 15.758 2.02 1 86.12 75 LEU B O 1
ATOM 3074 N N . VAL B 1 76 ? -21.608 13.587 2.34 1 88.16 76 VAL B N 1
ATOM 3075 C CA . VAL B 1 76 ? -20.443 13.846 3.178 1 88.16 76 VAL B CA 1
ATOM 3076 C C . VAL B 1 76 ? -19.43 14.691 2.409 1 88.16 76 VAL B C 1
ATOM 3078 O O . VAL B 1 76 ? -18.821 15.605 2.969 1 88.16 76 VAL B O 1
ATOM 3081 N N . ALA B 1 77 ? -19.341 14.424 1.199 1 80.75 77 ALA B N 1
ATOM 3082 C CA . ALA B 1 77 ? -18.372 15.18 0.411 1 80.75 77 ALA B CA 1
ATOM 3083 C C . ALA B 1 77 ? -18.76 16.654 0.331 1 80.75 77 ALA B C 1
ATOM 3085 O O . ALA B 1 77 ? -17.91 17.535 0.478 1 80.75 77 ALA B O 1
ATOM 3086 N N . GLU B 1 78 ? -19.948 16.878 0.175 1 81.74 78 GLU B N 1
ATOM 3087 C CA . GLU B 1 78 ? -20.447 18.245 0.059 1 81.74 78 GLU B CA 1
ATOM 3088 C C . GLU B 1 78 ? -20.368 18.977 1.396 1 81.74 78 GLU B C 1
ATOM 3090 O O . GLU B 1 78 ? -20.016 20.157 1.443 1 81.74 78 GLU B O 1
ATOM 3095 N N . VAL B 1 79 ? -20.72 18.296 2.414 1 85.81 79 VAL B N 1
ATOM 3096 C CA . VAL B 1 79 ? -20.681 18.874 3.753 1 85.81 79 VAL B CA 1
ATOM 3097 C C . VAL B 1 79 ? -19.244 19.244 4.114 1 85.81 79 VAL B C 1
ATOM 3099 O O . VAL B 1 79 ? -18.982 20.355 4.582 1 85.81 79 VAL B O 1
ATOM 3102 N N . ARG B 1 80 ? -18.418 18.348 3.827 1 85.25 80 ARG B N 1
ATOM 3103 C CA . ARG B 1 80 ? -17.015 18.606 4.132 1 85.25 80 ARG B CA 1
ATOM 3104 C C . ARG B 1 80 ? -16.486 19.785 3.321 1 85.25 80 ARG B C 1
ATOM 3106 O O . ARG B 1 80 ? -15.759 20.63 3.846 1 85.25 80 ARG B O 1
ATOM 3113 N N . ALA B 1 81 ? -16.892 19.845 2.13 1 80 81 ALA B N 1
ATOM 3114 C CA . ALA B 1 81 ? -16.48 20.963 1.286 1 80 81 ALA B CA 1
ATOM 3115 C C . ALA B 1 81 ? -16.971 22.291 1.856 1 80 81 ALA B C 1
ATOM 3117 O O . ALA B 1 81 ? -16.227 23.274 1.885 1 80 81 ALA B O 1
ATOM 3118 N N . ALA B 1 82 ? -18.142 22.245 2.301 1 80.86 82 ALA B N 1
ATOM 3119 C CA . ALA B 1 82 ? -18.721 23.456 2.878 1 80.86 82 ALA B CA 1
ATOM 3120 C C . ALA B 1 82 ? -18.011 23.84 4.173 1 80.86 82 ALA B C 1
ATOM 3122 O O . ALA B 1 82 ? -17.68 25.009 4.384 1 80.86 82 ALA B O 1
ATOM 3123 N N . LEU B 1 83 ? -17.798 22.875 4.97 1 81.2 83 LEU B N 1
ATOM 3124 C CA . LEU B 1 83 ? -17.113 23.129 6.233 1 81.2 83 LEU B CA 1
ATOM 3125 C C . LEU B 1 83 ? -15.702 23.653 5.99 1 81.2 83 LEU B C 1
ATOM 3127 O O . LEU B 1 83 ? -15.254 24.58 6.669 1 81.2 83 LEU B O 1
ATOM 3131 N N . GLN B 1 84 ? -15.096 23.067 5.038 1 76.53 84 GLN B N 1
ATOM 3132 C CA . GLN B 1 84 ? -13.756 23.521 4.681 1 76.53 84 GLN B CA 1
ATOM 3133 C C . GLN B 1 84 ? -13.785 24.944 4.132 1 76.53 84 GLN B C 1
ATOM 3135 O O . GLN B 1 84 ? -12.872 25.732 4.387 1 76.53 84 GLN B O 1
ATOM 3140 N N . GLY B 1 85 ? -14.789 25.167 3.37 1 72.9 85 GLY B N 1
ATOM 3141 C CA . GLY B 1 85 ? -14.968 26.531 2.896 1 72.9 85 GLY B CA 1
ATOM 3142 C C . GLY B 1 85 ? -15.091 27.542 4.021 1 72.9 85 GLY B C 1
ATOM 3143 O O . GLY B 1 85 ? -14.467 28.604 3.979 1 72.9 85 GLY B O 1
ATOM 3144 N N . PHE B 1 86 ? -15.806 27.126 5.039 1 73.68 86 PHE B N 1
ATOM 3145 C CA . PHE B 1 86 ? -15.947 27.987 6.206 1 73.68 86 PHE B CA 1
ATOM 3146 C C . PHE B 1 86 ? -14.611 28.155 6.92 1 73.68 86 PHE B C 1
ATOM 3148 O O . PHE B 1 86 ? -14.238 29.267 7.298 1 73.68 86 PHE B O 1
ATOM 3155 N N . GLU B 1 87 ? -13.979 27.087 7.08 1 72.79 87 GLU B N 1
ATOM 3156 C CA . GLU B 1 87 ? -12.685 27.129 7.755 1 72.79 87 GLU B CA 1
ATOM 3157 C C . GLU B 1 87 ? -11.7 28.023 7.006 1 72.79 87 GLU B C 1
ATOM 3159 O O . GLU B 1 87 ? -10.963 28.795 7.622 1 72.79 87 GLU B O 1
ATOM 3164 N N . ARG B 1 88 ? -11.761 27.879 5.783 1 68.8 88 ARG B N 1
ATOM 3165 C CA . ARG B 1 88 ? -10.894 28.7 4.944 1 68.8 88 ARG B CA 1
ATOM 3166 C C . ARG B 1 88 ? -11.209 30.182 5.114 1 68.8 88 ARG B C 1
ATOM 3168 O O . ARG B 1 88 ? -10.299 31.006 5.228 1 68.8 88 ARG B O 1
ATOM 3175 N N . THR B 1 89 ? -12.422 30.464 5.107 1 65.6 89 THR B N 1
ATOM 3176 C CA . THR B 1 89 ? -12.854 31.847 5.276 1 65.6 89 THR B CA 1
ATOM 3177 C C . THR B 1 89 ? -12.398 32.396 6.624 1 65.6 89 THR B C 1
ATOM 3179 O O . THR B 1 89 ? -11.935 33.535 6.712 1 65.6 89 THR B O 1
ATOM 3182 N N . LEU B 1 90 ? -12.523 31.562 7.568 1 66.68 90 LEU B N 1
ATOM 3183 C CA . LEU B 1 90 ? -12.133 31.974 8.912 1 66.68 90 LEU B CA 1
ATOM 3184 C C . LEU B 1 90 ? -10.621 32.143 9.012 1 66.68 90 LEU B C 1
ATOM 3186 O O . LEU B 1 90 ? -10.134 32.968 9.788 1 66.68 90 LEU B O 1
ATOM 3190 N N . ARG B 1 91 ? -9.958 31.382 8.185 1 64.57 91 ARG B N 1
ATOM 3191 C CA . ARG B 1 91 ? -8.5 31.438 8.196 1 64.57 91 ARG B CA 1
ATOM 3192 C C . ARG B 1 91 ? -7.988 32.562 7.301 1 64.57 91 ARG B C 1
ATOM 3194 O O . ARG B 1 91 ? -6.9 33.095 7.526 1 64.57 91 ARG B O 1
ATOM 3201 N N . GLU B 1 92 ? -8.63 32.702 6.068 1 58.88 92 GLU B N 1
ATOM 3202 C CA . GLU B 1 92 ? -8.228 33.761 5.147 1 58.88 92 GLU B CA 1
ATOM 3203 C C . GLU B 1 92 ? -8 35.077 5.885 1 58.88 92 GLU B C 1
ATOM 3205 O O . GLU B 1 92 ? -7.128 35.863 5.508 1 58.88 92 GLU B O 1
ATOM 3210 N N . GLY B 1 93 ? -8.654 35.299 6.949 1 58.13 93 GLY B N 1
ATOM 3211 C CA . GLY B 1 93 ? -8.337 36.514 7.682 1 58.13 93 GLY B CA 1
ATOM 3212 C C . GLY B 1 93 ? -7.011 36.44 8.415 1 58.13 93 GLY B C 1
ATOM 3213 O O . GLY B 1 93 ? -6.469 37.465 8.833 1 58.13 93 GLY B O 1
ATOM 3214 N N . THR B 1 94 ? -6.525 35.209 8.599 1 62.72 94 THR B N 1
ATOM 3215 C CA . THR B 1 94 ? -5.27 35.097 9.335 1 62.72 94 THR B CA 1
ATOM 3216 C C . THR B 1 94 ? -4.13 34.699 8.402 1 62.72 94 THR B C 1
ATOM 3218 O O . THR B 1 94 ? -4.312 33.867 7.51 1 62.72 94 THR B O 1
ATOM 3221 N N . ARG B 1 95 ? -3.189 35.575 8.134 1 79.03 95 ARG B N 1
ATOM 3222 C CA . ARG B 1 95 ? -1.989 35.311 7.348 1 79.03 95 ARG B CA 1
ATOM 3223 C C . ARG B 1 95 ? -1.365 33.974 7.734 1 79.03 95 ARG B C 1
ATOM 3225 O O . ARG B 1 95 ? -1.204 33.678 8.92 1 79.03 95 ARG B O 1
ATOM 3232 N N . PHE B 1 96 ? -1.223 33.052 6.78 1 87.85 96 PHE B N 1
ATOM 3233 C CA . PHE B 1 96 ? -0.543 31.784 7.012 1 87.85 96 PHE B CA 1
ATOM 3234 C C . PHE B 1 96 ? 0.929 32.01 7.336 1 87.85 96 PHE B C 1
ATOM 3236 O O . PHE B 1 96 ? 1.669 32.571 6.525 1 87.85 96 PHE B O 1
ATOM 3243 N N . ASP B 1 97 ? 1.274 31.673 8.503 1 92.31 97 ASP B N 1
ATOM 3244 C CA . ASP B 1 97 ? 2.661 31.676 8.959 1 92.31 97 ASP B CA 1
ATOM 3245 C C . ASP B 1 97 ? 3.15 30.256 9.234 1 92.31 97 ASP B C 1
ATOM 3247 O O . ASP B 1 97 ? 2.792 29.656 10.25 1 92.31 97 ASP B O 1
ATOM 3251 N N . PRO B 1 98 ? 3.964 29.74 8.288 1 93.62 98 PRO B N 1
ATOM 3252 C CA . PRO B 1 98 ? 4.412 28.355 8.454 1 93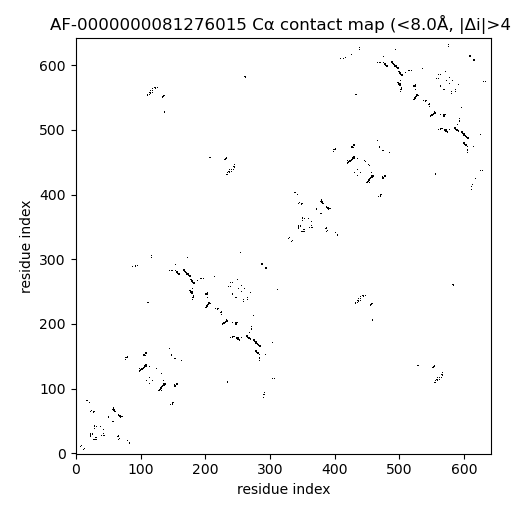.62 98 PRO B CA 1
ATOM 3253 C C . PRO B 1 98 ? 5.076 28.108 9.806 1 93.62 98 PRO B C 1
ATOM 3255 O O . PRO B 1 98 ? 4.916 27.032 10.389 1 93.62 98 PRO B O 1
ATOM 3258 N N . ALA B 1 99 ? 5.754 29.068 10.259 1 94.36 99 ALA B N 1
ATOM 3259 C CA . ALA B 1 99 ? 6.502 28.9 11.503 1 94.36 99 ALA B CA 1
ATOM 3260 C C . ALA B 1 99 ? 5.56 28.699 12.686 1 94.36 99 ALA B C 1
ATOM 3262 O O . ALA B 1 99 ? 5.93 28.075 13.684 1 94.36 99 ALA B O 1
ATOM 3263 N N . ALA B 1 100 ? 4.35 29.19 12.555 1 92.71 100 ALA B N 1
ATOM 3264 C CA . ALA B 1 100 ? 3.413 29.15 13.675 1 92.71 100 ALA B CA 1
ATOM 3265 C C . ALA B 1 100 ? 2.247 28.211 13.381 1 92.71 100 ALA B C 1
ATOM 3267 O O . ALA B 1 100 ? 1.452 27.901 14.272 1 92.71 100 ALA B O 1
ATOM 3268 N N . SER B 1 101 ? 2.182 27.704 12.19 1 92.91 101 SER B N 1
ATOM 3269 C CA . SER B 1 101 ? 1.022 26.927 11.766 1 92.91 101 SER B CA 1
ATOM 3270 C C . SER B 1 101 ? 1.035 25.533 12.386 1 92.91 101 SER B C 1
ATOM 3272 O O . SER B 1 101 ? 2.085 24.893 12.465 1 92.91 101 SER B O 1
ATOM 3274 N N . GLU B 1 102 ? -0.136 25.068 12.771 1 91.69 102 GLU B N 1
ATOM 3275 C CA . GLU B 1 102 ? -0.314 23.713 13.286 1 91.69 102 GLU B CA 1
ATOM 3276 C C . GLU B 1 102 ? -1.137 22.861 12.325 1 91.69 102 GLU B C 1
ATOM 3278 O O . GLU B 1 102 ? -1.774 21.889 12.738 1 91.69 102 GLU B O 1
ATOM 3283 N N . ARG B 1 103 ? -1.108 23.26 11.088 1 90.38 103 ARG B N 1
ATOM 3284 C CA . ARG B 1 103 ? -1.87 22.589 10.041 1 90.38 103 ARG B CA 1
ATOM 3285 C C . ARG B 1 103 ? -1.401 21.15 9.858 1 90.38 103 ARG B C 1
ATOM 3287 O O . ARG B 1 103 ? -0.208 20.862 9.973 1 90.38 103 ARG B O 1
ATOM 3294 N N . ARG B 1 104 ? -2.398 20.29 9.599 1 93.19 104 ARG B N 1
ATOM 3295 C CA . ARG B 1 104 ? -2.116 18.917 9.193 1 93.19 104 ARG B CA 1
ATOM 3296 C C . ARG B 1 104 ? -2.436 18.706 7.717 1 93.19 104 ARG B C 1
ATOM 3298 O O . ARG B 1 104 ? -3.556 18.971 7.275 1 93.19 104 ARG B O 1
ATOM 3305 N N . PHE B 1 105 ? -1.489 18.296 6.991 1 96.19 105 PHE B N 1
ATOM 3306 C CA . PHE B 1 105 ? -1.688 18.053 5.567 1 96.19 105 PHE B CA 1
ATOM 3307 C C . PHE B 1 105 ? -1.817 16.561 5.285 1 96.19 105 PHE B C 1
ATOM 3309 O O . PHE B 1 105 ? -1.095 15.749 5.867 1 96.19 105 PHE B O 1
ATOM 3316 N N . THR B 1 106 ? -2.732 16.196 4.408 1 96.73 106 THR B N 1
ATOM 3317 C CA . THR B 1 106 ? -2.891 14.833 3.913 1 96.73 106 THR B CA 1
ATOM 3318 C C . THR B 1 106 ? -2.571 14.759 2.422 1 96.73 106 THR B C 1
ATOM 3320 O O . THR B 1 106 ? -3.216 15.426 1.61 1 96.73 106 THR B O 1
ATOM 3323 N N . LEU B 1 107 ? -1.592 13.968 2.115 1 97.46 107 LEU B N 1
ATOM 3324 C CA . LEU B 1 107 ? -1.163 13.765 0.736 1 97.46 107 LEU B CA 1
ATOM 3325 C C . LEU B 1 107 ? -1.476 12.346 0.272 1 97.46 107 LEU B C 1
ATOM 3327 O O . LEU B 1 107 ? -1.178 11.378 0.976 1 97.46 107 LEU B O 1
ATOM 3331 N N . SER B 1 108 ? -2.101 12.269 -0.881 1 97.1 108 SER B N 1
ATOM 3332 C CA . SER B 1 108 ? -2.284 10.954 -1.485 1 97.1 108 SER B CA 1
ATOM 3333 C C . SER B 1 108 ? -1.151 10.627 -2.451 1 97.1 108 SER B C 1
ATOM 3335 O O . SER B 1 108 ? -0.864 11.403 -3.365 1 97.1 108 SER B O 1
ATOM 3337 N N . MET B 1 109 ? -0.494 9.504 -2.194 1 94.02 109 MET B N 1
ATOM 3338 C CA . MET B 1 109 ? 0.59 9.1 -3.085 1 94.02 109 MET B CA 1
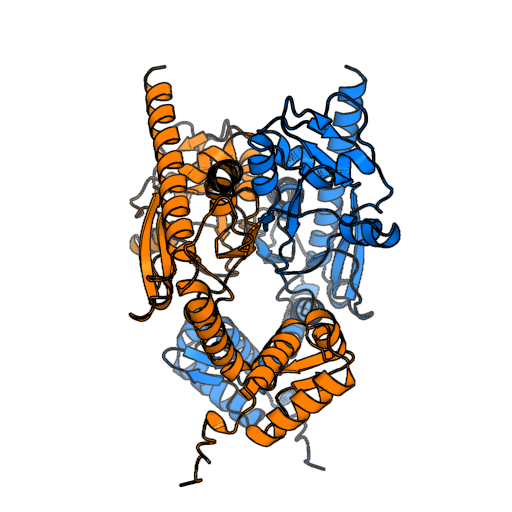ATOM 3339 C C . MET B 1 109 ? 0.837 7.597 -2.994 1 94.02 109 MET B C 1
ATOM 3341 O O . MET B 1 109 ? 0.322 6.933 -2.093 1 94.02 109 MET B O 1
ATOM 3345 N N . ARG B 1 110 ? 1.634 7.165 -3.923 1 88.65 110 ARG B N 1
ATOM 3346 C CA . ARG B 1 110 ? 2.009 5.756 -3.966 1 88.65 110 ARG B CA 1
ATOM 3347 C C . ARG B 1 110 ? 3.326 5.516 -3.236 1 88.65 110 ARG B C 1
ATOM 3349 O O . ARG B 1 110 ? 3.996 6.466 -2.826 1 88.65 110 ARG B O 1
ATOM 3356 N N . ASP B 1 111 ? 3.703 4.293 -3.105 1 84.3 111 ASP B N 1
ATOM 3357 C CA . ASP B 1 111 ? 4.828 3.872 -2.276 1 84.3 111 ASP B CA 1
ATOM 3358 C C . ASP B 1 111 ? 6.132 4.505 -2.757 1 84.3 111 ASP B C 1
ATOM 3360 O O . ASP B 1 111 ? 6.876 5.086 -1.965 1 84.3 111 ASP B O 1
ATOM 3364 N N . ALA B 1 112 ? 6.435 4.419 -4.035 1 84.43 112 ALA B N 1
ATOM 3365 C CA . ALA B 1 112 ? 7.693 4.931 -4.574 1 84.43 112 ALA B CA 1
ATOM 3366 C C . ALA B 1 112 ? 7.856 6.417 -4.269 1 84.43 112 ALA B C 1
ATOM 3368 O O . ALA B 1 112 ? 8.969 6.887 -4.018 1 84.43 112 ALA B O 1
ATOM 3369 N N . LEU B 1 113 ? 6.76 7.072 -4.165 1 89.99 113 LEU B N 1
ATOM 3370 C CA . LEU B 1 113 ? 6.812 8.513 -3.945 1 89.99 113 LEU B CA 1
ATOM 3371 C C . LEU B 1 113 ? 7.057 8.829 -2.474 1 89.99 113 LEU B C 1
ATOM 3373 O O . LEU B 1 113 ? 7.685 9.839 -2.148 1 89.99 113 LEU B O 1
ATOM 3377 N N . GLU B 1 114 ? 6.606 8.016 -1.587 1 92.01 114 GLU B N 1
ATOM 3378 C CA . GLU B 1 114 ? 6.913 8.261 -0.181 1 92.01 114 GLU B CA 1
ATOM 3379 C C . GLU B 1 114 ? 8.42 8.281 0.06 1 92.01 114 GLU B C 1
ATOM 3381 O O . GLU B 1 114 ? 8.938 9.192 0.709 1 92.01 114 GLU B O 1
ATOM 3386 N N . ALA B 1 115 ? 9.059 7.332 -0.563 1 88.01 115 ALA B N 1
ATOM 3387 C CA . ALA B 1 115 ? 10.493 7.18 -0.329 1 88.01 115 ALA B CA 1
ATOM 3388 C C . ALA B 1 115 ? 11.281 8.297 -1.008 1 88.01 115 ALA B C 1
ATOM 3390 O O . ALA B 1 115 ? 12.426 8.569 -0.641 1 88.01 115 ALA B O 1
ATOM 3391 N N . THR B 1 116 ? 10.689 8.927 -1.957 1 89.73 116 THR B N 1
ATOM 3392 C CA . THR B 1 116 ? 11.427 9.925 -2.724 1 89.73 116 THR B CA 1
ATOM 3393 C C . THR B 1 116 ? 11.059 11.335 -2.271 1 89.73 116 THR B C 1
ATOM 3395 O O . THR B 1 116 ? 11.928 12.202 -2.155 1 89.73 116 THR B O 1
ATOM 3398 N N . LEU B 1 117 ? 9.852 11.539 -1.942 1 94.25 117 LEU B N 1
ATOM 3399 C CA . LEU B 1 117 ? 9.339 12.883 -1.699 1 94.25 117 LEU B CA 1
ATOM 3400 C C . LEU B 1 117 ? 9.397 13.226 -0.214 1 94.25 117 LEU B C 1
ATOM 3402 O O . LEU B 1 117 ? 9.721 14.358 0.153 1 94.25 117 LEU B O 1
ATOM 3406 N N . LEU B 1 118 ? 9.128 12.321 0.66 1 95.88 118 LEU B N 1
ATOM 3407 C CA . LEU B 1 118 ? 8.913 12.639 2.068 1 95.88 118 LEU B CA 1
ATOM 3408 C C . LEU B 1 118 ? 10.207 13.114 2.722 1 95.88 118 LEU B C 1
ATOM 3410 O O . LEU B 1 118 ? 10.197 14.061 3.511 1 95.88 118 LEU B O 1
ATOM 3414 N N . PRO B 1 119 ? 11.323 12.467 2.37 1 94.27 119 PRO B N 1
ATOM 3415 C CA . PRO B 1 119 ? 12.537 12.887 3.073 1 94.27 119 PRO B CA 1
ATOM 3416 C C . PRO B 1 119 ? 12.86 14.365 2.861 1 94.27 119 PRO B C 1
ATOM 3418 O O . PRO B 1 119 ? 12.942 15.127 3.827 1 94.27 119 PRO B O 1
ATOM 3421 N N . PRO B 1 120 ? 12.946 14.816 1.656 1 94.6 120 PRO B N 1
ATOM 3422 C CA . PRO B 1 120 ? 13.227 16.244 1.497 1 94.6 120 PRO B CA 1
ATOM 3423 C C . PRO B 1 120 ? 12.076 17.129 1.971 1 94.6 120 PRO B C 1
ATOM 3425 O O . PRO B 1 120 ? 12.306 18.237 2.461 1 94.6 120 PRO B O 1
ATOM 3428 N N . LEU B 1 121 ? 10.884 16.7 1.84 1 96.73 121 LEU B N 1
ATOM 3429 C CA . LEU B 1 121 ? 9.734 17.478 2.288 1 96.73 121 LEU B CA 1
ATOM 3430 C C . LEU B 1 121 ? 9.75 17.647 3.804 1 96.73 121 LEU B C 1
ATOM 3432 O O . LEU B 1 121 ? 9.578 18.758 4.31 1 96.73 121 LEU B O 1
ATOM 3436 N N . MET B 1 122 ? 9.974 16.575 4.509 1 97 122 MET B N 1
ATOM 3437 C CA . MET B 1 122 ? 9.969 16.617 5.969 1 97 122 MET B CA 1
ATOM 3438 C C . MET B 1 122 ? 11.156 17.418 6.493 1 97 122 MET B C 1
ATOM 3440 O O . MET B 1 122 ? 11.054 18.081 7.527 1 97 122 MET B O 1
ATOM 3444 N N . ALA B 1 123 ? 12.262 17.342 5.782 1 94 123 ALA B N 1
ATOM 3445 C CA . ALA B 1 123 ? 13.406 18.169 6.157 1 94 123 ALA B CA 1
ATOM 3446 C C . ALA B 1 123 ? 13.068 19.654 6.05 1 94 123 ALA B C 1
ATOM 3448 O O . ALA B 1 123 ? 13.386 20.436 6.949 1 94 123 ALA B O 1
ATOM 3449 N N . ALA B 1 124 ? 12.439 20.02 4.981 1 94.69 124 ALA B N 1
ATOM 3450 C CA . ALA B 1 124 ? 12.045 21.411 4.778 1 94.69 124 ALA B CA 1
ATOM 3451 C C . ALA B 1 124 ? 11.029 21.852 5.828 1 94.69 124 ALA B C 1
ATOM 3453 O O . ALA B 1 124 ? 11.131 22.953 6.375 1 94.69 124 ALA B O 1
ATOM 3454 N N . ILE B 1 125 ? 10.094 21.024 6.106 1 95.76 125 ILE B N 1
ATOM 3455 C CA . ILE B 1 125 ? 9.046 21.344 7.068 1 95.76 125 ILE B CA 1
ATOM 3456 C C . ILE B 1 125 ? 9.654 21.499 8.461 1 95.76 125 ILE B C 1
ATOM 3458 O O . ILE B 1 125 ? 9.276 22.401 9.212 1 95.76 125 ILE B O 1
ATOM 3462 N N . ALA B 1 126 ? 10.57 20.63 8.784 1 93.62 126 ALA B N 1
ATOM 3463 C CA . ALA B 1 126 ? 11.233 20.711 10.083 1 93.62 126 ALA B CA 1
ATOM 3464 C C . ALA B 1 126 ? 11.907 22.067 10.271 1 93.62 126 ALA B C 1
ATOM 3466 O O . ALA B 1 126 ? 11.933 22.605 11.38 1 93.62 126 ALA B O 1
ATOM 3467 N N . ARG B 1 127 ? 12.373 22.646 9.238 1 94 127 ARG B N 1
ATOM 3468 C CA . ARG B 1 127 ? 13.098 23.912 9.284 1 94 127 ARG B CA 1
ATOM 3469 C C . ARG B 1 127 ? 12.135 25.095 9.279 1 94 127 ARG B C 1
ATOM 3471 O O . ARG B 1 127 ? 12.304 26.043 10.049 1 94 127 ARG B O 1
ATOM 3478 N N . GLU B 1 128 ? 11.092 24.99 8.51 1 95.86 128 GLU B N 1
ATOM 3479 C CA . GLU B 1 128 ? 10.289 26.171 8.206 1 95.86 128 GLU B CA 1
ATOM 3480 C C . GLU B 1 128 ? 8.969 26.153 8.972 1 95.86 128 GLU B C 1
ATOM 3482 O O . GLU B 1 128 ? 8.392 27.206 9.251 1 95.86 128 GLU B O 1
ATOM 3487 N N . ALA B 1 129 ? 8.478 24.979 9.237 1 96.18 129 ALA B N 1
ATOM 3488 C CA . ALA B 1 129 ? 7.14 24.813 9.799 1 96.18 129 ALA B CA 1
ATOM 3489 C C . ALA B 1 129 ? 7.109 23.674 10.813 1 96.18 129 ALA B C 1
ATOM 3491 O O . ALA B 1 129 ? 6.383 22.693 10.633 1 96.18 129 ALA B O 1
ATOM 3492 N N . PRO B 1 130 ? 7.758 23.879 11.861 1 94.41 130 PRO B N 1
ATOM 3493 C CA . PRO B 1 130 ? 8.058 22.78 12.782 1 94.41 130 PRO B CA 1
ATOM 3494 C C . PRO B 1 130 ? 6.811 22.236 13.477 1 94.41 130 PRO B C 1
ATOM 3496 O O . PRO B 1 130 ? 6.866 21.181 14.114 1 94.41 130 PRO B O 1
ATOM 3499 N N . ARG B 1 131 ? 5.671 22.866 13.326 1 95.2 131 ARG B N 1
ATOM 3500 C CA . ARG B 1 131 ? 4.471 22.394 14.01 1 95.2 131 ARG B CA 1
ATOM 3501 C C . ARG B 1 131 ? 3.494 21.759 13.026 1 95.2 131 ARG B C 1
ATOM 3503 O O . ARG B 1 131 ? 2.424 21.29 13.42 1 95.2 131 ARG B O 1
ATOM 3510 N N . ILE B 1 132 ? 3.818 21.706 11.777 1 95.91 132 ILE B N 1
ATOM 3511 C CA . ILE B 1 132 ? 2.974 21.112 10.746 1 95.91 132 ILE B CA 1
ATOM 3512 C C . ILE B 1 132 ? 3.164 19.597 10.734 1 95.91 132 ILE B C 1
ATOM 3514 O O . ILE B 1 132 ? 4.29 19.105 10.842 1 95.91 132 ILE B O 1
ATOM 3518 N N . ASP B 1 133 ? 2.041 18.909 10.634 1 96.75 133 ASP B N 1
ATOM 3519 C CA . ASP B 1 133 ? 2.051 17.454 10.515 1 96.75 133 ASP B CA 1
ATOM 3520 C C . ASP B 1 133 ? 1.681 17.016 9.099 1 96.75 133 ASP B C 1
ATOM 3522 O O . ASP B 1 133 ? 0.921 17.701 8.411 1 96.75 133 ASP B O 1
ATOM 3526 N N . VAL B 1 134 ? 2.196 15.873 8.71 1 97.78 134 VAL B N 1
ATOM 3527 C CA . VAL B 1 134 ? 1.925 15.342 7.378 1 97.78 134 VAL B CA 1
ATOM 3528 C C . VAL B 1 134 ? 1.433 13.9 7.487 1 97.78 134 VAL B C 1
ATOM 3530 O O . VAL B 1 134 ? 1.975 13.11 8.263 1 97.78 134 VAL B O 1
ATOM 3533 N N . THR B 1 135 ? 0.407 13.578 6.769 1 97.64 135 THR B N 1
ATOM 3534 C CA . THR B 1 135 ? -0.094 12.218 6.6 1 97.64 135 THR B CA 1
ATOM 3535 C C . THR B 1 135 ? -0.134 11.837 5.122 1 97.64 135 THR B C 1
ATOM 3537 O O . THR B 1 135 ? -0.554 12.635 4.281 1 97.64 135 THR B O 1
ATOM 3540 N N . THR B 1 136 ? 0.375 10.659 4.816 1 97.07 136 THR B N 1
ATOM 3541 C CA . THR B 1 136 ? 0.217 10.146 3.46 1 97.07 136 THR B CA 1
ATOM 3542 C C . THR B 1 136 ? -0.763 8.976 3.434 1 97.07 136 THR B C 1
ATOM 3544 O O . THR B 1 136 ? -0.786 8.159 4.357 1 97.07 136 THR B O 1
ATOM 3547 N N . VAL B 1 137 ? -1.545 8.932 2.354 1 94.79 137 VAL B N 1
ATOM 3548 C CA . VAL B 1 137 ? -2.544 7.88 2.199 1 94.79 137 VAL B CA 1
ATOM 3549 C C . VAL B 1 137 ? -2.513 7.344 0.769 1 94.79 137 VAL B C 1
ATOM 3551 O O . VAL B 1 137 ? -1.999 8.004 -0.137 1 94.79 137 VAL B O 1
ATOM 3554 N N . ARG B 1 138 ? -3.017 6.135 0.705 1 89.88 138 ARG B N 1
ATOM 3555 C CA . ARG B 1 138 ? -3.284 5.607 -0.629 1 89.88 138 ARG B CA 1
ATOM 3556 C C . ARG B 1 138 ? -4.704 5.94 -1.075 1 89.88 138 ARG B C 1
ATOM 3558 O O . ARG B 1 138 ? -5.672 5.395 -0.542 1 89.88 138 ARG B O 1
ATOM 3565 N N . GLY B 1 139 ? -4.831 6.715 -2.015 1 87 139 GLY B N 1
ATOM 3566 C CA . GLY B 1 139 ? -6.143 7.112 -2.5 1 87 139 GLY B CA 1
ATOM 3567 C C . GLY B 1 139 ? -6.649 6.241 -3.634 1 87 139 GLY B C 1
ATOM 3568 O O . GLY B 1 139 ? -5.859 5.602 -4.333 1 87 139 GLY B O 1
ATOM 3569 N N . ASP B 1 140 ? -7.925 6.188 -3.73 1 86.95 140 ASP B N 1
ATOM 3570 C CA . ASP B 1 140 ? -8.589 5.606 -4.893 1 86.95 140 ASP B CA 1
ATOM 3571 C C . ASP B 1 140 ? -8.726 6.631 -6.016 1 86.95 140 ASP B C 1
ATOM 3573 O O . ASP B 1 140 ? -9.375 7.665 -5.844 1 86.95 140 ASP B O 1
ATOM 3577 N N . ARG B 1 141 ? -8.224 6.33 -7.123 1 89.01 141 ARG B N 1
ATOM 3578 C CA . ARG B 1 141 ? -8.251 7.245 -8.259 1 89.01 141 ARG B CA 1
ATOM 3579 C C . ARG B 1 141 ? -9.681 7.644 -8.608 1 89.01 141 ARG B C 1
ATOM 3581 O O . ARG B 1 141 ? -9.931 8.775 -9.029 1 89.01 141 ARG B O 1
ATOM 3588 N N . ARG B 1 142 ? -10.58 6.764 -8.364 1 85.87 142 ARG B N 1
ATOM 3589 C CA . ARG B 1 142 ? -11.978 7.017 -8.698 1 85.87 142 ARG B CA 1
ATOM 3590 C C . ARG B 1 142 ? -12.595 8.029 -7.739 1 85.87 142 ARG B C 1
ATOM 3592 O O . ARG B 1 142 ? -13.619 8.642 -8.05 1 85.87 142 ARG B O 1
ATOM 3599 N N . GLN B 1 143 ? -11.986 8.154 -6.6 1 89.28 143 GLN B N 1
ATOM 3600 C CA . GLN B 1 143 ? -12.533 9.042 -5.579 1 89.28 143 GLN B CA 1
ATOM 3601 C C . GLN B 1 143 ? -11.682 10.3 -5.431 1 89.28 143 GLN B C 1
ATOM 3603 O O . GLN B 1 143 ? -11.908 11.105 -4.525 1 89.28 143 GLN B O 1
ATOM 3608 N N . LEU B 1 144 ? -10.769 10.482 -6.274 1 93.3 144 LEU B N 1
ATOM 3609 C CA . LEU B 1 144 ? -9.788 11.551 -6.122 1 93.3 144 LEU B CA 1
ATOM 3610 C C . LEU B 1 144 ? -10.472 12.911 -6.049 1 93.3 144 LEU B C 1
ATOM 3612 O O . LEU B 1 144 ? -10.211 13.694 -5.132 1 93.3 144 LEU B O 1
ATOM 3616 N N . GLU B 1 145 ? -11.388 13.152 -6.937 1 92.37 145 GLU B N 1
ATOM 3617 C CA . GLU B 1 145 ? -12.047 14.454 -6.998 1 92.37 145 GLU B CA 1
ATOM 3618 C C . GLU B 1 145 ? -12.888 14.706 -5.751 1 92.37 145 GLU B C 1
ATOM 3620 O O . GLU B 1 145 ? -12.831 15.79 -5.165 1 92.37 145 GLU B O 1
ATOM 3625 N N . ALA B 1 146 ? -13.602 13.721 -5.4 1 88.08 146 ALA B N 1
ATOM 3626 C CA . ALA B 1 146 ? -14.459 13.844 -4.224 1 88.08 146 ALA B CA 1
ATOM 3627 C C . ALA B 1 146 ? -13.632 14.086 -2.965 1 88.08 146 ALA B C 1
ATOM 3629 O O . ALA B 1 146 ? -14.012 14.888 -2.109 1 88.08 146 ALA B O 1
ATOM 3630 N N . GLU B 1 147 ? -12.51 13.43 -2.847 1 92.34 147 GLU B N 1
ATOM 3631 C CA . GLU B 1 147 ? -11.66 13.56 -1.668 1 92.34 147 GLU B CA 1
ATOM 3632 C C . GLU B 1 147 ? -10.975 14.924 -1.629 1 92.34 147 GLU B C 1
ATOM 3634 O O . GLU B 1 147 ? -10.842 15.528 -0.563 1 92.34 147 GLU B O 1
ATOM 3639 N N . LEU B 1 148 ? -10.58 15.397 -2.773 1 93.25 148 LEU B N 1
ATOM 3640 C CA . LEU B 1 148 ? -9.975 16.722 -2.855 1 93.25 148 LEU B CA 1
ATOM 3641 C C . LEU B 1 148 ? -10.998 17.807 -2.538 1 93.25 148 LEU B C 1
ATOM 3643 O O . LEU B 1 148 ? -10.691 18.769 -1.832 1 93.25 148 LEU B O 1
ATOM 3647 N N . LEU B 1 149 ? -12.174 17.603 -3.038 1 87.91 149 LEU B N 1
ATOM 3648 C CA . LEU B 1 149 ? -13.25 18.548 -2.764 1 87.91 149 LEU B CA 1
ATOM 3649 C C . LEU B 1 149 ? -13.582 18.578 -1.275 1 87.91 149 LEU B C 1
ATOM 3651 O O . LEU B 1 149 ? -13.723 19.652 -0.688 1 87.91 149 LEU B O 1
ATOM 3655 N N . ALA B 1 150 ? -13.626 17.364 -0.714 1 83.75 150 ALA B N 1
ATOM 3656 C CA . ALA B 1 150 ? -14.01 17.215 0.687 1 83.75 150 ALA B CA 1
ATOM 3657 C C . ALA B 1 150 ? -12.882 17.656 1.615 1 83.75 150 ALA B C 1
ATOM 3659 O O . ALA B 1 150 ? -13.096 17.853 2.813 1 83.75 150 ALA B O 1
ATOM 3660 N N . GLY B 1 151 ? -11.686 17.714 1.1 1 85.95 151 GLY B N 1
ATOM 3661 C CA . GLY B 1 151 ? -10.544 18.115 1.906 1 85.95 151 GLY B CA 1
ATOM 3662 C C . GLY B 1 151 ? -9.969 16.98 2.734 1 85.95 151 GLY B C 1
ATOM 3663 O O . GLY B 1 151 ? -9.15 17.208 3.626 1 85.95 151 GLY B O 1
ATOM 3664 N N . THR B 1 152 ? -10.465 15.776 2.469 1 89.92 152 THR B N 1
ATOM 3665 C CA . THR B 1 152 ? -9.874 14.629 3.148 1 89.92 152 THR B CA 1
ATOM 3666 C C . THR B 1 152 ? -8.465 14.359 2.625 1 89.92 152 THR B C 1
ATOM 3668 O O . THR B 1 152 ? -7.669 13.691 3.289 1 89.92 152 THR B O 1
ATOM 3671 N N . ILE B 1 153 ? -8.21 14.852 1.437 1 94.53 153 ILE B N 1
ATOM 3672 C CA . ILE B 1 153 ? -6.867 14.955 0.877 1 94.53 153 ILE B CA 1
ATOM 3673 C C . ILE B 1 153 ? -6.607 16.389 0.42 1 94.53 153 ILE B C 1
ATOM 3675 O O . ILE B 1 153 ? -7.473 17.019 -0.19 1 94.53 153 ILE B O 1
ATOM 3679 N N . ASP B 1 154 ? -5.449 16.905 0.774 1 94.62 154 ASP B N 1
ATOM 3680 C CA . ASP B 1 154 ? -5.104 18.27 0.39 1 94.62 154 ASP B CA 1
ATOM 3681 C C . ASP B 1 154 ? -4.502 18.311 -1.012 1 94.62 154 ASP B C 1
ATOM 3683 O O . ASP B 1 154 ? -4.658 19.299 -1.732 1 94.62 154 ASP B O 1
ATOM 3687 N N . ALA B 1 155 ? -3.746 17.289 -1.327 1 97.16 155 ALA B N 1
ATOM 3688 C CA . ALA B 1 155 ? -3.121 17.124 -2.637 1 97.16 155 ALA B CA 1
ATOM 3689 C C . ALA B 1 155 ? -2.827 15.655 -2.924 1 97.16 155 ALA B C 1
ATOM 3691 O O . ALA B 1 155 ? -2.811 14.828 -2.008 1 97.16 155 ALA B O 1
ATOM 3692 N N . ALA B 1 156 ? -2.666 15.375 -4.199 1 97.65 156 ALA B N 1
ATOM 3693 C CA . ALA B 1 156 ? -2.384 14.001 -4.606 1 97.65 156 ALA B CA 1
ATOM 3694 C C . ALA B 1 156 ? -1.317 13.959 -5.696 1 97.65 156 ALA B C 1
ATOM 3696 O O . ALA B 1 156 ? -1.176 14.907 -6.472 1 97.65 156 ALA B O 1
ATOM 3697 N N . VAL B 1 157 ? -0.596 12.93 -5.713 1 96.61 157 VAL B N 1
ATOM 3698 C CA . VAL B 1 157 ? 0.358 12.668 -6.785 1 96.61 157 VAL B CA 1
ATOM 3699 C C . VAL B 1 157 ? -0.005 11.365 -7.493 1 96.61 157 VAL B C 1
ATOM 3701 O O . VAL B 1 157 ? -0.088 10.31 -6.861 1 96.61 157 VAL B O 1
ATOM 3704 N N . ASP B 1 158 ? -0.204 11.49 -8.784 1 94.73 158 ASP B N 1
ATOM 3705 C CA . ASP B 1 158 ? -0.57 10.318 -9.573 1 94.73 158 ASP B CA 1
ATOM 3706 C C . ASP B 1 158 ? -0.251 10.528 -11.051 1 94.73 158 ASP B C 1
ATOM 3708 O O . ASP B 1 158 ? 0.271 11.577 -11.435 1 94.73 158 ASP B O 1
ATOM 3712 N N . ILE B 1 159 ? -0.5 9.519 -11.828 1 93 159 ILE B N 1
ATOM 3713 C CA . ILE B 1 159 ? -0.395 9.638 -13.278 1 93 159 ILE B CA 1
ATOM 3714 C C . ILE B 1 159 ? -1.476 10.583 -13.797 1 93 159 ILE B C 1
ATOM 3716 O O . ILE B 1 159 ? -2.308 11.069 -13.027 1 93 159 ILE B O 1
ATOM 3720 N N . LEU B 1 160 ? -1.402 10.835 -15.062 1 93.93 160 LEU B N 1
ATOM 3721 C CA . LEU B 1 160 ? -2.423 11.71 -15.627 1 93.93 160 LEU B CA 1
ATOM 3722 C C . LEU B 1 160 ? -3.794 11.043 -15.585 1 93.93 160 LEU B C 1
ATOM 3724 O O . LEU B 1 160 ? -3.966 9.935 -16.099 1 93.93 160 LEU B O 1
ATOM 3728 N N . LEU B 1 161 ? -4.713 11.671 -14.979 1 93.9 161 LEU B N 1
ATOM 3729 C CA . LEU B 1 161 ? -6.074 11.173 -14.808 1 93.9 161 LEU B CA 1
ATOM 3730 C C . LEU B 1 161 ? -7.081 12.104 -15.473 1 93.9 161 LEU B C 1
ATOM 3732 O O . LEU B 1 161 ? -6.851 13.312 -15.564 1 93.9 161 LEU B O 1
ATOM 3736 N N . PRO B 1 162 ? -8.108 11.481 -15.92 1 93.45 162 PRO B N 1
ATOM 3737 C CA . PRO B 1 162 ? -9.202 12.342 -16.375 1 93.45 162 PRO B CA 1
ATOM 3738 C C . PRO B 1 162 ? -9.97 12.98 -15.22 1 93.45 162 PRO B C 1
ATOM 3740 O O . PRO B 1 162 ? -10.662 12.283 -14.474 1 93.45 162 PRO B O 1
ATOM 3743 N N . VAL B 1 163 ? -9.809 14.25 -15.056 1 93.84 163 VAL B N 1
ATOM 3744 C CA . VAL B 1 163 ? -10.442 14.952 -13.945 1 93.84 163 VAL B CA 1
ATOM 3745 C C . VAL B 1 163 ? -11.194 16.174 -14.467 1 93.84 163 VAL B C 1
ATOM 3747 O O . VAL B 1 163 ? -10.95 16.629 -15.587 1 93.84 163 VAL B O 1
ATOM 3750 N N . SER B 1 164 ? -12.125 16.673 -13.724 1 94.55 164 SER B N 1
ATOM 3751 C CA . SER B 1 164 ? -12.893 17.862 -14.081 1 94.55 164 SER B CA 1
ATOM 3752 C C . SER B 1 164 ? -12.035 19.12 -13.994 1 94.55 164 SER B C 1
ATOM 3754 O O . SER B 1 164 ? -10.96 19.104 -13.392 1 94.55 164 SER B O 1
ATOM 3756 N N . PRO B 1 165 ? -12.485 20.18 -14.523 1 94.28 165 PRO B N 1
ATOM 3757 C CA . PRO B 1 165 ? -11.746 21.444 -14.474 1 94.28 165 PRO B CA 1
ATOM 3758 C C . PRO B 1 165 ? -11.584 21.978 -13.053 1 94.28 165 PRO B C 1
ATOM 3760 O O . PRO B 1 165 ? -10.772 22.875 -12.815 1 94.28 165 PRO B O 1
ATOM 3763 N N . ALA B 1 166 ? -12.391 21.485 -12.213 1 93.55 166 ALA B N 1
ATOM 3764 C CA . ALA B 1 166 ? -12.297 21.912 -10.82 1 93.55 166 ALA B CA 1
ATOM 3765 C C . ALA B 1 166 ? -11.016 21.394 -10.172 1 93.55 166 ALA B C 1
ATOM 3767 O O . ALA B 1 166 ? -10.597 21.893 -9.124 1 93.55 166 ALA B O 1
ATOM 3768 N N . ILE B 1 167 ? -10.524 20.326 -10.786 1 96.53 167 ILE B N 1
ATOM 3769 C CA . ILE B 1 167 ? -9.273 19.758 -10.297 1 96.53 167 ILE B CA 1
ATOM 3770 C C . ILE B 1 167 ? -8.106 20.284 -11.13 1 96.53 167 ILE B C 1
ATOM 3772 O O . ILE B 1 167 ? -8.101 20.149 -12.356 1 96.53 167 ILE B O 1
ATOM 3776 N N . ARG B 1 168 ? -7.206 20.871 -10.459 1 97.08 168 ARG B N 1
ATOM 3777 C CA . ARG B 1 168 ? -5.986 21.355 -11.098 1 97.08 168 ARG B CA 1
ATOM 3778 C C . ARG B 1 168 ? -4.862 20.332 -10.979 1 97.08 168 ARG B C 1
ATOM 3780 O O . ARG B 1 168 ? -4.879 19.484 -10.084 1 97.08 168 ARG B O 1
ATOM 3787 N N . HIS B 1 169 ? -4.003 20.374 -11.882 1 96.76 169 HIS B N 1
ATOM 3788 C CA . HIS B 1 169 ? -2.832 19.509 -11.793 1 96.76 169 HIS B CA 1
ATOM 3789 C C . HIS B 1 169 ? -1.61 20.17 -12.422 1 96.76 169 HIS B C 1
ATOM 3791 O O . HIS B 1 169 ? -1.745 21.06 -13.264 1 96.76 169 HIS B O 1
ATOM 3797 N N . ALA B 1 170 ? -0.436 19.842 -12.017 1 96.58 170 ALA B N 1
ATOM 3798 C CA . ALA B 1 170 ? 0.851 20.293 -12.539 1 96.58 170 ALA B CA 1
ATOM 3799 C C . ALA B 1 170 ? 1.828 19.128 -12.671 1 96.58 170 ALA B C 1
ATOM 3801 O O . ALA B 1 170 ? 1.812 18.201 -11.858 1 96.58 170 ALA B O 1
ATOM 3802 N N . PRO B 1 171 ? 2.637 19.174 -13.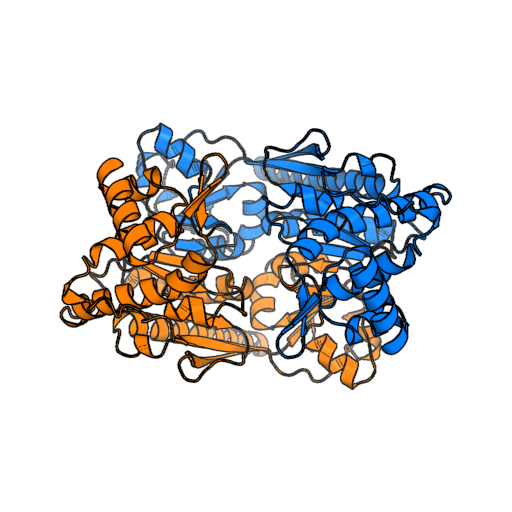75 1 96.37 171 PRO B N 1
ATOM 3803 C CA . PRO B 1 171 ? 3.658 18.129 -13.853 1 96.37 171 PRO B CA 1
ATOM 3804 C C . PRO B 1 171 ? 4.611 18.115 -12.66 1 96.37 171 PRO B C 1
ATOM 3806 O O . PRO B 1 171 ? 5.038 19.175 -12.194 1 96.37 171 PRO B O 1
ATOM 3809 N N . LEU B 1 172 ? 4.882 16.981 -12.198 1 95.13 172 LEU B N 1
ATOM 3810 C CA . LEU B 1 172 ? 5.748 16.835 -11.033 1 95.13 172 LEU B CA 1
ATOM 3811 C C . LEU B 1 172 ? 7.052 16.139 -11.409 1 95.13 172 LEU B C 1
ATOM 3813 O O . LEU B 1 172 ? 8.129 16.555 -10.977 1 95.13 172 LEU B O 1
ATOM 3817 N N . LEU B 1 173 ? 6.882 15.054 -12.179 1 91.83 173 LEU B N 1
ATOM 3818 C CA . LEU B 1 173 ? 8.042 14.211 -12.449 1 91.83 173 LEU B CA 1
ATOM 3819 C C . LEU B 1 173 ? 7.877 13.465 -13.768 1 91.83 173 LEU B C 1
ATOM 3821 O O . LEU B 1 173 ? 6.762 13.088 -14.138 1 91.83 173 LEU B O 1
ATOM 3825 N N . SER B 1 174 ? 8.875 13.3 -14.528 1 93.11 174 SER B N 1
ATOM 3826 C CA . SER B 1 174 ? 9.03 12.412 -15.675 1 93.11 174 SER B CA 1
ATOM 3827 C C . SER B 1 174 ? 10.193 11.447 -15.474 1 93.11 174 SER B C 1
ATOM 3829 O O . SER B 1 174 ? 11.346 11.87 -15.367 1 93.11 174 SER B O 1
ATOM 3831 N N . ASP B 1 175 ? 9.87 10.211 -15.427 1 92.34 175 ASP B N 1
ATOM 3832 C CA . ASP B 1 175 ? 10.844 9.228 -14.964 1 92.34 175 ASP B CA 1
ATOM 3833 C C . ASP B 1 175 ? 10.985 8.082 -15.964 1 92.34 175 ASP B C 1
ATOM 3835 O O . ASP B 1 175 ? 10.105 7.224 -16.061 1 92.34 175 ASP B O 1
ATOM 3839 N N . PRO B 1 176 ? 12.13 8.001 -16.641 1 94.84 176 PRO B N 1
ATOM 3840 C CA . PRO B 1 176 ? 12.327 6.897 -17.583 1 94.84 176 PRO B CA 1
ATOM 3841 C C . PRO B 1 176 ? 12.32 5.531 -16.901 1 94.84 176 PRO B C 1
ATOM 3843 O O . PRO B 1 176 ? 12.584 5.435 -15.7 1 94.84 176 PRO B O 1
ATOM 3846 N N . MET B 1 177 ? 12.034 4.514 -17.768 1 96.08 177 MET B N 1
ATOM 3847 C CA . MET B 1 177 ? 11.98 3.149 -17.252 1 96.08 177 MET B CA 1
ATOM 3848 C C . MET B 1 177 ? 13.308 2.432 -17.471 1 96.08 177 MET B C 1
ATOM 3850 O O . MET B 1 177 ? 13.979 2.654 -18.479 1 96.08 177 MET B O 1
ATOM 3854 N N . VAL B 1 178 ? 13.658 1.534 -16.569 1 97.25 178 VAL B N 1
ATOM 3855 C CA . VAL B 1 178 ? 14.853 0.702 -16.659 1 97.25 178 VAL B CA 1
ATOM 3856 C C . VAL B 1 178 ? 14.521 -0.727 -16.232 1 97.25 178 VAL B C 1
ATOM 3858 O O . VAL B 1 178 ? 13.436 -0.988 -15.709 1 97.25 178 VAL B O 1
ATOM 3861 N N . VAL B 1 179 ? 15.422 -1.599 -16.515 1 98.51 179 VAL B N 1
ATOM 3862 C CA . VAL B 1 179 ? 15.282 -3.002 -16.139 1 98.51 179 VAL B CA 1
ATOM 3863 C C . VAL B 1 179 ? 16.355 -3.374 -15.118 1 98.51 179 VAL B C 1
ATOM 3865 O O . VAL B 1 179 ? 17.517 -2.985 -15.26 1 98.51 179 VAL B O 1
ATOM 3868 N N . LEU B 1 180 ? 15.963 -4.099 -14.091 1 98.41 180 LEU B N 1
ATOM 3869 C CA . LEU B 1 180 ? 16.935 -4.61 -13.13 1 98.41 180 LEU B CA 1
ATOM 3870 C C . LEU B 1 180 ? 17.101 -6.119 -13.275 1 98.41 180 LEU B C 1
ATOM 3872 O O . LEU B 1 180 ? 16.124 -6.837 -13.494 1 98.41 180 LEU B O 1
ATOM 3876 N N . ALA B 1 181 ? 18.276 -6.535 -13.114 1 98.62 181 ALA B N 1
ATOM 3877 C CA . ALA B 1 181 ? 18.665 -7.941 -13.025 1 98.62 181 ALA B CA 1
ATOM 3878 C C . ALA B 1 181 ? 19.685 -8.158 -11.912 1 98.62 181 ALA B C 1
ATOM 3880 O O . ALA B 1 181 ? 20.473 -7.263 -11.599 1 98.62 181 ALA B O 1
ATOM 3881 N N . ARG B 1 182 ? 19.645 -9.363 -11.317 1 97.64 182 ARG B N 1
ATOM 3882 C CA . ARG B 1 182 ? 20.596 -9.64 -10.246 1 97.64 182 ARG B CA 1
ATOM 3883 C C . ARG B 1 182 ? 22.032 -9.522 -10.745 1 97.64 182 ARG B C 1
ATOM 3885 O O . ARG B 1 182 ? 22.291 -9.65 -11.943 1 97.64 182 ARG B O 1
ATOM 3892 N N . PRO B 1 183 ? 23.001 -9.306 -9.803 1 95.95 183 PRO B N 1
ATOM 3893 C CA . PRO B 1 183 ? 24.407 -9.397 -10.204 1 95.95 183 PRO B CA 1
ATOM 3894 C C . PRO B 1 183 ? 24.768 -10.764 -10.781 1 95.95 183 PRO B C 1
ATOM 3896 O O . PRO B 1 183 ? 24.333 -11.793 -10.259 1 95.95 183 PRO B O 1
ATOM 3899 N N . GLY B 1 184 ? 25.456 -10.761 -11.927 1 96.43 184 GLY B N 1
ATOM 3900 C CA . GLY B 1 184 ? 25.897 -12.011 -12.526 1 96.43 184 GLY B CA 1
ATOM 3901 C C . GLY B 1 184 ? 24.847 -12.649 -13.415 1 96.43 184 GLY B C 1
ATOM 3902 O O . GLY B 1 184 ? 25.074 -13.721 -13.98 1 96.43 184 GLY B O 1
ATOM 3903 N N . HIS B 1 185 ? 23.74 -12.05 -13.506 1 97.33 185 HIS B N 1
ATOM 3904 C CA . HIS B 1 185 ? 22.688 -12.568 -14.373 1 97.33 185 HIS B CA 1
ATOM 3905 C C . HIS B 1 185 ? 23.171 -12.685 -15.815 1 97.33 185 HIS B C 1
ATOM 3907 O O . HIS B 1 185 ? 23.808 -11.767 -16.337 1 97.33 185 HIS B O 1
ATOM 3913 N N . PRO B 1 186 ? 22.807 -13.7 -16.503 1 96.89 186 PRO B N 1
ATOM 3914 C CA . PRO B 1 186 ? 23.247 -13.893 -17.887 1 96.89 186 PRO B CA 1
ATOM 3915 C C . PRO B 1 186 ? 22.813 -12.756 -18.808 1 96.89 186 PRO B C 1
ATOM 3917 O O . PRO B 1 186 ? 23.498 -12.456 -19.79 1 96.89 186 PRO B O 1
ATOM 3920 N N . VAL B 1 187 ? 21.8 -12.138 -18.458 1 96.99 187 VAL B N 1
ATOM 3921 C CA . VAL B 1 187 ? 21.246 -11.09 -19.308 1 96.99 187 VAL B CA 1
ATOM 3922 C C . VAL B 1 187 ? 22.203 -9.901 -19.353 1 96.99 187 VAL B C 1
ATOM 3924 O O . VAL B 1 187 ? 22.126 -9.069 -20.26 1 96.99 187 VAL B O 1
ATOM 3927 N N . THR B 1 188 ? 23.069 -9.844 -18.37 1 95.6 188 THR B N 1
ATOM 3928 C CA . THR B 1 188 ? 23.967 -8.7 -18.256 1 95.6 188 THR B CA 1
ATOM 3929 C C . THR B 1 188 ? 25.204 -8.894 -19.129 1 95.6 188 THR B C 1
ATOM 3931 O O . THR B 1 188 ? 26.02 -7.981 -19.27 1 95.6 188 THR B O 1
ATOM 3934 N N . GLN B 1 189 ? 25.363 -10.059 -19.691 1 94.63 189 GLN B N 1
ATOM 3935 C CA . GLN B 1 189 ? 26.533 -10.39 -20.498 1 94.63 189 GLN B CA 1
ATOM 3936 C C . GLN B 1 189 ? 26.395 -9.844 -21.916 1 94.63 189 GLN B C 1
ATOM 3938 O O . GLN B 1 189 ? 27.186 -10.186 -22.798 1 94.63 189 GLN B O 1
ATOM 3943 N N . GLY B 1 190 ? 25.616 -8.946 -22.212 1 92.56 190 GLY B N 1
ATOM 3944 C CA . GLY B 1 190 ? 25.371 -8.311 -23.497 1 92.56 190 GLY B CA 1
ATOM 3945 C C . GLY B 1 190 ? 24.216 -7.328 -23.466 1 92.56 190 GLY B C 1
ATOM 3946 O O . GLY B 1 190 ? 23.576 -7.147 -22.428 1 92.56 190 GLY B O 1
ATOM 3947 N N . PRO B 1 191 ? 24.048 -6.761 -24.62 1 95.5 191 PRO B N 1
ATOM 3948 C CA . PRO B 1 191 ? 22.933 -5.812 -24.662 1 95.5 191 PRO B CA 1
ATOM 3949 C C . PRO B 1 191 ? 21.577 -6.485 -24.468 1 95.5 191 PRO B C 1
ATOM 3951 O O . PRO B 1 191 ? 21.364 -7.603 -24.944 1 95.5 191 PRO B O 1
ATOM 3954 N N . LEU B 1 192 ? 20.743 -5.875 -23.783 1 97.66 192 LEU B N 1
ATOM 3955 C CA . LEU B 1 192 ? 19.384 -6.374 -23.605 1 97.66 192 LEU B CA 1
ATOM 3956 C C . LEU B 1 192 ? 18.523 -6.054 -24.823 1 97.66 192 LEU B C 1
ATOM 3958 O O . LEU B 1 192 ? 18.103 -4.91 -25.008 1 97.66 192 LEU B O 1
ATOM 3962 N N . THR B 1 193 ? 18.277 -6.981 -25.653 1 97.92 193 THR B N 1
ATOM 3963 C CA . THR B 1 193 ? 17.364 -6.843 -26.782 1 97.92 193 THR B CA 1
ATOM 3964 C C . THR B 1 193 ? 15.941 -7.216 -26.376 1 97.92 193 THR B C 1
ATOM 3966 O O . THR B 1 193 ? 15.723 -7.774 -25.298 1 97.92 193 THR B O 1
ATOM 3969 N N . LEU B 1 194 ? 15.026 -6.897 -27.291 1 98.18 194 LEU B N 1
ATOM 3970 C CA . LEU B 1 194 ? 13.635 -7.248 -27.028 1 98.18 194 LEU B CA 1
ATOM 3971 C C . LEU B 1 194 ? 13.473 -8.758 -26.888 1 98.18 194 LEU B C 1
ATOM 3973 O O . LEU B 1 194 ? 12.766 -9.231 -25.995 1 98.18 194 LEU B O 1
ATOM 3977 N N . GLU B 1 195 ? 14.113 -9.493 -27.701 1 97.64 195 GLU B N 1
ATOM 3978 C CA . GLU B 1 195 ? 14.036 -10.951 -27.688 1 97.64 195 GLU B CA 1
ATOM 3979 C C . GLU B 1 195 ? 14.571 -11.52 -26.377 1 97.64 195 GLU B C 1
ATOM 3981 O O . GLU B 1 195 ? 13.961 -12.414 -25.787 1 97.64 195 GLU B O 1
ATOM 3986 N N . ARG B 1 196 ? 15.73 -10.958 -25.945 1 97.77 196 ARG B N 1
ATOM 3987 C CA . ARG B 1 196 ? 16.321 -11.42 -24.693 1 97.77 196 ARG B CA 1
ATOM 3988 C C . ARG B 1 196 ? 15.448 -11.037 -23.502 1 97.77 196 ARG B C 1
ATOM 3990 O O . ARG B 1 196 ? 15.291 -11.82 -22.563 1 97.77 196 ARG B O 1
ATOM 3997 N N . TYR B 1 197 ? 14.861 -9.867 -23.553 1 98.4 197 TYR B N 1
ATOM 3998 C CA . TYR B 1 197 ? 13.942 -9.393 -22.525 1 98.4 197 TYR B CA 1
ATOM 3999 C C . TYR B 1 197 ? 12.754 -10.335 -22.378 1 98.4 197 TYR B C 1
ATOM 4001 O O . TYR B 1 197 ? 12.355 -10.672 -21.261 1 98.4 197 TYR B O 1
ATOM 4009 N N . LEU B 1 198 ? 12.245 -10.801 -23.518 1 98.33 198 LEU B N 1
ATOM 4010 C CA . LEU B 1 198 ? 11.036 -11.617 -23.535 1 98.33 198 LEU B CA 1
ATOM 4011 C C . LEU B 1 198 ? 11.358 -13.074 -23.224 1 98.33 198 LEU B C 1
ATOM 4013 O O . LEU B 1 198 ? 10.459 -13.864 -22.927 1 98.33 198 LEU B O 1
ATOM 4017 N N . ALA B 1 199 ? 12.643 -13.423 -23.296 1 97.83 199 ALA B N 1
ATOM 4018 C CA . ALA B 1 199 ? 13.068 -14.793 -23.017 1 97.83 199 ALA B CA 1
ATOM 4019 C C . ALA B 1 199 ? 13.079 -15.069 -21.517 1 97.83 199 ALA B C 1
ATOM 4021 O O . ALA B 1 199 ? 13.084 -16.227 -21.092 1 97.83 199 ALA B O 1
ATOM 4022 N N . TYR B 1 200 ? 13.068 -14.008 -20.731 1 97.56 200 TYR B N 1
ATOM 4023 C CA . TYR B 1 200 ? 13.084 -14.152 -19.279 1 97.56 200 TYR B CA 1
ATOM 4024 C C . TYR B 1 200 ? 11.711 -13.86 -18.686 1 97.56 200 TYR B C 1
ATOM 4026 O O . TYR B 1 200 ? 10.824 -13.355 -19.379 1 97.56 200 TYR B O 1
ATOM 4034 N N . GLU B 1 201 ? 11.569 -14.242 -17.419 1 97.91 201 GLU B N 1
ATOM 4035 C CA . GLU B 1 201 ? 10.338 -14.01 -16.67 1 97.91 201 GLU B CA 1
ATOM 4036 C C . GLU B 1 201 ? 10.456 -12.774 -15.783 1 97.91 201 GLU B C 1
ATOM 4038 O O . GLU B 1 201 ? 11.563 -12.318 -15.49 1 97.91 201 GLU B O 1
ATOM 4043 N N . HIS B 1 202 ? 9.259 -12.264 -15.364 1 98.42 202 HIS B N 1
ATOM 4044 C CA . HIS B 1 202 ? 9.296 -10.9 -14.848 1 98.42 202 HIS B CA 1
ATOM 4045 C C . HIS B 1 202 ? 8.526 -10.786 -13.537 1 98.42 202 HIS B C 1
ATOM 4047 O O . HIS B 1 202 ? 7.595 -11.556 -13.29 1 98.42 202 HIS B O 1
ATOM 4053 N N . VAL B 1 203 ? 8.958 -9.804 -12.771 1 98.38 203 VAL B N 1
ATOM 4054 C CA . VAL B 1 203 ? 8.164 -9.25 -11.68 1 98.38 203 VAL B CA 1
ATOM 4055 C C . VAL B 1 203 ? 7.4 -8.021 -12.167 1 98.38 203 VAL B C 1
ATOM 4057 O O . VAL B 1 203 ? 7.964 -7.164 -12.853 1 98.38 203 VAL B O 1
ATOM 4060 N N . HIS B 1 204 ? 6.131 -7.983 -11.879 1 98.1 204 HIS B N 1
ATOM 4061 C CA . HIS B 1 204 ? 5.298 -6.818 -12.153 1 98.1 204 HIS B CA 1
ATOM 4062 C C . HIS B 1 204 ? 4.868 -6.131 -10.861 1 98.1 204 HIS B C 1
ATOM 4064 O O . HIS B 1 204 ? 4.288 -6.766 -9.979 1 98.1 204 HIS B O 1
ATOM 4070 N N . VAL B 1 205 ? 5.171 -4.822 -10.791 1 96.31 205 VAL B N 1
ATOM 4071 C CA . VAL B 1 205 ? 4.827 -4.09 -9.576 1 96.31 205 VAL B CA 1
ATOM 4072 C C . VAL B 1 205 ? 3.602 -3.214 -9.83 1 96.31 205 VAL B C 1
ATOM 4074 O O . VAL B 1 205 ? 3.622 -2.347 -10.706 1 96.31 205 VAL B O 1
ATOM 4077 N N . SER B 1 206 ? 2.578 -3.508 -9.008 1 92.43 206 SER B N 1
ATOM 4078 C CA . SER B 1 206 ? 1.358 -2.713 -9.112 1 92.43 206 SER B CA 1
ATOM 4079 C C . SER B 1 206 ? 0.502 -2.848 -7.858 1 92.43 206 SER B C 1
ATOM 4081 O O . SER B 1 206 ? 0.378 -3.94 -7.299 1 92.43 206 SER B O 1
ATOM 4083 N N . SER B 1 207 ? -0.052 -1.748 -7.499 1 87.31 207 SER B N 1
ATOM 4084 C CA . SER B 1 207 ? -1.003 -1.813 -6.394 1 87.31 207 SER B CA 1
ATOM 4085 C C . SER B 1 207 ? -2.364 -2.316 -6.863 1 87.31 207 SER B C 1
ATOM 4087 O O . SER B 1 207 ? -3.226 -2.643 -6.046 1 87.31 207 SER B O 1
ATOM 4089 N N . ARG B 1 208 ? -2.558 -2.378 -8.163 1 85.81 208 ARG B N 1
ATOM 4090 C CA . ARG B 1 208 ? -3.785 -2.938 -8.72 1 85.81 208 ARG B CA 1
ATOM 4091 C C . ARG B 1 208 ? -3.72 -4.461 -8.768 1 85.81 208 ARG B C 1
ATOM 4093 O O . ARG B 1 208 ? -2.671 -5.033 -9.071 1 85.81 208 ARG B O 1
ATOM 4100 N N . ARG B 1 209 ? -4.816 -5 -8.52 1 85.07 209 ARG B N 1
ATOM 4101 C CA . ARG B 1 209 ? -4.856 -6.458 -8.474 1 85.07 209 ARG B CA 1
ATOM 4102 C C . ARG B 1 209 ? -4.656 -7.055 -9.863 1 85.07 209 ARG B C 1
ATOM 4104 O O . ARG B 1 209 ? -4.204 -8.195 -9.994 1 85.07 209 ARG B O 1
ATOM 4111 N N . ARG B 1 210 ? -5.099 -6.305 -10.85 1 84.27 210 ARG B N 1
ATOM 4112 C CA . ARG B 1 210 ? -5.001 -6.757 -12.235 1 84.27 210 ARG B CA 1
ATOM 4113 C C . ARG B 1 210 ? -4.649 -5.6 -13.164 1 84.27 210 ARG B C 1
ATOM 4115 O O . ARG B 1 210 ? -4.688 -4.437 -12.759 1 84.27 210 ARG B O 1
ATOM 4122 N N . GLY B 1 211 ? -4.268 -6.014 -14.311 1 87.67 211 GLY B N 1
ATOM 4123 C CA . GLY B 1 211 ? -4.037 -4.995 -15.322 1 87.67 211 GLY B CA 1
ATOM 4124 C C . GLY B 1 211 ? -2.586 -4.903 -15.756 1 87.67 211 GLY B C 1
ATOM 4125 O O . GLY B 1 211 ? -1.687 -5.331 -15.029 1 87.67 211 GLY B O 1
ATOM 4126 N N . ALA B 1 212 ? -2.42 -4.199 -16.836 1 90.84 212 ALA B N 1
ATOM 4127 C CA . ALA B 1 212 ? -1.117 -4.05 -17.478 1 90.84 212 ALA B CA 1
ATOM 4128 C C . ALA B 1 212 ? -0.367 -2.841 -16.925 1 90.84 212 ALA B C 1
ATOM 4130 O O . ALA B 1 212 ? -0.982 -1.902 -16.414 1 90.84 212 ALA B O 1
ATOM 4131 N N . GLY B 1 213 ? 0.945 -2.942 -16.914 1 92.78 213 GLY B N 1
ATOM 4132 C CA . GLY B 1 213 ? 1.789 -1.78 -16.686 1 92.78 213 GLY B CA 1
ATOM 4133 C C . GLY B 1 213 ? 2.16 -1.053 -17.965 1 92.78 213 GLY B C 1
ATOM 4134 O O . GLY B 1 213 ? 1.717 -1.431 -19.051 1 92.78 213 GLY B O 1
ATOM 4135 N N . LEU B 1 214 ? 2.911 0.016 -17.847 1 93.79 214 LEU B N 1
ATOM 4136 C CA . LEU B 1 214 ? 3.334 0.828 -18.983 1 93.79 214 LEU B CA 1
ATOM 4137 C C . LEU B 1 214 ? 4.062 -0.022 -20.018 1 93.79 214 LEU B C 1
ATOM 4139 O O . LEU B 1 214 ? 3.798 0.09 -21.218 1 93.79 214 LEU B O 1
ATOM 4143 N N . GLU B 1 215 ? 4.963 -0.841 -19.533 1 96.54 215 GLU B N 1
ATOM 4144 C CA . GLU B 1 215 ? 5.739 -1.679 -20.443 1 96.54 215 GLU B CA 1
ATOM 4145 C C . GLU B 1 215 ? 4.854 -2.717 -21.128 1 96.54 215 GLU B C 1
ATOM 4147 O O . GLU B 1 215 ? 5.108 -3.097 -22.273 1 96.54 215 GLU B O 1
ATOM 4152 N N . ASP B 1 216 ? 3.852 -3.159 -20.452 1 96.84 216 ASP B N 1
ATOM 4153 C CA . ASP B 1 216 ? 2.94 -4.135 -21.042 1 96.84 216 ASP B CA 1
ATOM 4154 C C . ASP B 1 216 ? 2.118 -3.508 -22.166 1 96.84 216 ASP B C 1
ATOM 4156 O O . ASP B 1 216 ? 1.847 -4.155 -23.18 1 96.84 216 ASP B O 1
ATOM 4160 N N . VAL B 1 217 ? 1.711 -2.305 -21.981 1 95.07 217 VAL B N 1
ATOM 4161 C CA . VAL B 1 217 ? 0.947 -1.581 -22.992 1 95.07 217 VAL B CA 1
ATOM 4162 C C . VAL B 1 217 ? 1.774 -1.449 -24.269 1 95.07 217 VAL B C 1
ATOM 4164 O O . VAL B 1 217 ? 1.281 -1.723 -25.366 1 95.07 217 VAL B O 1
ATOM 4167 N N . GLU B 1 218 ? 2.945 -1.105 -24.106 1 96.57 218 GLU B N 1
ATOM 4168 C CA . GLU B 1 218 ? 3.814 -0.912 -25.263 1 96.57 218 GLU B CA 1
ATOM 4169 C C . GLU B 1 218 ? 4.148 -2.243 -25.93 1 96.57 218 GLU B C 1
ATOM 4171 O O . GLU B 1 218 ? 4.228 -2.325 -27.158 1 96.57 218 GLU B O 1
ATOM 4176 N N . LEU B 1 219 ? 4.405 -3.261 -25.147 1 97.78 219 LEU B N 1
ATOM 4177 C CA . LEU B 1 219 ? 4.67 -4.584 -25.7 1 97.78 219 LEU B CA 1
ATOM 4178 C C . LEU B 1 219 ? 3.492 -5.068 -26.54 1 97.78 219 LEU B C 1
ATOM 4180 O O . LEU B 1 219 ? 3.685 -5.641 -27.615 1 97.78 219 LEU B O 1
ATOM 4184 N N . ARG B 1 220 ? 2.345 -4.809 -26.057 1 95.81 220 ARG B N 1
ATOM 4185 C CA . ARG B 1 220 ? 1.147 -5.2 -26.793 1 95.81 220 ARG B CA 1
ATOM 4186 C C . ARG B 1 220 ? 1.08 -4.497 -28.144 1 95.81 220 ARG B C 1
ATOM 4188 O O . ARG B 1 220 ? 0.656 -5.09 -29.138 1 95.81 220 ARG B O 1
ATOM 4195 N N . ARG B 1 221 ? 1.446 -3.256 -28.164 1 95.73 221 ARG B N 1
ATOM 4196 C CA . ARG B 1 221 ? 1.485 -2.495 -29.409 1 95.73 221 ARG B CA 1
ATOM 4197 C C . ARG B 1 221 ? 2.437 -3.136 -30.413 1 95.73 221 ARG B C 1
ATOM 4199 O O . ARG B 1 221 ? 2.236 -3.026 -31.624 1 95.73 221 ARG B O 1
ATOM 4206 N N . LEU B 1 222 ? 3.434 -3.87 -29.922 1 96.66 222 LEU B N 1
ATOM 4207 C CA . LEU B 1 222 ? 4.413 -4.558 -30.756 1 96.66 222 LEU B CA 1
ATOM 4208 C C . LEU B 1 222 ? 3.985 -5.998 -31.021 1 96.66 222 LEU B C 1
ATOM 4210 O O . LEU B 1 222 ? 4.742 -6.778 -31.604 1 96.66 222 LEU B O 1
ATOM 4214 N N . GLY B 1 223 ? 2.824 -6.341 -30.466 1 97.13 223 GLY B N 1
ATOM 4215 C CA . GLY B 1 223 ? 2.325 -7.697 -30.628 1 97.13 223 GLY B CA 1
ATOM 4216 C C . GLY B 1 223 ? 3.058 -8.709 -29.767 1 97.13 223 GLY B C 1
ATOM 4217 O O . GLY B 1 223 ? 3.169 -9.88 -30.134 1 97.13 223 GLY B O 1
ATOM 4218 N N . ARG B 1 224 ? 3.665 -8.182 -28.699 1 97.8 224 ARG B N 1
ATOM 4219 C CA . ARG B 1 224 ? 4.455 -9.035 -27.816 1 97.8 224 ARG B CA 1
ATOM 4220 C C . ARG B 1 224 ? 3.864 -9.065 -26.411 1 97.8 224 ARG B C 1
ATOM 4222 O O . ARG B 1 224 ? 3.025 -8.23 -26.066 1 97.8 224 ARG B O 1
ATOM 4229 N N . GLU B 1 225 ? 4.206 -10.102 -25.675 1 97.04 225 GLU B N 1
ATOM 4230 C CA . GLU B 1 225 ? 3.796 -10.26 -24.283 1 97.04 225 GLU B CA 1
ATOM 4231 C C . GLU B 1 225 ? 4.918 -10.863 -23.442 1 97.04 225 GLU B C 1
ATOM 4233 O O . GLU B 1 225 ? 5.632 -11.757 -23.9 1 97.04 225 GLU B O 1
ATOM 4238 N N . ARG B 1 226 ? 5.054 -10.387 -22.299 1 97.4 226 ARG B N 1
ATOM 4239 C CA . ARG B 1 226 ? 6.033 -10.966 -21.385 1 97.4 226 ARG B CA 1
ATOM 4240 C C . ARG B 1 226 ? 5.362 -11.9 -20.384 1 97.4 226 ARG B C 1
ATOM 4242 O O . ARG B 1 226 ? 4.155 -11.806 -20.151 1 97.4 226 ARG B O 1
ATOM 4249 N N . ARG B 1 227 ? 6.145 -12.739 -19.807 1 96.78 227 ARG B N 1
ATOM 4250 C CA . ARG B 1 227 ? 5.64 -13.657 -18.791 1 96.78 227 ARG B CA 1
ATOM 4251 C C . ARG B 1 227 ? 5.871 -13.103 -17.389 1 96.78 227 ARG B C 1
ATOM 4253 O O . ARG B 1 227 ? 7.016 -12.956 -16.955 1 96.78 227 ARG B O 1
ATOM 4260 N N . VAL B 1 228 ? 4.809 -12.826 -16.679 1 97.29 228 VAL B N 1
ATOM 4261 C CA . VAL B 1 228 ? 4.888 -12.319 -15.313 1 97.29 228 VAL B CA 1
ATOM 4262 C C . VAL B 1 228 ? 4.752 -13.475 -14.325 1 97.29 228 VAL B C 1
ATOM 4264 O O . VAL B 1 228 ? 3.702 -14.117 -14.251 1 97.29 228 VAL B O 1
ATOM 4267 N N . ARG B 1 229 ? 5.782 -13.696 -13.555 1 97.43 229 ARG B N 1
ATOM 4268 C CA . ARG B 1 229 ? 5.808 -14.778 -12.576 1 97.43 229 ARG B CA 1
ATOM 4269 C C . ARG B 1 229 ? 5.341 -14.29 -11.209 1 97.43 229 ARG B C 1
ATOM 4271 O O . ARG B 1 229 ? 4.836 -15.075 -10.404 1 97.43 229 ARG B O 1
ATOM 4278 N N . LEU B 1 230 ? 5.588 -13.025 -10.966 1 98.18 230 LEU B N 1
ATOM 4279 C CA . LEU B 1 230 ? 5.238 -12.404 -9.693 1 98.18 230 LEU B CA 1
ATOM 4280 C C . LEU B 1 230 ? 4.641 -11.017 -9.911 1 98.18 230 LEU B C 1
ATOM 4282 O O . LEU B 1 230 ? 5.258 -10.165 -10.554 1 98.18 230 LEU B O 1
ATOM 4286 N N . ARG B 1 231 ? 3.474 -10.818 -9.433 1 97.8 231 ARG B N 1
ATOM 4287 C CA . ARG B 1 231 ? 2.9 -9.486 -9.265 1 97.8 231 ARG B CA 1
ATOM 4288 C C . ARG B 1 231 ? 2.908 -9.067 -7.799 1 97.8 231 ARG B C 1
ATOM 4290 O O . ARG B 1 231 ? 2.313 -9.738 -6.953 1 97.8 231 ARG B O 1
ATOM 4297 N N . CYS B 1 232 ? 3.676 -8.064 -7.488 1 96.75 232 CYS B N 1
ATOM 4298 C CA . CYS B 1 232 ? 3.7 -7.581 -6.112 1 96.75 232 CYS B CA 1
ATOM 4299 C C . CYS B 1 232 ? 3.371 -6.094 -6.05 1 96.75 232 CYS B C 1
ATOM 4301 O O . CYS B 1 232 ? 3.199 -5.448 -7.085 1 96.75 232 CYS B O 1
ATOM 4303 N N . GLN B 1 233 ? 3.328 -5.564 -4.873 1 93.36 233 GLN B N 1
ATOM 4304 C CA . GLN B 1 233 ? 2.735 -4.243 -4.697 1 93.36 233 GLN B CA 1
ATOM 4305 C C . GLN B 1 233 ? 3.81 -3.162 -4.624 1 93.36 233 GLN B C 1
ATOM 4307 O O . GLN B 1 233 ? 3.54 -1.99 -4.895 1 93.36 233 GLN B O 1
ATOM 4312 N N . HIS B 1 234 ? 5.045 -3.628 -4.209 1 92.65 234 HIS B N 1
ATOM 4313 C CA . HIS B 1 234 ? 6.031 -2.62 -3.835 1 92.65 234 HIS B CA 1
ATOM 4314 C C . HIS B 1 234 ? 7.374 -2.886 -4.506 1 92.65 234 HIS B C 1
ATOM 4316 O O . HIS B 1 234 ? 7.845 -4.025 -4.531 1 92.65 234 HIS B O 1
ATOM 4322 N N . TYR B 1 235 ? 8.002 -1.845 -4.931 1 92.84 235 TYR B N 1
ATOM 4323 C CA . TYR B 1 235 ? 9.255 -1.966 -5.669 1 92.84 235 TYR B CA 1
ATOM 4324 C C . TYR B 1 235 ? 10.37 -2.484 -4.768 1 92.84 235 TYR B C 1
ATOM 4326 O O . TYR B 1 235 ? 11.232 -3.246 -5.212 1 92.84 235 TYR B O 1
ATOM 4334 N N . PRO B 1 236 ? 10.417 -2.073 -3.494 1 91.19 236 PRO B N 1
ATOM 4335 C CA . PRO B 1 236 ? 11.492 -2.626 -2.667 1 91.19 236 PRO B CA 1
ATOM 4336 C C . PRO B 1 236 ? 11.466 -4.152 -2.609 1 91.19 236 PRO B C 1
ATOM 4338 O O . PRO B 1 236 ? 12.519 -4.793 -2.655 1 91.19 236 PRO B O 1
ATOM 4341 N N . ALA B 1 237 ? 10.314 -4.682 -2.518 1 93.15 237 ALA B N 1
ATOM 4342 C CA . ALA B 1 237 ? 10.187 -6.138 -2.527 1 93.15 237 ALA B CA 1
ATOM 4343 C C . ALA B 1 237 ? 10.641 -6.719 -3.864 1 93.15 237 ALA B C 1
ATOM 4345 O O . ALA B 1 237 ? 11.347 -7.729 -3.9 1 93.15 237 ALA B O 1
ATOM 4346 N N . ALA B 1 238 ? 10.227 -6.095 -4.912 1 96.45 238 ALA B N 1
ATOM 4347 C CA . ALA B 1 238 ? 10.601 -6.554 -6.248 1 96.45 238 ALA B CA 1
ATOM 4348 C C . ALA B 1 238 ? 12.118 -6.558 -6.421 1 96.45 238 ALA B C 1
ATOM 4350 O O . ALA B 1 238 ? 12.686 -7.516 -6.95 1 96.45 238 ALA B O 1
ATOM 4351 N N . CYS B 1 239 ? 12.754 -5.502 -5.982 1 95.36 239 CYS B N 1
ATOM 4352 C CA . CYS B 1 239 ? 14.204 -5.399 -6.104 1 95.36 239 CYS B CA 1
ATOM 4353 C C . CYS B 1 239 ? 14.897 -6.513 -5.328 1 95.36 239 CYS B C 1
ATOM 4355 O O . CYS B 1 239 ? 15.888 -7.077 -5.796 1 95.36 239 CYS B O 1
ATOM 4357 N N . ARG B 1 240 ? 14.373 -6.775 -4.208 1 94.25 240 ARG B N 1
ATOM 4358 C CA . ARG B 1 240 ? 14.963 -7.836 -3.399 1 94.25 240 ARG B CA 1
ATOM 4359 C C . ARG B 1 240 ? 14.75 -9.2 -4.046 1 94.25 240 ARG B C 1
ATOM 4361 O O . ARG B 1 240 ? 15.666 -10.025 -4.084 1 94.25 240 ARG B O 1
ATOM 4368 N N . VAL B 1 241 ? 13.56 -9.475 -4.551 1 96.69 241 VAL B N 1
ATOM 4369 C CA . VAL B 1 241 ? 13.279 -10.733 -5.235 1 96.69 241 VAL B CA 1
ATOM 4370 C C . VAL B 1 241 ? 14.226 -10.9 -6.421 1 96.69 241 VAL B C 1
ATOM 4372 O O . VAL B 1 241 ? 14.814 -11.967 -6.608 1 96.69 241 VAL B O 1
ATOM 4375 N N . VAL B 1 242 ? 14.431 -9.847 -7.156 1 97.55 242 VAL B N 1
ATOM 4376 C CA . VAL B 1 242 ? 15.287 -9.872 -8.338 1 97.55 242 VAL B CA 1
ATOM 4377 C C . VAL B 1 242 ? 16.724 -10.184 -7.928 1 97.55 242 VAL B C 1
ATOM 4379 O O . VAL B 1 242 ? 17.443 -10.884 -8.645 1 97.55 242 VAL B O 1
ATOM 4382 N N . SER B 1 243 ? 17.111 -9.741 -6.774 1 95.52 243 SER B N 1
ATOM 4383 C CA . SER B 1 243 ? 18.49 -9.914 -6.331 1 95.52 243 SER B CA 1
ATOM 4384 C C . SER B 1 243 ? 18.805 -11.382 -6.061 1 95.52 243 SER B C 1
ATOM 4386 O O . SER B 1 243 ? 19.972 -11.776 -6.028 1 95.52 243 SER B O 1
ATOM 4388 N N . CYS B 1 244 ? 17.759 -12.199 -5.925 1 93.55 244 CYS B N 1
ATOM 4389 C CA . CYS B 1 244 ? 18.027 -13.581 -5.546 1 93.55 244 CYS B CA 1
ATOM 4390 C C . CYS B 1 244 ? 17.354 -14.551 -6.509 1 93.55 244 CYS B C 1
ATOM 4392 O O . CYS B 1 244 ? 17.18 -15.729 -6.19 1 93.55 244 CYS B O 1
ATOM 4394 N N . THR B 1 245 ? 16.886 -14.12 -7.605 1 95.79 245 THR B N 1
ATOM 4395 C CA . THR B 1 245 ? 16.262 -14.946 -8.632 1 95.79 245 THR B CA 1
ATOM 4396 C C . THR B 1 245 ? 16.735 -14.53 -10.022 1 95.79 245 THR B C 1
ATOM 4398 O O . THR B 1 245 ? 17.493 -13.568 -10.163 1 95.79 245 THR B O 1
ATOM 4401 N N . ASP B 1 246 ? 16.231 -15.175 -11.006 1 96.41 246 ASP B N 1
ATOM 4402 C CA . ASP B 1 246 ? 16.581 -14.825 -12.379 1 96.41 246 ASP B CA 1
ATOM 4403 C C . ASP B 1 246 ? 15.471 -14.007 -13.037 1 96.41 246 ASP B C 1
ATOM 4405 O O . ASP B 1 246 ? 15.419 -13.895 -14.263 1 96.41 246 ASP B O 1
ATOM 4409 N N . LEU B 1 247 ? 14.581 -13.503 -12.244 1 98.1 247 LEU B N 1
ATOM 4410 C CA . LEU B 1 247 ? 13.519 -12.645 -12.757 1 98.1 247 LEU B CA 1
ATOM 4411 C C . LEU B 1 247 ? 14.048 -11.249 -13.066 1 98.1 247 LEU B C 1
ATOM 4413 O O . LEU B 1 247 ? 15.024 -10.802 -12.458 1 98.1 247 LEU B O 1
ATOM 4417 N N . LEU B 1 248 ? 13.373 -10.592 -13.992 1 98.62 248 LEU B N 1
ATOM 4418 C CA . LEU B 1 248 ? 13.623 -9.189 -14.304 1 98.62 248 LEU B CA 1
ATOM 4419 C C . LEU B 1 248 ? 12.496 -8.306 -13.778 1 98.62 248 LEU B C 1
ATOM 4421 O O . LEU B 1 248 ? 11.357 -8.759 -13.647 1 98.62 248 LEU B O 1
ATOM 4425 N N . VAL B 1 249 ? 12.813 -7.057 -13.489 1 98.55 249 VAL B N 1
ATOM 4426 C CA . VAL B 1 249 ? 11.778 -6.092 -13.134 1 98.55 249 VAL B CA 1
ATOM 4427 C C . VAL B 1 249 ? 12.023 -4.776 -13.868 1 98.55 249 VAL B C 1
ATOM 4429 O O . VAL B 1 249 ? 13.168 -4.339 -14.006 1 98.55 249 VAL B O 1
ATOM 4432 N N . THR B 1 250 ? 10.969 -4.224 -14.407 1 97.91 250 THR B N 1
ATOM 4433 C CA . THR B 1 250 ? 10.983 -2.904 -15.029 1 97.91 250 THR B CA 1
ATOM 4434 C C . THR B 1 250 ? 10.41 -1.855 -14.081 1 97.91 250 THR B C 1
ATOM 4436 O O . THR B 1 250 ? 9.344 -2.055 -13.496 1 97.91 250 THR B O 1
ATOM 4439 N N . LEU B 1 251 ? 11.155 -0.792 -13.869 1 95.88 251 LEU B N 1
ATOM 4440 C CA . LEU B 1 251 ? 10.707 0.238 -12.938 1 95.88 251 LEU B CA 1
ATOM 4441 C C . LEU B 1 251 ? 11.329 1.588 -13.28 1 95.88 251 LEU B C 1
ATOM 4443 O O . LEU B 1 251 ? 12.295 1.655 -14.044 1 95.88 251 LEU B O 1
ATOM 4447 N N . PRO B 1 252 ? 10.75 2.684 -12.77 1 93.75 252 PRO B N 1
ATOM 4448 C CA . PRO B 1 252 ? 11.315 4.011 -13.028 1 93.75 252 PRO B CA 1
ATOM 4449 C C . PRO B 1 252 ? 12.712 4.183 -12.436 1 93.75 252 PRO B C 1
ATOM 4451 O O . PRO B 1 252 ? 12.974 3.728 -11.32 1 93.75 252 PRO B O 1
ATOM 4454 N N . VAL B 1 253 ? 13.564 4.87 -13.111 1 92.76 253 VAL B N 1
ATOM 4455 C CA . VAL B 1 253 ? 14.991 4.923 -12.812 1 92.76 253 VAL B CA 1
ATOM 4456 C C . VAL B 1 253 ? 15.209 5.576 -11.449 1 92.76 253 VAL B C 1
ATOM 4458 O O . VAL B 1 253 ? 16.098 5.171 -10.695 1 92.76 253 VAL B O 1
ATOM 4461 N N . ARG B 1 254 ? 14.466 6.577 -11.088 1 88.23 254 ARG B N 1
ATOM 4462 C CA . ARG B 1 254 ? 14.672 7.279 -9.825 1 88.23 254 ARG B CA 1
ATOM 4463 C C . ARG B 1 254 ? 14.389 6.364 -8.638 1 88.23 254 ARG B C 1
ATOM 4465 O O . ARG B 1 254 ? 15.113 6.392 -7.64 1 88.23 254 ARG B O 1
ATOM 4472 N N . TYR B 1 255 ? 13.375 5.547 -8.838 1 87.7 255 TYR B N 1
ATOM 4473 C CA . TYR B 1 255 ? 13.071 4.61 -7.763 1 87.7 255 TYR B CA 1
ATOM 4474 C C . TYR B 1 255 ? 14.082 3.469 -7.731 1 87.7 255 TYR B C 1
ATOM 4476 O O . TYR B 1 255 ? 14.42 2.961 -6.66 1 87.7 255 TYR B O 1
ATOM 4484 N N . ALA B 1 256 ? 14.453 3.08 -8.895 1 92.47 256 ALA B N 1
ATOM 4485 C CA . ALA B 1 256 ? 15.46 2.024 -8.973 1 92.47 256 ALA B CA 1
ATOM 4486 C C . ALA B 1 256 ? 16.706 2.395 -8.174 1 92.47 256 ALA B C 1
ATOM 4488 O O . ALA B 1 256 ? 17.259 1.562 -7.453 1 92.47 256 ALA B O 1
ATOM 4489 N N . ARG B 1 257 ? 17.124 3.584 -8.224 1 88.89 257 ARG B N 1
ATOM 4490 C CA . ARG B 1 257 ? 18.339 4.043 -7.559 1 88.89 257 ARG B CA 1
ATOM 4491 C C . ARG B 1 257 ? 18.198 3.961 -6.043 1 88.89 257 ARG B C 1
ATOM 4493 O O . ARG B 1 257 ? 19.162 3.653 -5.34 1 88.89 257 ARG B O 1
ATOM 4500 N N . ILE B 1 258 ? 17.052 4.133 -5.605 1 86.46 258 ILE B N 1
ATOM 4501 C CA . ILE B 1 258 ? 16.808 4.14 -4.167 1 86.46 258 ILE B CA 1
ATOM 4502 C C . ILE B 1 258 ? 16.56 2.715 -3.678 1 86.46 258 ILE B C 1
ATOM 4504 O O . ILE B 1 258 ? 17.26 2.227 -2.787 1 86.46 258 ILE B O 1
ATOM 4508 N N . ALA B 1 259 ? 15.651 2.058 -4.31 1 88.32 259 ALA B N 1
ATOM 4509 C CA . ALA B 1 259 ? 15.179 0.759 -3.837 1 88.32 259 ALA B CA 1
ATOM 4510 C C . ALA B 1 259 ? 16.225 -0.325 -4.079 1 88.32 259 ALA B C 1
ATOM 4512 O O . ALA B 1 259 ? 16.265 -1.329 -3.363 1 88.32 259 ALA B O 1
ATOM 4513 N N . ASN B 1 260 ? 17.059 -0.137 -5.019 1 91.49 260 ASN B N 1
ATOM 4514 C CA . ASN B 1 260 ? 18.033 -1.141 -5.432 1 91.49 260 ASN B CA 1
ATOM 4515 C C . ASN B 1 260 ? 19.357 -0.975 -4.691 1 91.49 260 ASN B C 1
ATOM 4517 O O . ASN B 1 260 ? 20.23 -1.842 -4.769 1 91.49 260 ASN B O 1
ATOM 4521 N N . ALA B 1 261 ? 19.568 0.087 -3.978 1 85.86 261 ALA B N 1
ATOM 4522 C CA . ALA B 1 261 ? 20.841 0.48 -3.378 1 85.86 261 ALA B CA 1
ATOM 4523 C C . ALA B 1 261 ? 21.399 -0.634 -2.498 1 85.86 261 ALA B C 1
ATOM 4525 O O . ALA B 1 261 ? 22.591 -0.945 -2.56 1 85.86 261 ALA B O 1
ATOM 4526 N N . PRO B 1 262 ? 20.576 -1.288 -1.746 1 85.79 262 PRO B N 1
ATOM 4527 C CA . PRO B 1 262 ? 21.137 -2.308 -0.857 1 85.79 262 PRO B CA 1
ATOM 4528 C C . PRO B 1 262 ? 21.492 -3.6 -1.59 1 85.79 262 PRO B C 1
ATOM 4530 O O . PRO B 1 262 ? 22.182 -4.459 -1.036 1 85.79 262 PRO B O 1
ATOM 4533 N N . TYR B 1 263 ? 21.081 -3.792 -2.805 1 90.77 263 TYR B N 1
ATOM 4534 C CA . TYR B 1 263 ? 21.131 -5.12 -3.408 1 90.77 263 TYR B CA 1
ATOM 4535 C C . TYR B 1 263 ? 22.134 -5.161 -4.554 1 90.77 263 TYR B C 1
ATOM 4537 O O . TYR B 1 263 ? 22.582 -6.237 -4.957 1 90.77 263 TYR B O 1
ATOM 4545 N N . GLY B 1 264 ? 22.371 -4.024 -5.149 1 90.97 264 GLY B N 1
ATOM 4546 C CA . GLY B 1 264 ? 23.389 -3.936 -6.184 1 90.97 264 GLY B CA 1
ATOM 4547 C C . GLY B 1 264 ? 22.976 -4.597 -7.485 1 90.97 264 GLY B C 1
ATOM 4548 O O . GLY B 1 264 ? 23.824 -5.076 -8.241 1 90.97 264 GLY B O 1
ATOM 4549 N N . ASN B 1 265 ? 21.696 -4.761 -7.73 1 97.06 265 ASN B N 1
ATOM 4550 C CA . ASN B 1 265 ? 21.234 -5.257 -9.022 1 97.06 265 ASN B CA 1
ATOM 4551 C C . ASN B 1 265 ? 21.736 -4.385 -10.169 1 97.06 265 ASN B C 1
ATOM 4553 O O . ASN B 1 265 ? 21.893 -3.173 -10.011 1 97.06 265 ASN B O 1
ATOM 4557 N N . VAL B 1 266 ? 21.961 -5.008 -11.289 1 97.82 266 VAL B N 1
ATOM 4558 C CA . VAL B 1 266 ? 22.44 -4.3 -12.472 1 97.82 266 VAL B CA 1
ATOM 4559 C C . VAL B 1 266 ? 21.269 -3.614 -13.172 1 97.82 266 VAL B C 1
ATOM 4561 O O . VAL B 1 266 ? 20.233 -4.236 -13.417 1 97.82 266 VAL B O 1
ATOM 4564 N N . MET B 1 267 ? 21.423 -2.371 -13.436 1 97.2 267 MET B N 1
ATOM 4565 C CA . MET B 1 267 ? 20.413 -1.593 -14.147 1 97.2 267 MET B CA 1
ATOM 4566 C C . MET B 1 267 ? 20.703 -1.564 -15.644 1 97.2 267 MET B C 1
ATOM 4568 O O . MET B 1 267 ? 21.799 -1.187 -16.061 1 97.2 267 MET B O 1
ATOM 4572 N N . LEU B 1 268 ? 19.783 -1.961 -16.425 1 97.97 268 LEU B N 1
ATOM 4573 C CA . LEU B 1 268 ? 19.902 -2.017 -17.878 1 97.97 268 LEU B CA 1
ATOM 4574 C C . LEU B 1 268 ? 18.873 -1.109 -18.543 1 97.97 268 LEU B C 1
ATOM 4576 O O . LEU B 1 268 ? 17.763 -0.943 -18.032 1 97.97 268 LEU B O 1
ATOM 4580 N N . PRO B 1 269 ? 19.236 -0.564 -19.696 1 96.88 269 PRO B N 1
ATOM 4581 C CA . PRO B 1 269 ? 18.219 0.178 -20.445 1 96.88 269 PRO B CA 1
ATOM 4582 C C . PRO B 1 269 ? 17.108 -0.722 -20.982 1 96.88 269 PRO B C 1
ATOM 4584 O O . PRO B 1 269 ? 17.367 -1.863 -21.372 1 96.88 269 PRO B O 1
ATOM 4587 N N . LEU B 1 270 ? 15.907 -0.227 -20.952 1 96.62 270 LEU B N 1
ATOM 4588 C CA . LEU B 1 270 ? 14.797 -0.939 -21.577 1 96.62 270 LEU B CA 1
ATOM 4589 C C . LEU B 1 270 ? 15.013 -1.069 -23.081 1 96.62 270 LEU B C 1
ATOM 4591 O O . LEU B 1 270 ? 15.36 -0.092 -23.75 1 96.62 270 LEU B O 1
ATOM 4595 N N . PRO B 1 271 ? 14.817 -2.191 -23.665 1 97.1 271 PRO B N 1
ATOM 4596 C CA . PRO B 1 271 ? 15.215 -2.438 -25.053 1 97.1 271 PRO B CA 1
ATOM 4597 C C . PRO B 1 271 ? 14.135 -2.042 -26.056 1 97.1 271 PRO B C 1
ATOM 4599 O O . PRO B 1 271 ? 14.223 -2.394 -27.235 1 97.1 271 PRO B O 1
ATOM 4602 N N . PHE B 1 272 ? 13.091 -1.391 -25.695 1 96.78 272 PHE B N 1
ATOM 4603 C CA . PHE B 1 272 ? 12.038 -0.837 -26.538 1 96.78 272 PHE B CA 1
ATOM 4604 C C . PHE B 1 272 ? 11.527 0.481 -25.969 1 96.78 272 PHE B C 1
ATOM 4606 O O . PHE B 1 272 ? 11.8 0.812 -24.813 1 96.78 272 PHE B O 1
ATOM 4613 N N . LYS B 1 273 ? 10.888 1.213 -26.777 1 94.94 273 LYS B N 1
ATOM 4614 C CA . LYS B 1 273 ? 10.459 2.549 -26.374 1 94.94 273 LYS B CA 1
ATOM 4615 C C . LYS B 1 273 ? 9.234 2.483 -25.466 1 94.94 273 LYS B C 1
ATOM 4617 O O . LYS B 1 273 ? 8.219 1.885 -25.827 1 94.94 273 LYS B O 1
ATOM 4622 N N . VAL B 1 274 ? 9.356 2.984 -24.307 1 95.24 274 VAL B N 1
ATOM 4623 C CA . VAL B 1 274 ? 8.27 3.184 -23.354 1 95.24 274 VAL B CA 1
ATOM 4624 C C . VAL B 1 274 ? 8.272 4.63 -22.863 1 95.24 274 VAL B C 1
ATOM 4626 O O . VAL B 1 274 ? 9.319 5.163 -22.487 1 95.24 274 VAL B O 1
ATOM 4629 N N . PRO B 1 275 ? 7.131 5.307 -23.004 1 93.85 275 PRO B N 1
ATOM 4630 C CA . PRO B 1 275 ? 7.121 6.654 -22.428 1 93.85 275 PRO B CA 1
ATOM 4631 C C . PRO B 1 275 ? 7.545 6.671 -20.961 1 93.85 275 PRO B C 1
ATOM 4633 O O . PRO B 1 275 ? 7.326 5.695 -20.24 1 93.85 275 PRO B O 1
ATOM 4636 N N . PRO B 1 276 ? 8.219 7.768 -20.591 1 94.56 276 PRO B N 1
ATOM 4637 C CA . PRO B 1 276 ? 8.524 7.881 -19.162 1 94.56 276 PRO B CA 1
ATOM 4638 C C . PRO B 1 276 ? 7.27 7.909 -18.292 1 94.56 276 PRO B C 1
ATOM 4640 O O . PRO B 1 276 ? 6.182 8.224 -18.78 1 94.56 276 PRO B O 1
ATOM 4643 N N . LEU B 1 277 ? 7.438 7.449 -17.068 1 93.16 277 LEU B N 1
ATOM 4644 C CA . LEU B 1 277 ? 6.359 7.618 -16.101 1 93.16 277 LEU B CA 1
ATOM 4645 C C . LEU B 1 277 ? 6.188 9.086 -15.728 1 93.16 277 LEU B C 1
ATOM 4647 O O . LEU B 1 277 ? 7.082 9.687 -15.127 1 93.16 277 LEU B O 1
ATOM 4651 N N . GLU B 1 278 ? 5.06 9.643 -16.082 1 94.25 278 GLU B N 1
ATOM 4652 C CA . GLU B 1 278 ? 4.761 11.037 -15.77 1 94.25 278 GLU B CA 1
ATOM 4653 C C . GLU B 1 278 ? 3.802 11.145 -14.589 1 94.25 278 GLU B C 1
ATOM 4655 O O . GLU B 1 278 ? 2.708 10.578 -14.617 1 94.25 278 GLU B O 1
ATOM 4660 N N . LEU B 1 279 ? 4.237 11.834 -13.622 1 95.04 279 LEU B N 1
ATOM 4661 C CA . LEU B 1 279 ? 3.408 12.053 -12.443 1 95.04 279 LEU B CA 1
ATOM 4662 C C . LEU B 1 279 ? 3.013 13.521 -12.321 1 95.04 279 LEU B C 1
ATOM 4664 O O . LEU B 1 279 ? 3.79 14.409 -12.679 1 95.04 279 LEU B O 1
ATOM 4668 N N . TYR B 1 280 ? 1.883 13.71 -11.763 1 97.18 280 TYR B N 1
ATOM 4669 C CA . TYR B 1 280 ? 1.307 15.042 -11.612 1 97.18 280 TYR B CA 1
ATOM 4670 C C . TYR B 1 280 ? 0.861 15.283 -10.175 1 97.18 280 TYR B C 1
ATOM 4672 O O . TYR B 1 280 ? 0.463 14.348 -9.476 1 97.18 280 TYR B O 1
ATOM 4680 N N . LEU B 1 281 ? 1.018 16.522 -9.791 1 97.75 281 LEU B N 1
ATOM 4681 C CA . LEU B 1 281 ? 0.43 16.991 -8.541 1 97.75 281 LEU B CA 1
ATOM 4682 C C . LEU B 1 281 ? -0.987 17.507 -8.768 1 97.75 281 LEU B C 1
ATOM 4684 O O . LEU B 1 281 ? -1.215 18.342 -9.645 1 97.75 281 LEU B O 1
ATOM 4688 N N . TYR B 1 282 ? -1.965 16.998 -7.988 1 98.15 282 TYR B N 1
ATOM 4689 C CA . TYR B 1 282 ? -3.369 17.372 -8.107 1 98.15 282 TYR B CA 1
ATOM 4690 C C . TYR B 1 282 ? -3.841 18.122 -6.867 1 98.15 282 TYR B C 1
ATOM 4692 O O . TYR B 1 282 ? -3.483 17.763 -5.743 1 98.15 282 TYR B O 1
ATOM 4700 N N . TRP B 1 283 ? -4.645 19.103 -7.063 1 97.15 283 TRP B N 1
ATOM 4701 C CA . TRP B 1 283 ? -5.34 19.795 -5.982 1 97.15 283 TRP B CA 1
ATOM 4702 C C . TRP B 1 283 ? -6.655 20.391 -6.474 1 97.15 283 TRP B C 1
ATOM 4704 O O . TRP B 1 283 ? -6.884 20.494 -7.681 1 97.15 283 TRP B O 1
ATOM 4714 N N . HIS B 1 284 ? -7.52 20.679 -5.601 1 94.34 284 HIS B N 1
ATOM 4715 C CA . HIS B 1 284 ? -8.783 21.308 -5.972 1 94.34 284 HIS B CA 1
ATOM 4716 C C . HIS B 1 284 ? -8.604 22.804 -6.21 1 94.34 284 HIS B C 1
ATOM 4718 O O . HIS B 1 284 ? -7.886 23.474 -5.464 1 94.34 284 HIS B O 1
ATOM 4724 N N . ALA B 1 285 ? -9.327 23.363 -7.102 1 91.94 285 ALA B N 1
ATOM 4725 C CA . ALA B 1 285 ? -9.236 24.774 -7.47 1 91.94 285 ALA B CA 1
ATOM 4726 C C . ALA B 1 285 ? -9.553 25.673 -6.279 1 91.94 285 ALA B C 1
ATOM 4728 O O . ALA B 1 285 ? -9.019 26.779 -6.169 1 91.94 285 ALA B O 1
ATOM 4729 N N . ASN B 1 286 ? -10.324 25.197 -5.395 1 81.88 286 ASN B N 1
ATOM 4730 C CA . ASN B 1 286 ? -10.695 25.952 -4.203 1 81.88 286 ASN B CA 1
ATOM 4731 C C . ASN B 1 286 ? -9.484 26.233 -3.318 1 81.88 286 ASN B C 1
ATOM 4733 O O . ASN B 1 286 ? -9.529 27.115 -2.459 1 81.88 286 ASN B O 1
ATOM 4737 N N . SER B 1 287 ? -8.462 25.48 -3.547 1 83.12 287 SER B N 1
ATOM 4738 C CA . SER B 1 287 ? -7.28 25.623 -2.704 1 83.12 287 SER B CA 1
ATOM 4739 C C . SER B 1 287 ? -6.296 26.626 -3.297 1 83.12 287 SER B C 1
ATOM 4741 O O . SER B 1 287 ? -5.265 26.924 -2.691 1 83.12 287 SER B O 1
ATOM 4743 N N . ASP B 1 288 ? -6.605 27.195 -4.396 1 84.78 288 ASP B N 1
ATOM 4744 C CA . ASP B 1 288 ? -5.698 28.14 -5.04 1 84.78 288 ASP B CA 1
ATOM 4745 C C . ASP B 1 288 ? -5.489 29.379 -4.173 1 84.78 288 ASP B C 1
ATOM 4747 O O . ASP B 1 288 ? -4.396 29.947 -4.146 1 84.78 288 ASP B O 1
ATOM 4751 N N . GLN B 1 289 ? -6.521 29.724 -3.443 1 78.83 289 GLN B N 1
ATOM 4752 C CA . GLN B 1 289 ? -6.416 30.933 -2.633 1 78.83 289 GLN B CA 1
ATOM 4753 C C . GLN B 1 289 ? -6.029 30.6 -1.195 1 78.83 289 GLN B C 1
ATOM 4755 O O . GLN B 1 289 ? -5.864 31.499 -0.367 1 78.83 289 GLN B O 1
ATOM 4760 N N . ASP B 1 290 ? -5.945 29.307 -0.923 1 83.71 290 ASP B N 1
ATOM 4761 C CA . ASP B 1 290 ? -5.508 28.87 0.4 1 83.71 290 ASP B CA 1
ATOM 4762 C C . ASP B 1 290 ? -3.988 28.951 0.53 1 83.71 290 ASP B C 1
ATOM 4764 O O . ASP B 1 290 ? -3.265 28.165 -0.085 1 83.71 290 ASP B O 1
ATOM 4768 N N . ALA B 1 291 ? -3.489 29.885 1.331 1 88.43 291 ALA B N 1
ATOM 4769 C CA . ALA B 1 291 ? -2.056 30.128 1.473 1 88.43 291 ALA B CA 1
ATOM 4770 C C . ALA B 1 291 ? -1.331 28.873 1.952 1 88.43 291 ALA B C 1
ATOM 4772 O O . ALA B 1 291 ? -0.213 28.589 1.515 1 88.43 291 ALA B O 1
ATOM 4773 N N . ALA B 1 292 ? -1.966 28.134 2.855 1 91.31 292 ALA B N 1
ATOM 4774 C CA . ALA B 1 292 ? -1.358 26.908 3.364 1 91.31 292 ALA B CA 1
ATOM 4775 C C . ALA B 1 292 ? -1.25 25.853 2.267 1 91.31 292 ALA B C 1
ATOM 4777 O O . ALA B 1 292 ? -0.237 25.157 2.164 1 91.31 292 ALA B O 1
ATOM 4778 N N . GLY B 1 293 ? -2.302 25.728 1.493 1 92.13 293 GLY B N 1
ATOM 4779 C CA . GLY B 1 293 ? -2.275 24.818 0.36 1 92.13 293 GLY B CA 1
ATOM 4780 C C . GLY B 1 293 ? -1.204 25.163 -0.657 1 92.13 293 GLY B C 1
ATOM 4781 O O . GLY B 1 293 ? -0.518 24.276 -1.171 1 92.13 293 GLY B O 1
ATOM 4782 N N . ARG B 1 294 ? -1.111 26.414 -0.93 1 93 294 ARG B N 1
ATOM 4783 C CA . ARG B 1 294 ? -0.081 26.865 -1.86 1 93 294 ARG B CA 1
ATOM 4784 C C . ARG B 1 294 ? 1.313 26.573 -1.316 1 93 294 ARG B C 1
ATOM 4786 O O . ARG B 1 294 ? 2.187 26.106 -2.05 1 93 294 ARG B O 1
ATOM 4793 N N . TRP B 1 295 ? 1.448 26.901 -0.085 1 95.04 295 TRP B N 1
ATOM 4794 C CA . TRP B 1 295 ? 2.72 26.618 0.571 1 95.04 295 TRP B CA 1
ATOM 4795 C C . TRP B 1 295 ? 3.088 25.144 0.432 1 95.04 295 TRP B C 1
ATOM 4797 O O . TRP B 1 295 ? 4.217 24.812 0.063 1 95.04 295 TRP B O 1
ATOM 4807 N N . LEU B 1 296 ? 2.152 24.235 0.696 1 95.87 296 LEU B N 1
ATOM 4808 C CA . LEU B 1 296 ? 2.366 22.797 0.577 1 95.87 296 LEU B CA 1
ATOM 4809 C C . LEU B 1 296 ? 2.76 22.423 -0.848 1 95.87 296 LEU B C 1
ATOM 4811 O O . LEU B 1 296 ? 3.735 21.696 -1.056 1 95.87 296 LEU B O 1
ATOM 4815 N N . ARG B 1 297 ? 2.017 22.873 -1.796 1 96.61 297 ARG B N 1
ATOM 4816 C CA . ARG B 1 297 ? 2.264 22.536 -3.195 1 96.61 297 ARG B CA 1
ATOM 4817 C C . ARG B 1 297 ? 3.65 22.998 -3.632 1 96.61 297 ARG B C 1
ATOM 4819 O O . ARG B 1 297 ? 4.369 22.263 -4.313 1 96.61 297 ARG B O 1
ATOM 4826 N N . ASP B 1 298 ? 4.026 24.175 -3.255 1 96.27 298 ASP B N 1
ATOM 4827 C CA . ASP B 1 298 ? 5.344 24.705 -3.591 1 96.27 298 ASP B CA 1
ATOM 4828 C C . ASP B 1 298 ? 6.452 23.822 -3.021 1 96.27 298 ASP B C 1
ATOM 4830 O O . ASP B 1 298 ? 7.455 23.567 -3.69 1 96.27 298 ASP B O 1
ATOM 4834 N N . HIS B 1 299 ? 6.263 23.344 -1.858 1 96.56 299 HIS B N 1
ATOM 4835 C CA . HIS B 1 299 ? 7.286 22.536 -1.203 1 96.56 299 HIS B CA 1
ATOM 4836 C C . HIS B 1 299 ? 7.33 21.127 -1.784 1 96.56 299 HIS B C 1
ATOM 4838 O O . HIS B 1 299 ? 8.394 20.506 -1.839 1 96.56 299 HIS B O 1
ATOM 4844 N N . VAL B 1 300 ? 6.194 20.586 -2.195 1 96.85 300 VAL B N 1
ATOM 4845 C CA . VAL B 1 300 ? 6.163 19.294 -2.871 1 96.85 300 VAL B CA 1
ATOM 4846 C C . VAL B 1 300 ? 6.908 19.388 -4.201 1 96.85 300 VAL B C 1
ATOM 4848 O O . VAL B 1 300 ? 7.743 18.536 -4.514 1 96.85 300 VAL B O 1
ATOM 4851 N N . LEU B 1 301 ? 6.613 20.453 -4.926 1 95.9 301 LEU B N 1
ATOM 4852 C CA . LEU B 1 301 ? 7.271 20.662 -6.211 1 95.9 301 LEU B CA 1
ATOM 4853 C C . LEU B 1 301 ? 8.772 20.857 -6.027 1 95.9 301 LEU B C 1
ATOM 4855 O O . LEU B 1 301 ? 9.572 20.284 -6.77 1 95.9 301 LEU B O 1
ATOM 4859 N N . ALA B 1 302 ? 9.175 21.566 -5.021 1 94.26 302 ALA B N 1
ATOM 4860 C CA . ALA B 1 302 ? 10.586 21.823 -4.745 1 94.26 302 ALA B CA 1
ATOM 4861 C C . ALA B 1 302 ? 11.304 20.543 -4.324 1 94.26 302 ALA B C 1
ATOM 4863 O O . ALA B 1 302 ? 12.442 20.3 -4.732 1 94.26 302 ALA B O 1
ATOM 4864 N N . ALA B 1 303 ? 10.643 19.76 -3.509 1 92.8 303 ALA B N 1
ATOM 4865 C CA . ALA B 1 303 ? 11.228 18.509 -3.031 1 92.8 303 ALA B CA 1
ATOM 4866 C C . ALA B 1 303 ? 11.53 17.566 -4.192 1 92.8 303 ALA B C 1
ATOM 4868 O O . ALA B 1 303 ? 12.568 16.9 -4.204 1 92.8 303 ALA B O 1
ATOM 4869 N N . MET B 1 304 ? 10.63 17.504 -5.108 1 89.32 304 MET B N 1
ATOM 4870 C CA . MET B 1 304 ? 10.822 16.6 -6.239 1 89.32 304 MET B CA 1
ATOM 4871 C C . MET B 1 304 ? 11.898 17.129 -7.181 1 89.32 304 MET B C 1
ATOM 4873 O O . MET B 1 304 ? 12.637 16.35 -7.786 1 89.32 304 MET B O 1
ATOM 4877 N N . ALA B 1 305 ? 11.987 18.396 -7.313 1 84.37 305 ALA B N 1
ATOM 4878 C CA . ALA B 1 305 ? 13.035 18.999 -8.132 1 84.37 305 ALA B CA 1
ATOM 4879 C C . ALA B 1 305 ? 14.419 18.694 -7.566 1 84.37 305 ALA B C 1
ATOM 4881 O O . ALA B 1 305 ? 15.368 18.462 -8.319 1 84.37 305 ALA B O 1
ATOM 4882 N N . GLY B 1 306 ? 14.509 18.67 -6.244 1 74.4 306 GLY B N 1
ATOM 4883 C CA . GLY B 1 306 ? 15.769 18.365 -5.585 1 74.4 306 GLY B CA 1
ATOM 4884 C C . GLY B 1 306 ? 16.221 16.933 -5.796 1 74.4 306 GLY B C 1
ATOM 4885 O O . GLY B 1 306 ? 17.413 16.672 -5.973 1 74.4 306 GLY B O 1
ATOM 4886 N N . VAL B 1 307 ? 15.306 16.079 -5.853 1 70.6 307 VAL B N 1
ATOM 4887 C CA . VAL B 1 307 ? 15.61 14.671 -6.086 1 70.6 307 VAL B CA 1
ATOM 4888 C C . VAL B 1 307 ? 16.173 14.49 -7.494 1 70.6 307 VAL B C 1
ATOM 4890 O O . VAL B 1 307 ? 17.112 13.718 -7.699 1 70.6 307 VAL B O 1
ATOM 4893 N N . ALA B 1 308 ? 15.621 15.2 -8.383 1 63.9 308 ALA B N 1
ATOM 4894 C CA . ALA B 1 308 ? 16.078 15.145 -9.769 1 63.9 308 ALA B CA 1
ATOM 4895 C C . ALA B 1 308 ? 17.504 15.675 -9.898 1 63.9 308 ALA B C 1
ATOM 4897 O O . ALA B 1 308 ? 18.308 15.129 -10.657 1 63.9 308 ALA B O 1
ATOM 4898 N N . GLU B 1 309 ? 17.691 16.681 -9.154 1 55.2 309 GLU B N 1
ATOM 4899 C CA . GLU B 1 309 ? 19.007 17.313 -9.196 1 55.2 309 GLU B CA 1
ATOM 4900 C C . GLU B 1 309 ? 20.074 16.405 -8.591 1 55.2 309 GLU B C 1
ATOM 4902 O O . GLU B 1 309 ? 21.186 16.31 -9.116 1 55.2 309 GLU B O 1
ATOM 4907 N N . ASP B 1 310 ? 19.778 15.793 -7.52 1 59.36 310 ASP B N 1
ATOM 4908 C CA . ASP B 1 310 ? 20.72 14.88 -6.881 1 59.36 310 ASP B CA 1
ATOM 4909 C C . ASP B 1 310 ? 21.097 13.735 -7.819 1 59.36 310 ASP B C 1
ATOM 4911 O O . ASP B 1 310 ? 22.254 13.31 -7.853 1 59.36 310 ASP B O 1
ATOM 4915 N N . GLU B 1 311 ? 20.213 13.388 -8.575 1 55.81 311 GLU B N 1
ATOM 4916 C CA . GLU B 1 311 ? 20.41 12.317 -9.546 1 55.81 311 GLU B CA 1
ATOM 4917 C C . GLU B 1 311 ? 21.321 12.766 -10.685 1 55.81 311 GLU B C 1
ATOM 4919 O O . GLU B 1 311 ? 22.184 12.007 -11.133 1 55.81 311 GLU B O 1
ATOM 4924 N N . ALA B 1 312 ? 20.918 13.985 -11.163 1 46.81 312 ALA B N 1
ATOM 4925 C CA . ALA B 1 312 ? 21.748 14.552 -12.223 1 46.81 312 ALA B CA 1
ATOM 4926 C C . ALA B 1 312 ? 23.196 14.698 -11.766 1 46.81 312 ALA B C 1
ATOM 4928 O O . ALA B 1 312 ? 24.125 14.405 -12.522 1 46.81 312 ALA B O 1
ATOM 4929 N N . ALA B 1 313 ? 23.233 15.003 -10.535 1 42.84 313 ALA B N 1
ATOM 4930 C CA . ALA B 1 313 ? 24.576 15.161 -9.982 1 42.84 313 ALA B CA 1
ATOM 4931 C C . ALA B 1 313 ? 25.267 13.81 -9.824 1 42.84 313 ALA B C 1
ATOM 4933 O O . ALA B 1 313 ? 26.454 13.673 -10.131 1 42.84 313 ALA B O 1
ATOM 4934 N N . ALA B 1 314 ? 24.609 12.89 -9.424 1 51.07 314 ALA B N 1
ATOM 4935 C CA . ALA B 1 314 ? 25.169 11.551 -9.254 1 51.07 314 ALA B CA 1
ATOM 4936 C C . ALA B 1 314 ? 25.527 10.931 -10.601 1 51.07 314 ALA B C 1
ATOM 4938 O O . ALA B 1 314 ? 26.568 10.283 -10.736 1 51.07 314 ALA B O 1
ATOM 4939 N N . ALA B 1 315 ? 24.656 11.075 -11.54 1 49.46 315 ALA B N 1
ATOM 4940 C CA . ALA B 1 315 ? 24.901 10.579 -12.892 1 49.46 315 ALA B CA 1
ATOM 4941 C C . ALA B 1 315 ? 26.15 11.218 -13.493 1 49.46 315 ALA B C 1
ATOM 4943 O O . ALA B 1 315 ? 26.929 10.549 -14.175 1 49.46 315 ALA B O 1
ATOM 4944 N N . LEU B 1 316 ? 26.224 12.431 -13.217 1 38.96 316 LEU B N 1
ATOM 4945 C CA . LEU B 1 316 ? 27.395 13.171 -13.676 1 38.96 316 LEU B CA 1
ATOM 4946 C C . LEU B 1 316 ? 28.655 12.693 -12.963 1 38.96 316 LEU B C 1
ATOM 4948 O O . LEU B 1 316 ? 29.716 12.576 -13.579 1 38.96 316 LEU B O 1
ATOM 4952 N N . ALA B 1 317 ? 28.532 12.484 -11.791 1 47.2 317 ALA B N 1
ATOM 4953 C CA . ALA B 1 317 ? 29.686 12.018 -11.026 1 47.2 317 ALA B CA 1
ATOM 4954 C C . ALA B 1 317 ? 30.082 10.603 -11.438 1 47.2 317 ALA B C 1
ATOM 4956 O O . ALA B 1 317 ? 31.264 10.252 -11.419 1 47.2 317 ALA B O 1
ATOM 4957 N N . GLY B 1 318 ? 29.129 9.67 -11.7 1 41.75 318 GLY B N 1
ATOM 4958 C CA . GLY B 1 318 ? 29.38 8.312 -12.155 1 41.75 318 GLY B CA 1
ATOM 4959 C C . GLY B 1 318 ? 29.983 8.25 -13.546 1 41.75 318 GLY B C 1
ATOM 4960 O O . GLY B 1 318 ? 30.633 7.265 -13.903 1 41.75 318 GLY B O 1
ATOM 4961 N N . ARG B 1 319 ? 29.678 9.132 -14.436 1 42.34 319 ARG B N 1
ATOM 4962 C CA . ARG B 1 319 ? 30.327 9.217 -15.74 1 42.34 319 ARG B CA 1
ATOM 4963 C C . ARG B 1 319 ? 31.778 9.666 -15.602 1 42.34 319 ARG B C 1
ATOM 4965 O O . ARG B 1 319 ? 32.625 9.306 -16.421 1 42.34 319 ARG B O 1
ATOM 4972 N N . ASN B 1 320 ? 32.031 10.466 -14.756 1 31.76 320 ASN B N 1
ATOM 4973 C CA . ASN B 1 320 ? 33.378 10.995 -14.567 1 31.76 320 ASN B CA 1
ATOM 4974 C C . ASN B 1 320 ? 34.258 10.021 -13.788 1 31.76 320 ASN B C 1
ATOM 4976 O O . ASN B 1 320 ? 35.438 10.292 -13.559 1 31.76 320 ASN B O 1
ATOM 4980 N N . ALA B 1 321 ? 33.707 9.047 -13.333 1 32.31 321 ALA B N 1
ATOM 4981 C CA . ALA B 1 321 ? 34.624 8.056 -12.776 1 32.31 321 ALA B CA 1
ATOM 4982 C C . ALA B 1 321 ? 34.918 6.952 -13.788 1 32.31 321 ALA B C 1
ATOM 4984 O O . ALA B 1 321 ? 34.014 6.481 -14.483 1 32.31 321 ALA B O 1
#

Secondary structure (DSSP, 8-state):
--------GGGS-THHHHHHHHHHHHTSHHHHHHHHT--HHHHHHHHHHHHHHHTS-SEEEETTEEEE-HHHHHHHHHHHHHHHHHHHHHHHTS---TTT---EEEEE--HHHHHHHHHHHHHHHHHH-TT-EEEEE---GGGHHHHHHHTS-SEEEES-----TTEEEEEEEEE-EEEEE-TT-GGGGS---HHHHHHSEEEEE-SSSS---HHHHHHHHTT---EEEEEES-HHHHHHHHHTSS-EEEEEHHHHHHHTTTTTPEEEE-SS----EEEEEEEEGGGTT-HHHHHHHHHHHHHHHHHHHHHHHHHHHHH--/--------GGGS-THHHHHHHHHHHHTSHHHHHHHHT--HHHHHHHHHHHHHHHTS-SEEEETTEEEE-HHHHHHHHHHHHHHHHHHHHHHHTS---TTT---EEEEE--HHHHHHHHHHHHHHHHHH-TT-EEEEE---GGGHHHHHHHTS-SEEEES-----TTEEEEEEEEE-EEEEE-TT-GGGGS---HHHHHHSEEEEE-SSSS---HHHHHHHHTT---EEEEEES-HHHHHHHHHTSS-EEEEEHHHHHHHTTTTTPEEEE-SS----EEEEEEEEGGGTT-HHHHHHHHHHHHHHHHHHHHHHHHHHHHH--

Radius of gyration: 26.51 Å; Cα contacts (8 Å, |Δi|>4): 1030; chains: 2; bounding box: 79×73×62 Å

pLDDT: mean 87.46, std 14.16, range [25.21, 98.62]

Organism: Ralstonia solanacearum (NCBI:txid305)

InterPro domains:
  IPR000847 LysR, HTH, N-terminal domain [PF00126] (14-72)
  IPR000847 LysR, HTH, N-terminal domain [PR00039] (29-40)
  IPR000847 LysR, HTH, N-terminal domain [PR00039] (40-50)
  IPR000847 LysR, HTH, N-terminal domain [PR00039] (50-61)
  IPR000847 LysR, HTH, N-terminal domain [PS50931] (12-69)
  IPR005119 LysR, substrate-binding [PF03466] (102-304)
  IPR036388 Winged helix-like DNA-binding domain superfamily [G3DSA:1.10.10.10] (6-93)
  IPR036390 Winged helix DNA-binding domain superfamily [SSF46785] (9-91)
  IPR037402 HTH-type transcriptional regulator YidZ, PBP2 domain [cd08417] (104-303)
  IPR050389 LysR-type Transcriptional Regulators [PTHR30118] (5-305)

Foldseek 3Di:
DPPPVPPDVVPDDLVLLVLLLLCAVQQALVRSCVVVVHDSVVSVVSQVVVCVNVVHNQWDDDPPGTDGDPVVVVCLLVSLLVVVVVVLVVCLVPPDQLQPDQEEAEEEEADLCCVQQVVQLVVVSVVRRVNYHYHYDHDDLVCVVSCQSSRVHAKYKDFDDDDDPQKDKDWQDFFDKWKWAAPPAPCVVDANAPVNLQVAEAEAEAPDPDDDDQVQVVCVVVVHHHHYPHYYHDVLVRLVVRNPDGHMYMDTPLSCCVSNVVRPTDIHHDNDDTGTGIMMMMHGNVCPSPPVSVVSVVSSSVSSVVSVVVVVVVVVVVVVD/DPPPVPPDVVVDDLVLLVLLLLCAVQQALVRSCVVVVHDSVVSVVSLVVVCVNVVHNQWDDDPPGTDGDPVVVVCLLVSLLVVVVVVLVVCLVPPDQLQPDQEEAEEEEADLCCVQQVVQLVVVSVVRRVNYHYHYDHDDLVCVVSCQSSRVHAKYKDFDDDDDPQKDKDWQDFFAKWKWAAPPAPCVVDANAPVNLQVAEAEAEAPDPDDDDQVQVVCVVVVHHHHYPHYYHDVLVRLVVRNPDGHMYMDTPLSCCVSNVVRPTDIHHDNDDTGTGIMMMMHGNVCPSPPVSVVSVVSSSVSSVVSVVVVVVVVVVVVVD

Nearest PDB structures (foldseek):
  2y84-assembly3_C  TM=9.011E-01  e=1.801E-21  Burkholderia sp. DNT
  1utb-assembly1_B-2  TM=8.612E-01  e=1.596E-21  Burkholderia sp. DNT
  2y7p-assembly1_A  TM=9.036E-01  e=1.173E-20  Burkholderia sp. DNT
  5ae4-assembly1_B  TM=8.946E-01  e=1.406E-20  Burkholderia cepacia
  1uth-assembly1_B  TM=8.687E-01  e=1.586E-20  Burkholderia sp. DNT

Sequence (642 aa):
MPSINIVHISRVDLNLFVVFDAIYSEGGITAAARTLNLTQPAVSHALGRLRELFDDPLFERRGQGMVPTPLARTLVAEVRAALQGFERTLREGTRFDPAASERRFTLSMRDALEATLLPPLMAAIAREAPRIDVTTVRGDRRQLEAELLAGTIDAAVDILLPVSPAIRHAPLLSDPMVVLARPGHPVTQGPLTLERYLAYEHVHVSSRRRGAGLEDVELRRLGRERRVRLRCQHYPAACRVVSCTDLLVTLPVRYARIANAPYGNVMLPLPFKVPPLELYLYWHANSDQDAAGRWLRDHVLAAMAGVAEDEAAAALAGRNAMPSINIVHISRVDLNLFVVFDAIYSEGGITAAARTLNLTQPAVSHALGRLRELFDDPLFERRGQGMVPTPLARTLVAEVRAALQGFERTLREGTRFDPAASERRFTLSMRDALEATLLPPLMAAIAREAPRIDVTTVRGDRRQLEAELLAGTIDAAVDILLPVSPAIRHAPLLSDPMVVLARPGHPVTQGPLTLERYLAYEHVHVSSRRRGAGLEDVELRRLGRERRVRLRCQHYPAACRVVSCTDLLVTLPVRYARIANAPYGNVMLPLPFKVPPLELYLYWHANSDQDAAGRWLRDHVLAAMAGVAEDEAAAALAGRNA